Protein AF-A0A7C3KX88-F1 (afdb_monomer)

Radius of gyration: 92.06 Å; Cα contacts (8 Å, |Δi|>4): 115; chains: 1; bounding box: 159×93×251 Å

Secondary structure (DSSP, 8-state):
-------------------TTSHHHHHHHHHHHHHHHTT----HHHHHHHHHHHHHHHHHHHHHS------------S---------------EEEEE---TTTHHHHHHHHTTS-HHHHHHHHHHHHHHHHHHHHHHS-HHHHHH-HHHHHHHHHHHHHHHHHHTTEEEEEE-------TT-HHHHHHHHHHHHHHHHHHHHHHHHHHHHHHHHHHHHHHHHHHHHHHHHHHHHHHHHHHHHHHHHHHHHHHHHHHHHHHHHHHHHHHHHHHHHHHHHHHHHHHIIIIIHHHHHHHHHHHHHHHHHHHHHHHHHHHHHHHHHHHHHHHHHHGGGHHHHHHHHHHHHHHHHHHHHHHT-----------SSS-HHHHHHHHHHHHHHHHHHHHHHHH---HHHHHHT---PPPP-----

Structure (mmCIF, N/CA/C/O backbone):
data_AF-A0A7C3KX88-F1
#
_entry.id   AF-A0A7C3KX88-F1
#
loop_
_atom_site.group_PDB
_atom_site.id
_atom_site.type_symbol
_atom_site.label_atom_id
_atom_site.label_alt_id
_atom_site.label_comp_id
_atom_site.label_asym_id
_atom_site.label_entity_id
_atom_site.label_seq_id
_atom_site.pdbx_PDB_ins_code
_atom_site.Cartn_x
_atom_site.Cartn_y
_atom_site.Cartn_z
_atom_site.occupancy
_atom_site.B_iso_or_equiv
_atom_site.auth_seq_id
_atom_site.auth_comp_id
_atom_site.auth_asym_id
_atom_site.auth_atom_id
_atom_site.pdbx_PDB_model_num
ATOM 1 N N . MET A 1 1 ? -26.733 32.226 3.052 1.00 35.94 1 MET A N 1
ATOM 2 C CA . MET A 1 1 ? -25.596 32.792 2.291 1.00 35.94 1 MET A CA 1
ATOM 3 C C . MET A 1 1 ? -24.932 31.675 1.498 1.00 35.94 1 MET A C 1
ATOM 5 O O . MET A 1 1 ? -24.107 30.964 2.047 1.00 35.94 1 MET A O 1
ATOM 9 N N . VAL A 1 2 ? -25.327 31.477 0.239 1.00 26.55 2 VAL A N 1
ATOM 10 C CA . VAL A 1 2 ? -24.614 30.611 -0.714 1.00 26.55 2 VAL A CA 1
ATOM 11 C C . VAL A 1 2 ? -24.661 31.326 -2.060 1.00 26.55 2 VAL A C 1
ATOM 13 O O . VAL A 1 2 ? -25.736 31.682 -2.533 1.00 26.55 2 VAL A O 1
ATOM 16 N N . ASN A 1 3 ? -23.490 31.604 -2.621 1.00 24.53 3 ASN A N 1
ATOM 17 C CA . ASN A 1 3 ? -23.291 32.307 -3.883 1.00 24.53 3 ASN A CA 1
ATOM 18 C C . ASN A 1 3 ? -22.728 31.299 -4.904 1.00 24.53 3 ASN A C 1
ATOM 20 O O . ASN A 1 3 ? -21.660 30.747 -4.633 1.00 24.53 3 ASN A O 1
ATOM 24 N N . PRO A 1 4 ? -23.391 31.026 -6.043 1.00 31.67 4 PRO A N 1
ATOM 25 C CA . PRO A 1 4 ? -22.836 30.195 -7.102 1.00 31.67 4 PRO A CA 1
ATOM 26 C C . PRO A 1 4 ? -22.265 31.083 -8.217 1.00 31.67 4 PRO A C 1
ATOM 28 O O . PRO A 1 4 ? -22.998 31.798 -8.900 1.00 31.67 4 PRO A O 1
ATOM 31 N N . ARG A 1 5 ? -20.947 31.024 -8.445 1.00 28.70 5 ARG A N 1
ATOM 32 C CA . ARG A 1 5 ? -20.298 31.661 -9.601 1.00 28.70 5 ARG A CA 1
ATOM 33 C C . ARG A 1 5 ? -19.609 30.630 -10.497 1.00 28.70 5 ARG A C 1
ATOM 35 O O . ARG A 1 5 ? -18.643 29.998 -10.097 1.00 28.70 5 ARG A O 1
ATOM 42 N N . LEU A 1 6 ? -20.151 30.553 -11.714 1.00 27.66 6 LEU A N 1
ATOM 43 C CA . LEU A 1 6 ? -19.502 30.391 -13.021 1.00 27.66 6 LEU A CA 1
ATOM 44 C C . LEU A 1 6 ? -18.445 29.286 -13.206 1.00 27.66 6 LEU A C 1
ATOM 46 O O . LEU A 1 6 ? -17.290 29.419 -12.817 1.00 27.66 6 LEU A O 1
ATOM 50 N N . TRP A 1 7 ? -18.816 28.288 -14.012 1.00 26.88 7 TRP A N 1
ATOM 51 C CA . TRP A 1 7 ? -17.882 27.511 -14.826 1.00 26.88 7 TRP A CA 1
ATOM 52 C C . TRP A 1 7 ? -17.523 28.293 -16.098 1.00 26.88 7 TRP A C 1
ATOM 54 O O . TRP A 1 7 ? -18.397 28.608 -16.904 1.00 26.88 7 TRP A O 1
ATOM 64 N N . VAL A 1 8 ? -16.234 28.576 -16.291 1.00 28.02 8 VAL A N 1
ATOM 65 C CA . VAL A 1 8 ? -15.670 29.080 -17.551 1.00 28.02 8 VAL A CA 1
ATOM 66 C C . VAL A 1 8 ? -15.034 27.900 -18.287 1.00 28.02 8 VAL A C 1
ATOM 68 O O . VAL A 1 8 ? -14.056 27.320 -17.817 1.00 28.02 8 VAL A O 1
ATOM 71 N N . LEU A 1 9 ? -15.586 27.542 -19.450 1.00 28.89 9 LEU A N 1
ATOM 72 C CA . LEU A 1 9 ? -14.954 26.624 -20.399 1.00 28.89 9 LEU A CA 1
ATOM 73 C C . LEU A 1 9 ? -13.774 27.334 -21.081 1.00 28.89 9 LEU A C 1
ATOM 75 O O . LEU A 1 9 ? -13.962 28.170 -21.963 1.00 28.89 9 LEU A O 1
ATOM 79 N N . GLY A 1 10 ? -12.550 26.967 -20.707 1.00 27.03 10 GLY A N 1
ATOM 80 C CA . GLY A 1 10 ? -11.347 27.311 -21.458 1.00 27.03 10 GLY A CA 1
ATOM 81 C C . GLY A 1 10 ? -11.075 26.279 -22.552 1.00 27.03 10 GLY A C 1
ATOM 82 O O . GLY A 1 10 ? -10.606 25.181 -22.262 1.00 27.03 10 GLY A O 1
ATOM 83 N N . ARG A 1 11 ? -11.323 26.638 -23.820 1.00 34.44 11 ARG A N 1
ATOM 84 C CA . ARG A 1 11 ? -10.697 25.964 -24.971 1.00 34.44 11 ARG A CA 1
ATOM 85 C C . ARG A 1 11 ? -9.181 26.157 -24.868 1.00 34.44 11 ARG A C 1
ATOM 87 O O . ARG A 1 11 ? -8.717 27.296 -24.870 1.00 34.44 11 ARG A O 1
ATOM 94 N N . ARG A 1 12 ? -8.409 25.069 -24.846 1.00 29.53 12 ARG A N 1
ATOM 95 C CA . ARG A 1 12 ? -6.983 25.096 -25.197 1.00 29.53 12 ARG A CA 1
ATOM 96 C C . ARG A 1 12 ? -6.697 24.181 -26.373 1.00 29.53 12 ARG A C 1
ATOM 98 O O . ARG A 1 12 ? -7.371 23.185 -26.608 1.00 29.53 12 ARG A O 1
ATOM 105 N N . ASN A 1 13 ? -5.737 24.674 -27.133 1.00 28.91 13 ASN A N 1
ATOM 106 C CA . ASN A 1 13 ? -5.481 24.434 -28.531 1.00 28.91 13 ASN A CA 1
ATOM 107 C C . ASN A 1 13 ? -4.749 23.107 -28.743 1.00 28.91 13 ASN A C 1
ATOM 109 O O . ASN A 1 13 ? -3.905 22.708 -27.946 1.00 28.91 13 ASN A O 1
ATOM 113 N N . SER A 1 14 ? -5.079 22.462 -29.850 1.00 33.34 14 SER A N 1
ATOM 114 C CA . SER A 1 14 ? -4.459 21.262 -30.394 1.00 33.34 14 SER A CA 1
ATOM 115 C C . SER A 1 14 ? -3.040 21.546 -30.887 1.00 33.34 14 SER A C 1
ATOM 117 O O . SER A 1 14 ? -2.889 22.292 -31.853 1.00 33.34 14 SER A O 1
ATOM 119 N N . ARG A 1 15 ? -2.029 20.940 -30.256 1.00 33.06 15 ARG A N 1
ATOM 120 C CA . ARG A 1 15 ? -0.703 20.601 -30.815 1.00 33.06 15 ARG A CA 1
ATOM 121 C C . ARG A 1 15 ? 0.079 19.851 -29.734 1.00 33.06 15 ARG A C 1
ATOM 123 O O . ARG A 1 15 ? 0.725 20.476 -28.912 1.00 33.06 15 ARG A O 1
ATOM 130 N N . ASP A 1 16 ? -0.154 18.543 -29.679 1.00 30.30 16 ASP A N 1
ATOM 131 C CA . ASP A 1 16 ? 0.768 17.493 -29.216 1.00 30.30 16 ASP A CA 1
ATOM 132 C C . ASP A 1 16 ? -0.024 16.181 -29.172 1.00 30.30 16 ASP A C 1
ATOM 134 O O . ASP A 1 16 ? -0.690 15.841 -28.195 1.00 30.30 16 ASP A O 1
ATOM 138 N N . GLN A 1 17 ? -0.037 15.472 -30.303 1.00 32.56 17 GLN A N 1
ATOM 139 C CA . GLN A 1 17 ? -0.563 14.111 -30.394 1.00 32.56 17 GLN A CA 1
ATOM 140 C C . GLN A 1 17 ? 0.615 13.135 -30.356 1.00 32.56 17 GLN A C 1
ATOM 142 O O . GLN A 1 17 ? 1.209 12.833 -31.385 1.00 32.56 17 GLN A O 1
ATOM 147 N N . ALA A 1 18 ? 0.926 12.626 -29.165 1.00 30.41 18 ALA A N 1
ATOM 148 C CA . ALA A 1 18 ? 1.554 11.315 -28.995 1.00 30.41 18 ALA A CA 1
ATOM 149 C C . ALA A 1 18 ? 0.439 10.244 -28.891 1.00 30.41 18 ALA A C 1
ATOM 151 O O . ALA A 1 18 ? -0.674 10.567 -28.455 1.00 30.41 18 ALA A O 1
ATOM 152 N N . PRO A 1 19 ? 0.661 8.983 -29.312 1.00 33.69 19 PRO A N 1
ATOM 153 C CA . PRO A 1 19 ? -0.427 8.051 -29.606 1.00 33.69 19 PRO A CA 1
ATOM 154 C C . PRO A 1 19 ? -1.123 7.543 -28.332 1.00 33.69 19 PRO A C 1
ATOM 156 O O . PRO A 1 19 ? -0.663 6.633 -27.647 1.00 33.69 19 PRO A O 1
ATOM 159 N N . ALA A 1 20 ? -2.301 8.097 -28.039 1.00 35.12 20 ALA A N 1
ATOM 160 C CA . ALA A 1 20 ? -3.157 7.748 -26.900 1.00 35.12 20 ALA A CA 1
ATOM 161 C C . ALA A 1 20 ? -3.917 6.403 -27.044 1.00 35.12 20 ALA A C 1
ATOM 163 O O . ALA A 1 20 ? -4.921 6.176 -26.364 1.00 35.12 20 ALA A O 1
ATOM 164 N N . SER A 1 21 ? -3.484 5.496 -27.926 1.00 39.81 21 SER A N 1
ATOM 165 C CA . SER A 1 21 ? -4.213 4.255 -28.232 1.00 39.81 21 SER A CA 1
ATOM 166 C C . SER A 1 21 ? -3.870 3.079 -27.306 1.00 39.81 21 SER A C 1
ATOM 168 O O . SER A 1 21 ? -4.728 2.224 -27.088 1.00 39.81 21 SER A O 1
ATOM 170 N N . HIS A 1 22 ? -2.679 3.048 -26.696 1.00 36.34 22 HIS A N 1
ATOM 171 C CA . HIS A 1 22 ? -2.253 1.926 -25.843 1.00 36.34 22 HIS A CA 1
ATOM 172 C C . HIS A 1 22 ? -2.569 2.121 -24.347 1.00 36.34 22 HIS A C 1
ATOM 174 O O . HIS A 1 22 ? -3.079 1.202 -23.704 1.00 36.34 22 HIS A O 1
ATOM 180 N N . LEU A 1 23 ? -2.410 3.337 -23.810 1.00 35.69 23 LEU A N 1
ATOM 181 C CA . LEU A 1 23 ? -2.641 3.646 -22.385 1.00 35.69 23 LEU A CA 1
ATOM 182 C C . LEU A 1 23 ? -4.125 3.665 -21.960 1.00 35.69 23 LEU A C 1
ATOM 184 O O . LEU A 1 23 ? -4.442 3.596 -20.772 1.00 35.69 23 LEU A O 1
ATOM 188 N N . SER A 1 24 ? -5.056 3.727 -22.916 1.00 49.62 24 SER A N 1
ATOM 189 C CA . SER A 1 24 ? -6.504 3.715 -22.653 1.00 49.62 24 SER A CA 1
ATOM 190 C C . SER A 1 24 ? -7.045 2.316 -22.321 1.00 49.62 24 SER A C 1
ATOM 192 O O . SER A 1 24 ? -8.031 2.197 -21.588 1.00 49.62 24 SER A O 1
ATOM 194 N N . ALA A 1 25 ? -6.425 1.255 -22.844 1.00 49.34 25 ALA A N 1
ATOM 195 C CA . ALA A 1 25 ? -6.959 -0.103 -22.745 1.00 49.34 25 ALA A CA 1
ATOM 196 C C . ALA A 1 25 ? -6.636 -0.778 -21.402 1.00 49.34 25 ALA A C 1
ATOM 198 O O . ALA A 1 25 ? -7.471 -1.505 -20.864 1.00 49.34 25 ALA A O 1
ATOM 199 N N . GLU A 1 26 ? -5.455 -0.519 -20.842 1.00 45.56 26 GLU A N 1
ATOM 200 C CA . GLU A 1 26 ? -5.028 -1.107 -19.564 1.00 45.56 26 GLU A CA 1
ATOM 201 C C . GLU A 1 26 ? -5.713 -0.448 -18.368 1.00 45.56 26 GLU A C 1
ATOM 203 O O . GLU A 1 26 ? -6.193 -1.151 -17.478 1.00 45.56 26 GLU A O 1
ATOM 208 N N . ARG A 1 27 ? -5.909 0.879 -18.413 1.00 48.88 27 ARG A N 1
ATOM 209 C CA . ARG A 1 27 ? -6.743 1.593 -17.431 1.00 48.88 27 ARG A CA 1
ATOM 210 C C . ARG A 1 27 ? -8.190 1.090 -17.436 1.00 48.88 27 ARG A C 1
ATOM 212 O O . ARG A 1 27 ? -8.786 0.930 -16.377 1.00 48.88 27 ARG A O 1
ATOM 219 N N . GLY A 1 28 ? -8.741 0.769 -18.610 1.00 50.31 28 GLY A N 1
ATOM 220 C CA . GLY A 1 28 ? -10.087 0.197 -18.729 1.00 50.31 28 GLY A CA 1
ATOM 221 C C . GLY A 1 28 ? -10.214 -1.214 -18.138 1.00 50.31 28 GLY A C 1
ATOM 222 O O . GLY A 1 28 ? -11.234 -1.532 -17.533 1.00 50.31 28 GLY A O 1
ATOM 223 N N . ALA A 1 29 ? -9.178 -2.049 -18.274 1.00 55.38 29 ALA A N 1
ATOM 224 C CA . ALA A 1 29 ? -9.151 -3.401 -17.710 1.00 55.38 29 ALA A CA 1
ATOM 225 C C . ALA A 1 29 ? -8.937 -3.415 -16.184 1.00 55.38 29 ALA A C 1
ATOM 227 O O . ALA A 1 29 ? -9.399 -4.337 -15.510 1.00 55.38 29 ALA A O 1
ATOM 228 N N . HIS A 1 30 ? -8.253 -2.405 -15.637 1.00 51.75 30 HIS A N 1
ATOM 229 C CA . HIS A 1 30 ? -8.106 -2.218 -14.191 1.00 51.75 30 HIS A CA 1
ATOM 230 C C . HIS A 1 30 ? -9.436 -1.818 -13.540 1.00 51.75 30 HIS A C 1
ATOM 232 O O . HIS A 1 30 ? -9.898 -2.489 -12.621 1.00 51.75 30 HIS A O 1
ATOM 238 N N . LEU A 1 31 ? -10.121 -0.821 -14.113 1.00 51.28 31 LEU A N 1
ATOM 239 C CA . LEU A 1 31 ? -11.425 -0.348 -13.628 1.00 51.28 31 LEU A CA 1
ATOM 240 C C . LEU A 1 31 ? -12.518 -1.430 -13.685 1.00 51.28 31 LEU A C 1
ATOM 242 O O . LEU A 1 31 ? -13.415 -1.453 -12.848 1.00 51.28 31 LEU A O 1
ATOM 246 N N . LEU A 1 32 ? -12.441 -2.355 -14.648 1.00 53.12 32 LEU A N 1
ATOM 247 C CA . LEU A 1 32 ? -13.345 -3.509 -14.745 1.00 53.12 32 LEU A CA 1
ATOM 248 C C . LEU A 1 32 ? -13.124 -4.528 -13.620 1.00 53.12 32 LEU A C 1
ATOM 250 O O . LEU A 1 32 ? -14.097 -5.071 -13.097 1.00 53.12 32 LEU A O 1
ATOM 254 N N . ARG A 1 33 ? -11.862 -4.764 -13.237 1.00 55.12 33 ARG A N 1
ATOM 255 C CA . ARG A 1 33 ? -11.507 -5.658 -12.125 1.00 55.12 33 ARG A CA 1
ATOM 256 C C . ARG A 1 33 ? -11.897 -5.057 -10.777 1.00 55.12 33 ARG A C 1
ATOM 258 O O . ARG A 1 33 ? -12.458 -5.769 -9.952 1.00 55.12 33 ARG A O 1
ATOM 265 N N . GLU A 1 34 ? -11.708 -3.752 -10.596 1.00 47.38 34 GLU A N 1
ATOM 266 C CA . GLU A 1 34 ? -12.166 -3.035 -9.396 1.00 47.38 34 GLU A CA 1
ATOM 267 C C . GLU A 1 34 ? -13.699 -2.994 -9.291 1.00 47.38 34 GLU A C 1
ATOM 269 O O . GLU A 1 34 ? -14.252 -3.249 -8.223 1.00 47.38 34 GLU A O 1
ATOM 274 N N . ALA A 1 35 ? -14.417 -2.765 -10.397 1.00 51.50 35 ALA A N 1
ATOM 275 C CA . ALA A 1 35 ? -15.881 -2.740 -10.384 1.00 51.50 35 ALA A CA 1
ATOM 276 C C . ALA A 1 35 ? -16.514 -4.120 -10.107 1.00 51.50 35 ALA A C 1
ATOM 278 O O . ALA A 1 35 ? -17.552 -4.195 -9.448 1.00 51.50 35 ALA A O 1
ATOM 279 N N . GLN A 1 36 ? -15.892 -5.213 -10.570 1.00 52.50 36 GLN A N 1
ATOM 280 C CA . GLN A 1 36 ? -16.328 -6.581 -10.256 1.00 52.50 36 GLN A CA 1
ATOM 281 C C . GLN A 1 36 ? -15.986 -6.996 -8.817 1.00 52.50 36 GLN A C 1
ATOM 283 O O . GLN A 1 36 ? -16.772 -7.716 -8.206 1.00 52.50 36 GLN A O 1
ATOM 288 N N . ALA A 1 37 ? -14.873 -6.511 -8.258 1.00 48.50 37 ALA A N 1
ATOM 289 C CA . ALA A 1 37 ? -14.489 -6.770 -6.869 1.00 48.50 37 ALA A CA 1
ATOM 290 C C . ALA A 1 37 ? -15.402 -6.064 -5.845 1.00 48.50 37 ALA A C 1
ATOM 292 O O . ALA A 1 37 ? -15.583 -6.567 -4.740 1.00 48.50 37 ALA A O 1
ATOM 293 N N . HIS A 1 38 ? -16.024 -4.938 -6.219 1.00 43.88 38 HIS A N 1
ATOM 294 C CA . HIS A 1 38 ? -16.874 -4.133 -5.330 1.00 43.88 38 HIS A CA 1
ATOM 295 C C . HIS A 1 38 ? -18.393 -4.308 -5.530 1.00 43.88 38 HIS A C 1
ATOM 297 O O . HIS A 1 38 ? -19.177 -3.527 -4.993 1.00 43.88 38 HIS A O 1
ATOM 303 N N . GLY A 1 39 ? -18.847 -5.324 -6.275 1.00 41.66 39 GLY A N 1
ATOM 304 C CA . GLY A 1 39 ? -20.275 -5.684 -6.351 1.00 41.66 39 GLY A CA 1
ATOM 305 C C . GLY A 1 39 ? -21.195 -4.649 -7.024 1.00 41.66 39 GLY A C 1
ATOM 306 O O . GLY A 1 39 ? -22.419 -4.776 -6.961 1.00 41.66 39 GLY A O 1
ATOM 307 N N . GLY A 1 40 ? -20.639 -3.634 -7.691 1.00 46.50 40 GLY A N 1
ATOM 308 C CA . GLY A 1 40 ? -21.405 -2.598 -8.382 1.00 46.50 40 GLY A CA 1
ATOM 309 C C . GLY A 1 40 ? -21.917 -3.071 -9.745 1.00 46.50 40 GLY A C 1
ATOM 310 O O . GLY A 1 40 ? -21.136 -3.438 -10.623 1.00 46.50 40 GLY A O 1
ATOM 311 N N . ARG A 1 41 ? -23.239 -3.033 -9.965 1.00 48.03 41 ARG A N 1
ATOM 312 C CA . ARG A 1 41 ? -23.843 -3.297 -11.284 1.00 48.03 41 ARG A CA 1
ATOM 313 C C . ARG A 1 41 ? -23.460 -2.189 -12.273 1.00 48.03 41 ARG A C 1
ATOM 315 O O . ARG A 1 41 ? -23.980 -1.080 -12.199 1.00 48.03 41 ARG A O 1
ATOM 322 N N . LEU A 1 42 ? -22.574 -2.502 -13.215 1.00 54.88 42 LEU A N 1
ATOM 323 C CA . LEU A 1 42 ? -22.265 -1.652 -14.370 1.00 54.88 42 LEU A CA 1
ATOM 324 C C . LEU A 1 42 ? -23.409 -1.662 -15.400 1.00 54.88 42 LEU A C 1
ATOM 326 O O . LEU A 1 42 ? -24.042 -2.693 -15.629 1.00 54.88 42 LEU A O 1
ATOM 330 N N . ASP A 1 43 ? -23.626 -0.520 -16.059 1.00 57.88 43 ASP A N 1
ATOM 331 C CA . ASP A 1 43 ? -24.613 -0.337 -17.133 1.00 57.88 43 ASP A CA 1
ATOM 332 C C . ASP A 1 43 ? -24.407 -1.372 -18.275 1.00 57.88 43 ASP A C 1
ATOM 334 O O . ASP A 1 43 ? -23.292 -1.483 -18.816 1.00 57.88 43 ASP A O 1
ATOM 338 N N . PRO A 1 44 ? -25.459 -2.110 -18.694 1.00 53.88 44 PRO A N 1
ATOM 339 C CA . PRO A 1 44 ? -25.391 -3.139 -19.738 1.00 53.88 44 PRO A CA 1
ATOM 340 C C . PRO A 1 44 ? -24.769 -2.676 -21.064 1.00 53.88 44 PRO A C 1
ATOM 342 O O . PRO A 1 44 ? -24.152 -3.474 -21.781 1.00 53.88 44 PRO A O 1
ATOM 345 N N . ARG A 1 45 ? -24.892 -1.388 -21.412 1.00 53.62 45 ARG A N 1
ATOM 346 C CA . ARG A 1 45 ? -24.338 -0.837 -22.662 1.00 53.62 45 ARG A CA 1
ATOM 347 C C . ARG A 1 45 ? -22.816 -0.692 -22.614 1.00 53.62 45 ARG A C 1
ATOM 349 O O . ARG A 1 45 ? -22.146 -0.904 -23.628 1.00 53.62 45 ARG A O 1
ATOM 356 N N . ILE A 1 46 ? -22.264 -0.377 -21.443 1.00 56.28 46 ILE A N 1
ATOM 357 C CA . ILE A 1 46 ? -20.816 -0.249 -21.217 1.00 56.28 46 ILE A CA 1
ATOM 358 C C . ILE A 1 46 ? -20.182 -1.640 -21.110 1.00 56.28 46 ILE A C 1
ATOM 360 O O . ILE A 1 46 ? -19.142 -1.890 -21.725 1.00 56.28 46 ILE A O 1
ATOM 364 N N . HIS A 1 47 ? -20.867 -2.576 -20.446 1.00 59.16 47 HIS A N 1
ATOM 365 C CA . HIS A 1 47 ? -20.444 -3.973 -20.349 1.00 59.16 47 HIS A CA 1
ATOM 366 C C . HIS A 1 47 ? -20.288 -4.627 -21.735 1.00 59.16 47 HIS A C 1
ATOM 368 O O . HIS A 1 47 ? -19.240 -5.195 -22.048 1.00 59.16 47 HIS A O 1
ATOM 374 N N . ASN A 1 48 ? -21.278 -4.466 -22.623 1.00 60.12 48 ASN A N 1
ATOM 375 C CA . ASN A 1 48 ? -21.219 -5.041 -23.972 1.00 60.12 48 ASN A CA 1
ATOM 376 C C . ASN A 1 48 ? -20.151 -4.399 -24.877 1.00 60.12 48 ASN A C 1
ATOM 378 O O . ASN A 1 48 ? -19.546 -5.097 -25.695 1.00 60.12 48 ASN A O 1
ATOM 382 N N . ARG A 1 49 ? -19.862 -3.096 -24.729 1.00 57.19 49 ARG A N 1
ATOM 383 C CA . ARG A 1 49 ? -18.766 -2.435 -25.470 1.00 57.19 49 ARG A CA 1
ATOM 384 C C . ARG A 1 49 ? -17.390 -2.932 -25.038 1.00 57.19 49 ARG A C 1
ATOM 386 O O . ARG A 1 49 ? -16.529 -3.151 -25.890 1.00 57.19 49 ARG A O 1
ATOM 393 N N . LEU A 1 50 ? -17.183 -3.118 -23.736 1.00 56.28 50 LEU A N 1
ATOM 394 C CA . LEU A 1 50 ? -15.908 -3.587 -23.194 1.00 56.28 50 LEU A CA 1
ATOM 395 C C . LEU A 1 50 ? -15.672 -5.067 -23.513 1.00 56.28 50 LEU A C 1
ATOM 397 O O . LEU A 1 50 ? -14.562 -5.432 -23.898 1.00 56.28 50 LEU A O 1
ATOM 401 N N . ARG A 1 51 ? -16.727 -5.894 -23.485 1.00 57.38 51 ARG A N 1
ATOM 402 C CA . ARG A 1 51 ? -16.652 -7.309 -23.878 1.00 57.38 51 ARG A CA 1
ATOM 403 C C . ARG A 1 51 ? -16.272 -7.478 -25.354 1.00 57.38 51 ARG A C 1
ATOM 405 O O . ARG A 1 51 ? -15.385 -8.269 -25.651 1.00 57.38 51 ARG A O 1
ATOM 412 N N . ARG A 1 52 ? -16.841 -6.665 -26.259 1.00 57.28 52 ARG A N 1
ATOM 413 C CA . ARG A 1 52 ? -16.472 -6.660 -27.693 1.00 57.28 52 ARG A CA 1
ATOM 414 C C . ARG A 1 52 ? -15.016 -6.245 -27.945 1.00 57.28 52 ARG A C 1
ATOM 416 O O . ARG A 1 52 ? -14.363 -6.815 -28.818 1.00 57.28 52 ARG A O 1
ATOM 423 N N . ARG A 1 53 ? -14.489 -5.284 -27.176 1.00 54.03 53 ARG A N 1
ATOM 424 C CA . ARG A 1 53 ? -13.075 -4.869 -27.265 1.00 54.03 53 ARG A CA 1
ATOM 425 C C . ARG A 1 53 ? -12.117 -5.920 -26.700 1.00 54.03 53 ARG A C 1
ATOM 427 O O . ARG A 1 53 ? -11.050 -6.121 -27.273 1.00 54.03 53 ARG A O 1
ATOM 434 N N . ALA A 1 54 ? -12.501 -6.620 -25.633 1.00 53.22 54 ALA A N 1
ATOM 435 C CA . ALA A 1 54 ? -11.717 -7.725 -25.086 1.00 53.22 54 ALA A CA 1
ATOM 436 C C . ALA A 1 54 ? -11.647 -8.914 -26.062 1.00 53.22 54 ALA A C 1
ATOM 438 O O . ALA A 1 54 ? -10.562 -9.441 -26.295 1.00 53.22 54 ALA A O 1
ATOM 439 N N . THR A 1 55 ? -12.762 -9.271 -26.713 1.00 58.41 55 THR A N 1
ATOM 440 C CA . THR A 1 55 ? -12.782 -10.330 -27.739 1.00 58.41 55 THR A CA 1
ATOM 441 C C . THR A 1 55 ? -11.989 -9.956 -28.994 1.00 58.41 55 THR A C 1
ATOM 443 O O . THR A 1 55 ? -11.323 -10.813 -29.559 1.00 58.41 55 THR A O 1
ATOM 446 N N . GLN A 1 56 ? -11.973 -8.679 -29.405 1.00 53.72 56 GLN A N 1
ATOM 447 C CA . GLN A 1 56 ? -11.109 -8.221 -30.506 1.00 53.72 56 GLN A CA 1
ATOM 448 C C . GLN A 1 56 ? -9.614 -8.283 -30.153 1.00 53.72 56 GLN A C 1
ATOM 450 O O . GLN A 1 56 ? -8.804 -8.624 -31.010 1.00 53.72 56 GLN A O 1
ATOM 455 N N . LYS A 1 57 ? -9.239 -7.997 -28.898 1.00 48.41 57 LYS A N 1
ATOM 456 C CA . LYS A 1 57 ? -7.840 -8.079 -28.441 1.00 48.41 57 LYS A CA 1
ATOM 457 C C . LYS A 1 57 ? -7.374 -9.532 -28.267 1.00 48.41 57 LYS A C 1
ATOM 459 O O . LYS A 1 57 ? -6.214 -9.822 -28.542 1.00 48.41 57 LYS A O 1
ATOM 464 N N . ALA A 1 58 ? -8.275 -10.439 -27.876 1.00 47.59 58 ALA A N 1
ATOM 465 C CA . ALA A 1 58 ? -8.023 -11.881 -27.857 1.00 47.59 58 ALA A CA 1
ATOM 466 C C . ALA A 1 58 ? -7.834 -12.436 -29.279 1.00 47.59 58 ALA A C 1
ATOM 468 O O . ALA A 1 58 ? -6.813 -13.056 -29.544 1.00 47.59 58 ALA A O 1
ATOM 469 N N . ALA A 1 59 ? -8.715 -12.081 -30.223 1.00 47.88 59 ALA A N 1
ATOM 470 C CA . ALA A 1 59 ? -8.596 -12.490 -31.626 1.00 47.88 59 ALA A CA 1
ATOM 471 C C . ALA A 1 59 ? -7.350 -11.918 -32.338 1.00 47.88 59 ALA A C 1
ATOM 473 O O . ALA A 1 59 ? -6.872 -12.497 -33.310 1.00 47.88 59 ALA A O 1
ATOM 474 N N . HIS A 1 60 ? -6.811 -10.784 -31.873 1.00 42.44 60 HIS A N 1
ATOM 475 C CA . HIS A 1 60 ? -5.548 -10.237 -32.379 1.00 42.44 60 HIS A CA 1
ATOM 476 C C . HIS A 1 60 ? -4.322 -10.928 -31.761 1.00 42.44 60 HIS A C 1
ATOM 478 O O . HIS A 1 60 ? -3.349 -11.163 -32.466 1.00 42.44 60 HIS A O 1
ATOM 484 N N . ARG A 1 61 ? -4.381 -11.326 -30.480 1.00 42.12 61 ARG A N 1
ATOM 485 C CA . ARG A 1 61 ? -3.330 -12.140 -29.841 1.00 42.12 61 ARG A CA 1
ATOM 486 C C . ARG A 1 61 ? -3.261 -13.561 -30.405 1.00 42.12 61 ARG A C 1
ATOM 488 O O . ARG A 1 61 ? -2.169 -14.087 -30.555 1.00 42.12 61 ARG A O 1
ATOM 495 N N . GLU A 1 62 ? -4.396 -14.142 -30.778 1.00 41.38 62 GLU A N 1
ATOM 496 C CA . GLU A 1 62 ? -4.467 -15.487 -31.368 1.00 41.38 62 GLU A CA 1
ATOM 497 C C . GLU A 1 62 ? -3.949 -15.528 -32.819 1.00 41.38 62 GLU A C 1
ATOM 499 O O . GLU A 1 62 ? -3.436 -16.548 -33.260 1.00 41.38 62 GLU A O 1
ATOM 504 N N . ARG A 1 63 ? -3.988 -14.397 -33.545 1.00 43.25 63 ARG A N 1
ATOM 505 C CA . ARG A 1 63 ? -3.368 -14.264 -34.880 1.00 43.25 63 ARG A CA 1
ATOM 506 C C . ARG A 1 63 ? -1.850 -14.075 -34.857 1.00 43.25 63 ARG A C 1
ATOM 508 O O . ARG A 1 63 ? -1.226 -14.269 -35.888 1.00 43.25 63 ARG A O 1
ATOM 515 N N . VAL A 1 64 ? -1.276 -13.687 -33.718 1.00 42.78 64 VAL A N 1
ATOM 516 C CA . VAL A 1 64 ? 0.179 -13.497 -33.550 1.00 42.78 64 VAL A CA 1
ATOM 517 C C . VAL A 1 64 ? 0.830 -14.723 -32.885 1.00 42.78 64 VAL A C 1
ATOM 519 O O . VAL A 1 64 ? 2.042 -14.865 -32.916 1.00 42.78 64 VAL A O 1
ATOM 522 N N . ALA A 1 65 ? 0.037 -15.643 -32.322 1.00 38.16 65 ALA A N 1
ATOM 523 C CA . ALA A 1 65 ? 0.522 -16.837 -31.620 1.00 38.16 65 ALA A CA 1
ATOM 524 C C . ALA A 1 65 ? 0.505 -18.133 -32.462 1.00 38.16 65 ALA A C 1
ATOM 526 O O . ALA A 1 65 ? 0.823 -19.199 -31.943 1.00 38.16 65 ALA A O 1
ATOM 527 N N . HIS A 1 66 ? 0.147 -18.057 -33.747 1.00 35.81 66 HIS A N 1
ATOM 528 C CA . HIS A 1 66 ? 0.176 -19.186 -34.682 1.00 35.81 66 HIS A CA 1
ATOM 529 C C . HIS A 1 66 ? 0.885 -18.794 -35.987 1.00 35.81 66 HIS A C 1
ATOM 531 O O . HIS A 1 66 ? 0.282 -18.772 -37.057 1.00 35.81 66 HIS A O 1
ATOM 537 N N . GLU A 1 67 ? 2.179 -18.495 -35.897 1.00 33.09 67 GLU A N 1
ATOM 538 C CA . GLU A 1 67 ? 3.108 -18.798 -36.989 1.00 33.09 67 GLU A CA 1
ATOM 539 C C . GLU A 1 67 ? 3.787 -20.128 -36.636 1.00 33.09 67 GLU A C 1
ATOM 541 O O . GLU A 1 67 ? 4.314 -20.256 -35.529 1.00 33.09 67 GLU A O 1
ATOM 546 N N . PRO A 1 68 ? 3.721 -21.158 -37.495 1.00 32.16 68 PRO A N 1
ATOM 547 C CA . PRO A 1 68 ? 4.461 -22.383 -37.251 1.00 32.16 68 PRO A CA 1
ATOM 548 C C . PRO A 1 68 ? 5.958 -22.094 -37.401 1.00 32.16 68 PRO A C 1
ATOM 550 O O . PRO A 1 68 ? 6.385 -21.533 -38.411 1.00 32.16 68 PRO A O 1
ATOM 553 N N . GLU A 1 69 ? 6.749 -22.501 -36.409 1.00 34.34 69 GLU A N 1
ATOM 554 C CA . GLU A 1 69 ? 8.198 -22.627 -36.545 1.00 34.34 69 GLU A CA 1
ATOM 555 C C . GLU A 1 69 ? 8.487 -23.595 -37.700 1.00 34.34 69 GLU A C 1
ATOM 557 O O . GLU A 1 69 ? 8.321 -24.810 -37.587 1.00 34.34 69 GLU A O 1
ATOM 562 N N . HIS A 1 70 ? 8.878 -23.044 -38.849 1.00 31.59 70 HIS A N 1
ATOM 563 C CA . HIS A 1 70 ? 9.500 -23.816 -39.912 1.00 31.59 70 HIS A CA 1
ATOM 564 C C . HIS A 1 70 ? 10.959 -24.055 -39.523 1.00 31.59 70 HIS A C 1
ATOM 566 O O . HIS A 1 70 ? 11.849 -23.283 -39.875 1.00 31.59 70 HIS A O 1
ATOM 572 N N . ASP A 1 71 ? 11.191 -25.150 -38.801 1.00 35.12 71 ASP A N 1
ATOM 573 C CA . ASP A 1 71 ? 12.475 -25.837 -38.836 1.00 35.12 71 ASP A CA 1
ATOM 574 C C . ASP A 1 71 ? 12.602 -26.455 -40.236 1.00 35.12 71 ASP A C 1
ATOM 576 O O . ASP A 1 71 ? 11.885 -27.385 -40.616 1.00 35.12 71 ASP A O 1
ATOM 580 N N . GLY A 1 72 ? 13.403 -25.807 -41.073 1.00 27.52 72 GLY A N 1
ATOM 581 C CA . GLY A 1 72 ? 13.520 -26.100 -42.490 1.00 27.52 72 GLY A CA 1
ATOM 582 C C . GLY A 1 72 ? 14.957 -25.903 -42.919 1.00 27.52 72 GLY A C 1
ATOM 583 O O . GLY A 1 72 ? 15.352 -24.804 -43.304 1.00 27.52 72 GLY A O 1
ATOM 584 N N . GLY A 1 73 ? 15.730 -26.989 -42.864 1.00 35.06 73 GLY A N 1
ATOM 585 C CA . GLY A 1 73 ? 16.975 -27.108 -43.604 1.00 35.06 73 GLY A CA 1
ATOM 586 C C . GLY A 1 73 ? 16.717 -26.748 -45.064 1.00 35.06 73 GLY A C 1
ATOM 587 O O . GLY A 1 73 ? 15.995 -27.448 -45.772 1.00 35.06 73 GLY A O 1
ATOM 588 N N . ALA A 1 74 ? 17.269 -25.619 -45.495 1.00 29.41 74 ALA A N 1
ATOM 589 C CA . ALA A 1 74 ? 17.168 -25.161 -46.865 1.00 29.41 74 ALA A CA 1
ATOM 590 C C . ALA A 1 74 ? 18.261 -25.839 -47.695 1.00 29.41 74 ALA A C 1
ATOM 592 O O . ALA A 1 74 ? 19.353 -25.307 -47.894 1.00 29.41 74 ALA A O 1
ATOM 593 N N . ASP A 1 75 ? 17.926 -27.034 -48.172 1.00 35.16 75 ASP A N 1
ATOM 594 C CA . ASP A 1 75 ? 18.397 -27.553 -49.448 1.00 35.16 75 ASP A CA 1
ATOM 595 C C . ASP A 1 75 ? 17.886 -26.583 -50.533 1.00 35.16 75 ASP A C 1
ATOM 597 O O . ASP A 1 75 ? 16.707 -26.586 -50.898 1.00 35.16 75 ASP A O 1
ATOM 601 N N . LEU A 1 76 ? 18.728 -25.633 -50.953 1.00 33.22 76 LEU A N 1
ATOM 602 C CA . LEU A 1 76 ? 18.387 -24.698 -52.025 1.00 33.22 76 LEU A CA 1
ATOM 603 C C . LEU A 1 76 ? 18.740 -25.332 -53.363 1.00 33.22 76 LEU A C 1
ATOM 605 O O . LEU A 1 76 ? 19.840 -25.203 -53.901 1.00 33.22 76 LEU A O 1
ATOM 609 N N . ASP A 1 77 ? 17.717 -26.020 -53.856 1.00 29.39 77 ASP A N 1
ATOM 610 C CA . ASP A 1 77 ? 17.583 -26.584 -55.179 1.00 29.39 77 ASP A CA 1
ATOM 611 C C . ASP A 1 77 ? 18.069 -25.625 -56.275 1.00 29.39 77 ASP A C 1
ATOM 613 O O . ASP A 1 77 ? 17.722 -24.443 -56.404 1.00 29.39 77 ASP A O 1
ATOM 617 N N . SER A 1 78 ? 18.914 -26.224 -57.090 1.00 33.16 78 SER A N 1
ATOM 618 C CA . SER A 1 78 ? 19.625 -25.677 -58.215 1.00 33.16 78 SER A CA 1
ATOM 619 C C . SER A 1 78 ? 18.673 -25.555 -59.398 1.00 33.16 78 SER A C 1
ATOM 621 O O . SER A 1 78 ? 18.698 -26.418 -60.265 1.00 33.16 78 SER A O 1
ATOM 623 N N . ARG A 1 79 ? 17.837 -24.508 -59.481 1.00 33.44 79 ARG A N 1
ATOM 624 C CA . ARG A 1 79 ? 17.161 -24.094 -60.737 1.00 33.44 79 ARG A CA 1
ATOM 625 C C . ARG A 1 79 ? 16.377 -22.791 -60.574 1.00 33.44 79 ARG A C 1
ATOM 627 O O . ARG A 1 79 ? 15.152 -22.764 -60.495 1.00 33.44 79 ARG A O 1
ATOM 634 N N . ARG A 1 80 ? 17.075 -21.663 -60.694 1.00 26.91 80 ARG A N 1
ATOM 635 C CA . ARG A 1 80 ? 16.465 -20.462 -61.282 1.00 26.91 80 ARG A CA 1
ATOM 636 C C . ARG A 1 80 ? 17.481 -19.725 -62.140 1.00 26.91 80 ARG A C 1
ATOM 638 O O . ARG A 1 80 ? 18.106 -18.750 -61.748 1.00 26.91 80 ARG A O 1
ATOM 645 N N . LEU A 1 81 ? 17.635 -20.251 -63.351 1.00 36.66 81 LEU A N 1
ATOM 646 C CA . LEU A 1 81 ? 18.139 -19.510 -64.496 1.00 36.66 81 LEU A CA 1
ATOM 647 C C . LEU A 1 81 ? 17.275 -18.265 -64.691 1.00 36.66 81 LEU A C 1
ATOM 649 O O . LEU A 1 81 ? 16.157 -18.399 -65.171 1.00 36.66 81 LEU A O 1
ATOM 653 N N . LEU A 1 82 ? 17.806 -17.078 -64.408 1.00 27.64 82 LEU A N 1
ATOM 654 C CA . LEU A 1 82 ? 17.452 -15.866 -65.141 1.00 27.64 82 LEU A CA 1
ATOM 655 C C . LEU A 1 82 ? 18.689 -14.968 -65.258 1.00 27.64 82 LEU A C 1
ATOM 657 O O . LEU A 1 82 ? 19.013 -14.202 -64.365 1.00 27.64 82 LEU A O 1
ATOM 661 N N . LYS A 1 83 ? 19.358 -15.142 -66.406 1.00 28.84 83 LYS A N 1
ATOM 662 C CA . LYS A 1 83 ? 19.944 -14.102 -67.265 1.00 28.84 83 LYS A CA 1
ATOM 663 C C . LYS A 1 83 ? 20.691 -12.960 -66.569 1.00 28.84 83 LYS A C 1
ATOM 665 O O . LYS A 1 83 ? 20.071 -12.066 -66.010 1.00 28.84 83 LYS A O 1
ATOM 670 N N . GLY A 1 84 ? 22.003 -12.894 -66.805 1.00 26.16 84 GLY A N 1
ATOM 671 C CA . GLY A 1 84 ? 22.698 -11.611 -66.685 1.00 26.16 84 GLY A CA 1
ATOM 672 C C . GLY A 1 84 ? 24.200 -11.616 -66.433 1.00 26.16 84 GLY A C 1
ATOM 673 O O . GLY A 1 84 ? 24.694 -10.607 -65.955 1.00 26.16 84 GLY A O 1
ATOM 674 N N . ARG A 1 85 ? 24.967 -12.670 -66.749 1.00 31.27 85 ARG A N 1
ATOM 675 C CA . ARG A 1 85 ? 26.415 -12.473 -66.949 1.00 31.27 85 ARG A CA 1
ATOM 676 C C . ARG A 1 85 ? 26.622 -11.846 -68.323 1.00 31.27 85 ARG A C 1
ATOM 678 O O . ARG A 1 85 ? 26.767 -12.548 -69.319 1.00 31.27 85 ARG A O 1
ATOM 685 N N . HIS A 1 86 ? 26.556 -10.524 -68.386 1.00 27.48 86 HIS A N 1
ATOM 686 C CA . HIS A 1 86 ? 27.287 -9.782 -69.405 1.00 27.48 86 HIS A CA 1
ATOM 687 C C . HIS A 1 86 ? 28.654 -9.444 -68.816 1.00 27.48 86 HIS A C 1
ATOM 689 O O . HIS A 1 86 ? 28.709 -9.038 -67.653 1.00 27.48 86 HIS A O 1
ATOM 695 N N . PRO A 1 87 ? 29.758 -9.617 -69.561 1.00 32.03 87 PRO A N 1
ATOM 696 C CA . PRO A 1 87 ? 30.986 -8.952 -69.179 1.00 32.03 87 PRO A CA 1
ATOM 697 C C . PRO A 1 87 ? 30.657 -7.463 -69.276 1.00 32.03 87 PRO A C 1
ATOM 699 O O . PRO A 1 87 ? 30.307 -6.975 -70.349 1.00 32.03 87 PRO A O 1
ATOM 702 N N . ALA A 1 88 ? 30.636 -6.766 -68.145 1.00 31.39 88 ALA A N 1
ATOM 703 C CA . ALA A 1 88 ? 30.455 -5.330 -68.145 1.00 31.39 88 ALA A CA 1
ATOM 704 C C . ALA A 1 88 ? 31.670 -4.726 -68.861 1.00 31.39 88 ALA A C 1
ATOM 706 O O . ALA A 1 88 ? 32.722 -4.495 -68.264 1.00 31.39 88 ALA A O 1
ATOM 707 N N . GLU A 1 89 ? 31.541 -4.492 -70.166 1.00 34.44 89 GLU A N 1
ATOM 708 C CA . GLU A 1 89 ? 32.284 -3.426 -70.812 1.00 34.44 89 GLU A CA 1
ATOM 709 C C . GLU A 1 89 ? 32.054 -2.191 -69.944 1.00 34.44 89 GLU A C 1
ATOM 711 O O . GLU A 1 89 ? 30.911 -1.799 -69.705 1.00 34.44 89 GLU A O 1
ATOM 716 N N . ARG A 1 90 ? 33.130 -1.643 -69.374 1.00 42.81 90 ARG A N 1
ATOM 717 C CA . ARG A 1 90 ? 33.090 -0.431 -68.554 1.00 42.81 90 ARG A CA 1
ATOM 718 C C . ARG A 1 90 ? 32.578 0.724 -69.418 1.00 42.81 90 ARG A C 1
ATOM 720 O O . ARG A 1 90 ? 33.364 1.469 -70.002 1.00 42.81 90 ARG A O 1
ATOM 727 N N . GLY A 1 91 ? 31.257 0.847 -69.507 1.00 40.62 91 GLY A N 1
ATOM 728 C CA . GLY A 1 91 ? 30.545 1.922 -70.172 1.00 40.62 91 GLY A CA 1
ATOM 729 C C . GLY A 1 91 ? 30.721 3.190 -69.360 1.00 40.62 91 GLY A C 1
ATOM 730 O O . GLY A 1 91 ? 29.954 3.486 -68.453 1.00 40.62 91 GLY A O 1
ATOM 731 N N . ARG A 1 92 ? 31.790 3.928 -69.639 1.00 53.88 92 ARG A N 1
ATOM 732 C CA . ARG A 1 92 ? 31.811 5.348 -69.314 1.00 53.88 92 ARG A CA 1
ATOM 733 C C . ARG A 1 92 ? 31.152 6.055 -70.477 1.00 53.88 92 ARG A C 1
ATOM 735 O O . ARG A 1 92 ? 31.700 6.029 -71.579 1.00 53.88 92 ARG A O 1
ATOM 742 N N . ASP A 1 93 ? 30.017 6.690 -70.216 1.00 61.31 93 ASP A N 1
ATOM 743 C CA . ASP A 1 93 ? 29.451 7.658 -71.147 1.00 61.31 93 ASP A CA 1
ATOM 744 C C . ASP A 1 93 ? 30.402 8.850 -71.173 1.00 61.31 93 ASP A C 1
ATOM 746 O O . ASP A 1 93 ? 30.439 9.680 -70.259 1.00 61.31 93 ASP A O 1
ATOM 750 N N . ARG A 1 94 ? 31.256 8.860 -72.193 1.00 68.25 94 ARG A N 1
ATOM 751 C CA . ARG A 1 94 ? 32.168 9.957 -72.474 1.00 68.25 94 ARG A CA 1
ATOM 752 C C . ARG A 1 94 ? 31.736 10.572 -73.786 1.00 68.25 94 ARG A C 1
ATOM 754 O O . ARG A 1 94 ? 31.785 9.914 -74.824 1.00 68.25 94 ARG A O 1
ATOM 761 N N . HIS A 1 95 ? 31.317 11.825 -73.724 1.00 78.88 95 HIS A N 1
ATOM 762 C CA . HIS A 1 95 ? 31.026 12.595 -74.920 1.00 78.88 95 HIS A CA 1
ATOM 763 C C . HIS A 1 95 ? 32.278 13.368 -75.291 1.00 78.88 95 HIS A C 1
ATOM 765 O O . HIS A 1 95 ? 32.807 14.139 -74.491 1.00 78.88 95 HIS A O 1
ATOM 771 N N . VAL A 1 96 ? 32.773 13.098 -76.489 1.00 82.25 96 VAL A N 1
ATOM 772 C CA . VAL A 1 96 ? 33.983 13.693 -77.034 1.00 82.25 96 VAL A CA 1
ATOM 773 C C . VAL A 1 96 ? 33.627 14.263 -78.398 1.00 82.25 96 VAL A C 1
ATOM 775 O O . VAL A 1 96 ? 32.960 13.592 -79.189 1.00 82.25 96 VAL A O 1
ATOM 778 N N . LYS A 1 97 ? 34.062 15.489 -78.674 1.00 86.31 97 LYS A N 1
ATOM 779 C CA . LYS A 1 97 ? 33.859 16.160 -79.960 1.00 86.31 97 LYS A CA 1
ATOM 780 C C . LYS A 1 97 ? 35.183 16.657 -80.523 1.00 86.31 97 LYS A C 1
ATOM 782 O O . LYS A 1 97 ? 36.134 16.888 -79.784 1.00 86.31 97 LYS A O 1
ATOM 787 N N . ILE A 1 98 ? 35.242 16.857 -81.834 1.00 86.69 98 ILE A N 1
ATOM 788 C CA . ILE A 1 98 ? 36.349 17.603 -82.440 1.00 86.69 98 ILE A CA 1
ATOM 789 C C . ILE A 1 98 ? 36.182 19.071 -82.046 1.00 86.69 98 ILE A C 1
ATOM 791 O O . ILE A 1 98 ? 35.070 19.609 -82.104 1.00 86.69 98 ILE A O 1
ATOM 795 N N . SER A 1 99 ? 37.271 19.705 -81.612 1.00 87.31 99 SER A N 1
ATOM 796 C CA . SER A 1 99 ? 37.231 21.103 -81.199 1.00 87.31 99 SER A CA 1
ATOM 797 C C . SER A 1 99 ? 36.785 21.989 -82.362 1.00 87.31 99 SER A C 1
ATOM 799 O O . SER A 1 99 ? 37.259 21.854 -83.488 1.00 87.31 99 SER A O 1
ATOM 801 N N . SER A 1 100 ? 35.854 22.900 -82.081 1.00 83.94 100 SER A N 1
ATOM 802 C CA . SER A 1 100 ? 35.402 23.915 -83.042 1.00 83.94 100 SER A CA 1
ATOM 803 C C . SER A 1 100 ? 36.273 25.176 -83.014 1.00 83.94 100 SER A C 1
ATOM 805 O O . SER A 1 100 ? 36.015 26.108 -83.771 1.00 83.94 100 SER A O 1
ATOM 807 N N . ASP A 1 101 ? 37.280 25.220 -82.137 1.00 88.38 101 ASP A N 1
ATOM 808 C CA . ASP A 1 101 ? 38.222 26.331 -82.037 1.00 88.38 101 ASP A CA 1
ATOM 809 C C . ASP A 1 101 ? 39.167 26.335 -83.257 1.00 88.38 101 ASP A C 1
ATOM 811 O O . ASP A 1 101 ? 39.873 25.342 -83.468 1.00 88.38 101 ASP A O 1
ATOM 815 N N . PRO A 1 102 ? 39.229 27.430 -84.043 1.00 82.75 102 PRO A N 1
ATOM 816 C CA . PRO A 1 102 ? 40.128 27.559 -85.191 1.00 82.75 102 PRO A CA 1
ATOM 817 C C . PRO A 1 102 ? 41.605 27.276 -84.888 1.00 82.75 102 PRO A C 1
ATOM 819 O O . PRO A 1 102 ? 42.344 26.886 -85.790 1.00 82.75 102 PRO A O 1
ATOM 822 N N . ILE A 1 103 ? 42.040 27.456 -83.637 1.00 82.69 103 ILE A N 1
ATOM 823 C CA . ILE A 1 103 ? 43.421 27.206 -83.205 1.00 82.69 103 ILE A CA 1
ATOM 824 C C . ILE A 1 103 ? 43.666 25.705 -82.987 1.00 82.69 103 ILE A C 1
ATOM 826 O O . ILE A 1 103 ? 44.713 25.182 -83.361 1.00 82.69 103 ILE A O 1
ATOM 830 N N . LEU A 1 104 ? 42.698 24.994 -82.405 1.00 85.56 104 LEU A N 1
ATOM 831 C CA . LEU A 1 104 ? 42.838 23.583 -82.024 1.00 85.56 104 LEU A CA 1
ATOM 832 C C . LEU A 1 104 ? 42.402 22.621 -83.132 1.00 85.56 104 LEU A C 1
ATOM 834 O O . LEU A 1 104 ? 42.907 21.501 -83.213 1.00 85.56 104 LEU A O 1
ATOM 838 N N . ILE A 1 105 ? 41.491 23.050 -84.008 1.00 88.75 105 ILE A N 1
ATOM 839 C CA . ILE A 1 105 ? 40.973 22.224 -85.103 1.00 88.75 105 ILE A CA 1
ATOM 840 C C . ILE A 1 105 ? 42.071 21.847 -86.104 1.00 88.75 105 ILE A C 1
ATOM 842 O O . ILE A 1 105 ? 42.027 20.758 -86.672 1.00 88.75 105 ILE A O 1
ATOM 846 N N . GLY A 1 106 ? 43.098 22.693 -86.268 1.00 86.69 106 GLY A N 1
ATOM 847 C CA . GLY A 1 106 ? 44.261 22.401 -87.111 1.00 86.69 106 GLY A CA 1
ATOM 848 C C . GLY A 1 106 ? 44.972 21.110 -86.697 1.00 86.69 106 GLY A C 1
ATOM 849 O O . GLY A 1 106 ? 45.282 20.284 -87.553 1.00 86.69 106 GLY A O 1
ATOM 850 N N . ASN A 1 107 ? 45.107 20.875 -85.386 1.00 88.38 107 ASN A N 1
ATOM 851 C CA . ASN A 1 107 ? 45.716 19.661 -84.837 1.00 88.38 107 ASN A CA 1
ATOM 852 C C . ASN A 1 107 ? 44.906 18.400 -85.163 1.00 88.38 107 ASN A C 1
ATOM 854 O O . ASN A 1 107 ? 45.496 17.342 -85.393 1.00 88.38 107 ASN A O 1
ATOM 858 N N . ALA A 1 108 ? 43.573 18.506 -85.165 1.00 88.44 108 ALA A N 1
ATOM 859 C CA . ALA A 1 108 ? 42.678 17.403 -85.506 1.00 88.44 108 ALA A CA 1
ATOM 860 C C . ALA A 1 108 ? 42.652 17.144 -87.017 1.00 88.44 108 ALA A C 1
ATOM 862 O O . ALA A 1 108 ? 42.677 15.990 -87.439 1.00 88.44 108 ALA A O 1
ATOM 863 N N . ILE A 1 109 ? 42.641 18.199 -87.838 1.00 87.50 109 ILE A N 1
ATOM 864 C CA . ILE A 1 109 ? 42.687 18.087 -89.300 1.00 87.50 109 ILE A CA 1
ATOM 865 C C . ILE A 1 109 ? 44.008 17.441 -89.730 1.00 87.50 109 ILE A C 1
ATOM 867 O O . ILE A 1 109 ? 43.985 16.474 -90.479 1.00 87.50 109 ILE A O 1
ATOM 871 N N . GLU A 1 110 ? 45.153 17.898 -89.221 1.00 86.38 110 GLU A N 1
ATOM 872 C CA . GLU A 1 110 ? 46.458 17.320 -89.575 1.00 86.38 110 GLU A CA 1
ATOM 873 C C . GLU A 1 110 ? 46.546 15.820 -89.246 1.00 86.38 110 GLU A C 1
ATOM 875 O O . GLU A 1 110 ? 47.083 15.035 -90.026 1.00 86.38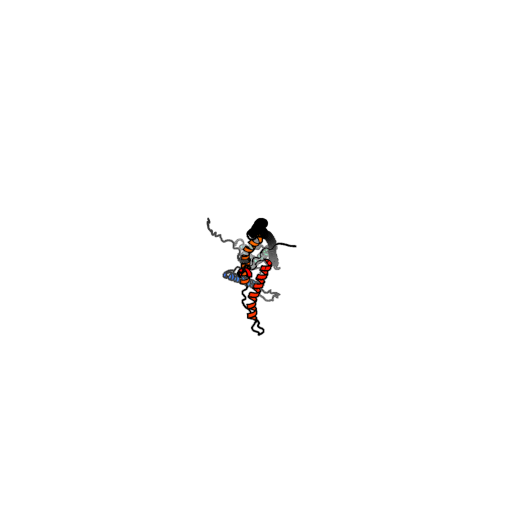 110 GLU A O 1
ATOM 880 N N . ARG A 1 111 ? 45.985 15.404 -88.105 1.00 85.94 111 ARG A N 1
ATOM 881 C CA . ARG A 1 111 ? 46.073 14.018 -87.623 1.00 85.94 111 ARG A CA 1
ATOM 882 C C . ARG A 1 111 ? 45.043 13.080 -88.244 1.00 85.94 111 ARG A C 1
ATOM 884 O O . ARG A 1 111 ? 45.351 11.911 -88.477 1.00 85.94 111 ARG A O 1
ATOM 891 N N . PHE A 1 112 ? 43.826 13.566 -88.477 1.00 88.94 112 PHE A N 1
ATOM 892 C CA . PHE A 1 112 ? 42.675 12.715 -88.777 1.00 88.94 112 PHE A CA 1
ATOM 893 C C . PHE A 1 112 ? 42.038 12.969 -90.151 1.00 88.94 112 PHE A C 1
ATOM 895 O O . PHE A 1 112 ? 41.126 12.235 -90.534 1.00 88.94 112 PHE A O 1
ATOM 902 N N . LEU A 1 113 ? 42.501 13.954 -90.933 1.00 88.94 113 LEU A N 1
ATOM 903 C CA . LEU A 1 113 ? 41.985 14.177 -92.287 1.00 88.94 113 LEU A CA 1
ATOM 904 C C . LEU A 1 113 ? 42.246 12.951 -93.177 1.00 88.94 113 LEU A C 1
ATOM 906 O O . LEU A 1 113 ? 43.380 12.510 -93.349 1.00 88.94 113 LEU A O 1
ATOM 910 N N . GLY A 1 114 ? 41.174 12.397 -93.747 1.00 86.31 114 GLY A N 1
ATOM 911 C CA . GLY A 1 114 ? 41.233 11.188 -94.575 1.00 86.31 114 GLY A CA 1
ATOM 912 C C . GLY A 1 114 ? 41.361 9.874 -93.793 1.00 86.31 114 GLY A C 1
ATOM 913 O O . GLY A 1 114 ? 41.491 8.824 -94.420 1.00 86.31 114 GLY A O 1
ATOM 914 N N . ARG A 1 115 ? 41.316 9.910 -92.452 1.00 87.75 115 ARG A N 1
ATOM 915 C CA . ARG A 1 115 ? 41.236 8.720 -91.590 1.00 87.75 115 ARG A CA 1
ATOM 916 C C . ARG A 1 115 ? 39.788 8.292 -91.365 1.00 87.75 115 ARG A C 1
ATOM 918 O O . ARG A 1 115 ? 38.855 9.073 -91.546 1.00 87.75 115 ARG A O 1
ATOM 925 N N . ASP A 1 116 ? 39.613 7.040 -90.955 1.00 91.00 116 ASP A N 1
ATOM 926 C CA . ASP A 1 116 ? 38.312 6.512 -90.548 1.00 91.00 116 ASP A CA 1
ATOM 927 C C . ASP A 1 116 ? 37.868 7.190 -89.231 1.00 91.00 116 ASP A C 1
ATOM 929 O O . ASP A 1 116 ? 38.661 7.242 -88.284 1.00 91.00 116 ASP A O 1
ATOM 933 N N . PRO A 1 117 ? 36.626 7.697 -89.117 1.00 84.94 117 PRO A N 1
ATOM 934 C CA . PRO A 1 117 ? 36.059 8.151 -87.846 1.00 84.94 117 PRO A CA 1
ATOM 935 C C . PRO A 1 117 ? 36.212 7.155 -86.681 1.00 84.94 117 PRO A C 1
ATOM 937 O O . PRO A 1 117 ? 36.323 7.574 -85.525 1.00 84.94 117 PRO A O 1
ATOM 940 N N . GLU A 1 118 ? 36.266 5.848 -86.959 1.00 87.81 118 GLU A N 1
ATOM 941 C CA . GLU A 1 118 ? 36.566 4.824 -85.948 1.00 87.81 118 GLU A CA 1
ATOM 942 C C . GLU A 1 118 ? 37.946 4.995 -85.309 1.00 87.81 118 GLU A C 1
ATOM 944 O O . GLU A 1 118 ? 38.125 4.754 -84.113 1.00 87.81 118 GLU A O 1
ATOM 949 N N . GLU A 1 119 ? 38.929 5.443 -86.087 1.00 86.06 119 GLU A N 1
ATOM 950 C CA . GLU A 1 119 ? 40.292 5.663 -85.618 1.00 86.06 119 GLU A CA 1
ATOM 951 C C . GLU A 1 119 ? 40.350 6.829 -84.624 1.00 86.06 119 GLU A C 1
ATOM 953 O O . GLU A 1 119 ? 40.997 6.712 -83.584 1.00 86.06 119 GLU A O 1
ATOM 958 N N . ILE A 1 120 ? 39.589 7.902 -84.872 1.00 87.06 120 ILE A N 1
ATOM 959 C CA . ILE A 1 120 ? 39.446 9.043 -83.950 1.00 87.06 120 ILE A CA 1
ATOM 960 C C . ILE A 1 120 ? 38.860 8.572 -82.616 1.00 87.06 120 ILE A C 1
ATOM 962 O O . ILE A 1 120 ? 39.390 8.885 -81.546 1.00 87.06 120 ILE A O 1
ATOM 966 N N . ARG A 1 121 ? 37.783 7.776 -82.670 1.00 86.62 121 ARG A N 1
ATOM 967 C CA . ARG A 1 121 ? 37.157 7.202 -81.472 1.00 86.62 121 ARG A CA 1
ATOM 968 C C . ARG A 1 121 ? 38.125 6.298 -80.714 1.00 86.62 121 ARG A C 1
ATOM 970 O O . ARG A 1 121 ? 38.156 6.351 -79.484 1.00 86.62 121 ARG A O 1
ATOM 977 N N . ARG A 1 122 ? 38.902 5.477 -81.422 1.00 89.25 122 ARG A N 1
ATOM 978 C CA . ARG A 1 122 ? 39.886 4.578 -80.815 1.00 89.25 122 ARG A CA 1
ATOM 979 C C . ARG A 1 122 ? 40.981 5.356 -80.090 1.00 89.25 122 ARG A C 1
ATOM 981 O O . ARG A 1 122 ? 41.215 5.078 -78.920 1.00 89.25 122 ARG A O 1
ATOM 988 N N . VAL A 1 123 ? 41.574 6.362 -80.734 1.00 88.00 123 VAL A N 1
ATOM 989 C CA . VAL A 1 123 ? 42.615 7.207 -80.123 1.00 88.00 123 VAL A CA 1
ATOM 990 C C . VAL A 1 123 ? 42.069 7.938 -78.894 1.00 88.00 123 VAL A C 1
ATOM 992 O O . VAL A 1 123 ? 42.663 7.854 -77.824 1.00 88.00 123 VAL A O 1
ATOM 995 N N . ALA A 1 124 ? 40.894 8.569 -78.996 1.00 87.31 124 ALA A N 1
ATOM 996 C CA . ALA A 1 124 ? 40.271 9.238 -77.852 1.00 87.31 124 ALA A CA 1
ATOM 997 C C . ALA A 1 124 ? 39.993 8.269 -76.688 1.00 87.31 124 ALA A C 1
ATOM 999 O O . ALA A 1 124 ? 40.223 8.603 -75.524 1.00 87.31 124 ALA A O 1
ATOM 1000 N N . LYS A 1 125 ? 39.521 7.050 -76.988 1.00 87.62 125 LYS A N 1
ATOM 1001 C CA . LYS A 1 125 ? 39.276 6.006 -75.986 1.00 87.62 125 LYS A CA 1
ATOM 1002 C C . LYS A 1 125 ? 40.572 5.558 -75.307 1.00 87.62 125 LYS A C 1
ATOM 1004 O O . LYS A 1 125 ? 40.586 5.487 -74.080 1.00 87.62 125 LYS A O 1
ATOM 1009 N N . GLU A 1 126 ? 41.624 5.278 -76.076 1.00 89.00 126 GLU A N 1
ATOM 1010 C CA . GLU A 1 126 ? 42.931 4.840 -75.568 1.00 89.00 126 GLU A CA 1
ATOM 1011 C C . GLU A 1 126 ? 43.565 5.913 -74.664 1.00 89.00 126 GLU A C 1
ATOM 1013 O O . GLU A 1 126 ? 43.977 5.594 -73.547 1.00 89.00 126 GLU A O 1
ATOM 1018 N N . THR A 1 127 ? 43.542 7.190 -75.065 1.00 88.44 127 THR A N 1
ATOM 1019 C CA . THR A 1 127 ? 44.028 8.317 -74.243 1.00 88.44 127 THR A CA 1
ATOM 1020 C C . THR A 1 127 ? 43.248 8.436 -72.927 1.00 88.44 127 THR A C 1
ATOM 1022 O O . THR A 1 127 ? 43.835 8.441 -71.846 1.00 88.44 127 THR A O 1
ATOM 1025 N N . LEU A 1 128 ? 41.910 8.416 -72.982 1.00 87.12 128 LEU A N 1
ATOM 1026 C CA . LEU A 1 128 ? 41.048 8.491 -71.792 1.00 87.12 128 LEU A CA 1
ATOM 1027 C C . LEU A 1 128 ? 41.127 7.246 -70.886 1.00 87.12 128 LEU A C 1
ATOM 1029 O O . LEU A 1 128 ? 40.680 7.275 -69.734 1.00 87.12 128 LEU A O 1
ATOM 1033 N N . GLU A 1 129 ? 41.583 6.106 -71.402 1.00 86.88 129 GLU A N 1
ATOM 1034 C CA . GLU A 1 129 ? 41.868 4.903 -70.613 1.00 86.88 129 GLU A CA 1
ATOM 1035 C C . GLU A 1 129 ? 43.255 4.953 -69.972 1.00 86.88 129 GLU A C 1
ATOM 1037 O O . GLU A 1 129 ? 43.394 4.501 -68.834 1.00 86.88 129 GLU A O 1
ATOM 1042 N N . GLY A 1 130 ? 44.234 5.548 -70.658 1.00 88.12 130 GLY A N 1
ATOM 1043 C CA . GLY A 1 130 ? 45.557 5.855 -70.121 1.00 88.12 130 GLY A CA 1
ATOM 1044 C C . GLY A 1 130 ? 45.474 6.736 -68.877 1.00 88.12 130 GLY A C 1
ATOM 1045 O O . GLY A 1 130 ? 45.887 6.295 -67.805 1.00 88.12 130 GLY A O 1
ATOM 1046 N N . HIS A 1 131 ? 44.840 7.908 -68.985 1.00 87.94 131 HIS A N 1
ATOM 1047 C CA . HIS A 1 131 ? 44.664 8.819 -67.843 1.00 87.94 131 HIS A CA 1
ATOM 1048 C C . HIS A 1 131 ? 43.828 8.206 -66.726 1.00 87.94 131 HIS A C 1
ATOM 1050 O O . HIS A 1 131 ? 44.167 8.344 -65.558 1.00 87.94 131 HIS A O 1
ATOM 1056 N N . LEU A 1 132 ? 42.781 7.430 -67.052 1.00 86.12 132 LEU A N 1
ATOM 1057 C CA . LEU A 1 132 ? 42.044 6.706 -66.011 1.00 86.12 132 LEU A CA 1
ATOM 1058 C C . LEU A 1 132 ? 42.976 5.817 -65.198 1.00 86.12 132 LEU A C 1
ATOM 1060 O O . LEU A 1 132 ? 42.875 5.782 -63.977 1.00 86.12 132 LEU A O 1
ATOM 1064 N N . ARG A 1 133 ? 43.829 5.051 -65.877 1.00 86.19 133 ARG A N 1
ATOM 1065 C CA . ARG A 1 133 ? 44.749 4.144 -65.201 1.00 86.19 133 ARG A CA 1
ATOM 1066 C C . ARG A 1 133 ? 45.770 4.919 -64.367 1.00 86.19 133 ARG A C 1
ATOM 1068 O O . ARG A 1 133 ? 46.106 4.442 -63.291 1.00 86.19 133 ARG A O 1
ATOM 1075 N N . GLY A 1 134 ? 46.214 6.082 -64.843 1.00 86.94 134 GLY A N 1
ATOM 1076 C CA . GLY A 1 134 ? 47.089 6.997 -64.107 1.00 86.94 134 GLY A CA 1
ATOM 1077 C C . GLY A 1 134 ? 46.459 7.477 -62.801 1.00 86.94 134 GLY A C 1
ATOM 1078 O O . GLY A 1 134 ? 46.998 7.204 -61.733 1.00 86.94 134 GLY A O 1
ATOM 1079 N N . VAL A 1 135 ? 45.272 8.083 -62.872 1.00 86.19 135 VAL A N 1
ATOM 1080 C CA . VAL A 1 135 ? 44.558 8.606 -61.692 1.00 86.19 135 VAL A CA 1
ATOM 1081 C C . VAL A 1 135 ? 44.130 7.483 -60.735 1.00 86.19 135 VAL A C 1
ATOM 1083 O O . VAL A 1 135 ? 44.195 7.627 -59.517 1.00 86.19 135 VAL A O 1
ATOM 1086 N N . LEU A 1 136 ? 43.736 6.312 -61.249 1.00 84.69 136 LEU A N 1
ATOM 1087 C CA . LEU A 1 136 ? 43.426 5.153 -60.398 1.00 84.69 136 LEU A CA 1
ATOM 1088 C C . LEU A 1 136 ? 44.658 4.567 -59.694 1.00 84.69 136 LEU A C 1
ATOM 1090 O O . LEU A 1 136 ? 44.491 3.843 -58.720 1.00 84.69 136 LEU A O 1
ATOM 1094 N N . ALA A 1 137 ? 45.877 4.840 -60.167 1.00 85.44 137 ALA A N 1
ATOM 1095 C CA . ALA A 1 137 ? 47.094 4.386 -59.497 1.00 85.44 137 ALA A CA 1
ATOM 1096 C C . ALA A 1 137 ? 47.452 5.247 -58.273 1.00 85.44 137 ALA A C 1
ATOM 1098 O O . ALA A 1 137 ? 48.240 4.807 -57.438 1.00 85.44 137 ALA A O 1
ATOM 1099 N N . THR A 1 138 ? 46.895 6.457 -58.165 1.00 86.06 138 THR A N 1
ATOM 1100 C CA . THR A 1 138 ? 47.184 7.399 -57.074 1.00 86.06 138 THR A CA 1
ATOM 1101 C C . THR A 1 138 ? 46.143 7.396 -55.958 1.00 86.06 138 THR A C 1
ATOM 1103 O O . THR A 1 138 ? 46.441 7.895 -54.878 1.00 86.06 138 THR A O 1
ATOM 1106 N N . LEU A 1 139 ? 44.947 6.852 -56.202 1.00 84.62 139 LEU A N 1
ATOM 1107 C CA . LEU A 1 139 ? 43.826 6.830 -55.254 1.00 84.62 139 LEU A CA 1
ATOM 1108 C C . LEU A 1 139 ? 43.548 5.414 -54.749 1.00 84.62 139 LEU A C 1
ATOM 1110 O O . LEU A 1 139 ? 43.717 4.439 -55.487 1.00 84.62 139 LEU A O 1
ATOM 1114 N N . THR A 1 140 ? 43.068 5.289 -53.510 1.00 85.81 140 THR A N 1
ATOM 1115 C CA . THR A 1 140 ? 42.641 3.987 -52.976 1.00 85.81 140 THR A CA 1
ATOM 1116 C C . THR A 1 140 ? 41.212 3.621 -53.421 1.00 85.81 140 THR A C 1
ATOM 1118 O O . THR A 1 140 ? 40.418 4.504 -53.767 1.00 85.81 140 THR A O 1
ATOM 1121 N N . PRO A 1 141 ? 40.830 2.325 -53.426 1.00 82.06 141 PRO A N 1
ATOM 1122 C CA . PRO A 1 141 ? 39.474 1.901 -53.794 1.00 82.06 141 PRO A CA 1
ATOM 1123 C C . PRO A 1 141 ? 38.362 2.555 -52.958 1.00 82.06 141 PRO A C 1
ATOM 1125 O O . PRO A 1 141 ? 37.268 2.797 -53.468 1.00 82.06 141 PRO A O 1
ATOM 1128 N N . GLU A 1 142 ? 38.636 2.851 -51.687 1.00 83.00 142 GLU A N 1
ATOM 1129 C CA . GLU A 1 142 ? 37.724 3.530 -50.766 1.00 83.00 142 GLU A CA 1
ATOM 1130 C C . GLU A 1 142 ? 37.546 4.995 -51.158 1.00 83.00 142 GLU A C 1
ATOM 1132 O O . GLU A 1 142 ? 36.411 5.438 -51.302 1.00 83.00 142 GLU A O 1
ATOM 1137 N N . GLU A 1 143 ? 38.636 5.720 -51.427 1.00 84.75 143 GLU A N 1
ATOM 1138 C CA . GLU A 1 143 ? 38.597 7.126 -51.853 1.00 84.75 143 GLU A CA 1
ATOM 1139 C C . GLU A 1 143 ? 37.827 7.302 -53.169 1.00 84.75 143 GLU A C 1
ATOM 1141 O O . GLU A 1 143 ? 36.989 8.197 -53.291 1.00 84.75 143 GLU A O 1
ATOM 1146 N N . VAL A 1 144 ? 38.047 6.404 -54.137 1.00 83.69 144 VAL A N 1
ATOM 1147 C CA . VAL A 1 144 ? 37.318 6.398 -55.418 1.00 83.69 144 VAL A CA 1
ATOM 1148 C C . VAL A 1 144 ? 35.820 6.128 -55.213 1.00 83.69 144 VAL A C 1
ATOM 1150 O O . VAL A 1 144 ? 34.987 6.606 -55.990 1.00 83.69 144 VAL A O 1
ATOM 1153 N N . ASN A 1 145 ? 35.453 5.358 -54.185 1.00 81.44 145 ASN A N 1
ATOM 1154 C CA . ASN A 1 145 ? 34.061 5.057 -53.871 1.00 81.44 145 ASN A CA 1
ATOM 1155 C C . ASN A 1 145 ? 33.374 6.168 -53.055 1.00 81.44 145 ASN A C 1
ATOM 1157 O O . ASN A 1 145 ? 32.200 6.448 -53.309 1.00 81.44 145 ASN A O 1
ATOM 1161 N N . GLU A 1 146 ? 34.089 6.784 -52.112 1.00 83.75 146 GLU A N 1
ATOM 1162 C CA . GLU A 1 146 ? 33.597 7.839 -51.220 1.00 83.75 146 GLU A CA 1
ATOM 1163 C C . GLU A 1 146 ? 33.443 9.188 -51.937 1.00 83.75 146 GLU A C 1
ATOM 1165 O O . GLU A 1 146 ? 32.414 9.844 -51.764 1.00 83.75 146 GLU A O 1
ATOM 1170 N N . ASP A 1 147 ? 34.401 9.579 -52.790 1.00 84.56 147 ASP A N 1
ATOM 1171 C CA . ASP A 1 147 ? 34.375 10.862 -53.507 1.00 84.56 147 ASP A CA 1
ATOM 1172 C C . ASP A 1 147 ? 34.599 10.710 -55.020 1.00 84.56 147 ASP A C 1
ATOM 1174 O O . ASP A 1 147 ? 35.657 10.973 -55.601 1.00 84.56 147 ASP A O 1
ATOM 1178 N N . ARG A 1 148 ? 33.515 10.319 -55.695 1.00 83.50 148 ARG A N 1
ATOM 1179 C CA . ARG A 1 148 ? 33.474 10.137 -57.154 1.00 83.50 148 ARG A CA 1
ATOM 1180 C C . ARG A 1 148 ? 33.596 11.448 -57.929 1.00 83.50 148 ARG A C 1
ATOM 1182 O O . ARG A 1 148 ? 33.973 11.420 -59.099 1.00 83.50 148 ARG A O 1
ATOM 1189 N N . LEU A 1 149 ? 33.242 12.580 -57.320 1.00 83.69 149 LEU A N 1
ATOM 1190 C CA . LEU A 1 149 ? 33.274 13.884 -57.985 1.00 83.69 149 LEU A CA 1
ATOM 1191 C C . LEU A 1 149 ? 34.700 14.413 -58.069 1.00 83.69 149 LEU A C 1
ATOM 1193 O O . LEU A 1 149 ? 35.108 14.878 -59.133 1.00 83.69 149 LEU A O 1
ATOM 1197 N N . LYS A 1 150 ? 35.466 14.280 -56.983 1.00 84.44 150 LYS A N 1
ATOM 1198 C CA . LYS A 1 150 ? 36.889 14.619 -56.972 1.00 84.44 150 LYS A CA 1
ATOM 1199 C C . LYS A 1 150 ? 37.658 13.800 -58.007 1.00 84.44 150 LYS A C 1
ATOM 1201 O O . LYS A 1 150 ? 38.354 14.370 -58.843 1.00 84.44 150 LYS A O 1
ATOM 1206 N N . PHE A 1 151 ? 37.432 12.487 -58.029 1.00 84.94 151 PHE A N 1
ATOM 1207 C CA . PHE A 1 151 ? 38.030 11.597 -59.023 1.00 84.94 151 PHE A CA 1
ATOM 1208 C C . PHE A 1 151 ? 37.641 11.959 -60.470 1.00 84.94 151 PHE A C 1
ATOM 1210 O O . PHE A 1 151 ? 38.494 11.978 -61.358 1.00 84.94 151 PHE A O 1
ATOM 1217 N N . ALA A 1 152 ? 36.368 12.289 -60.728 1.00 85.44 152 ALA A N 1
ATOM 1218 C CA . ALA A 1 152 ? 35.928 12.752 -62.047 1.00 85.44 152 ALA A CA 1
ATOM 1219 C C . ALA A 1 152 ? 36.628 14.050 -62.476 1.00 85.44 152 ALA A C 1
ATOM 1221 O O . ALA A 1 152 ? 36.986 14.188 -63.645 1.00 85.44 152 ALA A O 1
ATOM 1222 N N . GLY A 1 153 ? 36.809 14.988 -61.541 1.00 86.69 153 GLY A N 1
ATOM 1223 C CA . GLY A 1 153 ? 37.464 16.270 -61.788 1.00 86.69 153 GLY A CA 1
ATOM 1224 C C . GLY A 1 153 ? 38.941 16.118 -62.141 1.00 86.69 153 GLY A C 1
ATOM 1225 O O . GLY A 1 153 ? 39.377 16.670 -63.149 1.00 86.69 153 GLY A O 1
ATOM 1226 N N . GLU A 1 154 ? 39.686 15.324 -61.367 1.00 85.44 154 GLU A N 1
ATOM 1227 C CA . GLU A 1 154 ? 41.103 15.026 -61.632 1.00 85.44 154 GLU A CA 1
ATOM 1228 C C . GLU A 1 154 ? 41.283 14.350 -62.998 1.00 85.44 154 GLU A C 1
ATOM 1230 O O . GLU A 1 154 ? 42.103 14.785 -63.807 1.00 85.44 154 GLU A O 1
ATOM 1235 N N . LEU A 1 155 ? 40.437 13.361 -63.312 1.00 87.00 155 LEU A N 1
ATOM 1236 C CA . LEU A 1 155 ? 40.469 12.684 -64.606 1.00 87.00 155 LEU A CA 1
ATOM 1237 C C . LEU A 1 155 ? 40.114 13.613 -65.776 1.00 87.00 155 LEU A C 1
ATOM 1239 O O . LEU A 1 155 ? 40.721 13.490 -66.840 1.00 87.00 155 LEU A O 1
ATOM 1243 N N . SER A 1 156 ? 39.136 14.512 -65.613 1.00 87.69 156 SER A N 1
ATOM 1244 C CA . SER A 1 156 ? 38.776 15.489 -66.653 1.00 87.69 156 SER A CA 1
ATOM 1245 C C . SER A 1 156 ? 39.943 16.427 -66.929 1.00 87.69 156 SER A C 1
ATOM 1247 O O . SER A 1 156 ? 40.320 16.598 -68.082 1.00 87.69 156 SER A O 1
ATOM 1249 N N . HIS A 1 157 ? 40.561 16.961 -65.873 1.00 88.88 157 HIS A N 1
ATOM 1250 C CA . HIS A 1 157 ? 41.656 17.916 -65.991 1.00 88.88 157 HIS A CA 1
ATOM 1251 C C . HIS A 1 157 ? 42.879 17.321 -66.701 1.00 88.88 157 HIS A C 1
ATOM 1253 O O . HIS A 1 157 ? 43.382 17.915 -67.652 1.00 88.88 157 HIS A O 1
ATOM 1259 N N . GLU A 1 158 ? 43.314 16.125 -66.291 1.00 87.25 158 GLU A N 1
ATOM 1260 C CA . GLU A 1 158 ? 44.470 15.454 -66.900 1.00 87.25 158 GLU A CA 1
ATOM 1261 C C . GLU A 1 158 ? 44.185 15.038 -68.352 1.00 87.25 158 GLU A C 1
ATOM 1263 O O . GLU A 1 158 ? 45.028 15.190 -69.234 1.00 87.25 158 GLU A O 1
ATOM 1268 N N . SER A 1 159 ? 42.963 14.569 -68.628 1.00 88.25 159 SER A N 1
ATOM 1269 C CA . SER A 1 159 ? 42.580 14.138 -69.976 1.00 88.25 159 SER A CA 1
ATOM 1270 C C . SER A 1 159 ? 42.377 15.304 -70.944 1.00 88.25 159 SER A C 1
ATOM 1272 O O . SER A 1 159 ? 42.624 15.153 -72.139 1.00 88.25 159 SER A O 1
ATOM 1274 N N . GLU A 1 160 ? 41.896 16.454 -70.469 1.00 88.38 160 GLU A N 1
ATOM 1275 C CA . GLU A 1 160 ? 41.695 17.642 -71.302 1.00 88.38 160 GLU A CA 1
ATOM 1276 C C . GLU A 1 160 ? 43.017 18.153 -71.880 1.00 88.38 160 GLU A C 1
ATOM 1278 O O . GLU A 1 160 ? 43.061 18.479 -73.065 1.00 88.38 160 GLU A O 1
ATOM 1283 N N . GLU A 1 161 ? 44.103 18.161 -71.099 1.00 87.75 161 GLU A N 1
ATOM 1284 C CA . GLU A 1 161 ? 45.405 18.662 -71.557 1.00 87.75 161 GLU A CA 1
ATOM 1285 C C . GLU A 1 161 ? 45.924 17.900 -72.790 1.00 87.75 161 GLU A C 1
ATOM 1287 O O . GLU A 1 161 ? 46.384 18.504 -73.767 1.00 87.75 161 GLU A O 1
ATOM 1292 N N . ASP A 1 162 ? 45.808 16.573 -72.777 1.00 88.88 162 ASP A N 1
ATOM 1293 C CA . ASP A 1 162 ? 46.304 15.721 -73.858 1.00 88.88 162 ASP A CA 1
ATOM 1294 C C . ASP A 1 162 ? 45.318 15.597 -75.025 1.00 88.88 162 ASP A C 1
ATOM 1296 O O . ASP A 1 162 ? 45.736 15.574 -76.187 1.00 88.88 162 ASP A O 1
ATOM 1300 N N . LEU A 1 163 ? 44.007 15.610 -74.765 1.00 88.94 163 LEU A N 1
ATOM 1301 C CA . LEU A 1 163 ? 43.003 15.635 -75.834 1.00 88.94 163 LEU A CA 1
ATOM 1302 C C . LEU A 1 163 ? 43.045 16.948 -76.630 1.00 88.94 163 LEU A C 1
ATOM 1304 O O . LEU A 1 163 ? 42.920 16.922 -77.859 1.00 88.94 163 LEU A O 1
ATOM 1308 N N . VAL A 1 164 ? 43.324 18.082 -75.977 1.00 89.88 164 VAL A N 1
ATOM 1309 C CA . VAL A 1 164 ? 43.483 19.387 -76.642 1.00 89.88 164 VAL A CA 1
ATOM 1310 C C . VAL A 1 164 ? 44.637 19.369 -77.651 1.00 89.88 164 VAL A C 1
ATOM 1312 O O . VAL A 1 164 ? 44.491 19.896 -78.759 1.00 89.88 164 VAL A O 1
ATOM 1315 N N . LYS A 1 165 ? 45.755 18.693 -77.344 1.00 88.44 165 LYS A N 1
ATOM 1316 C CA . LYS A 1 165 ? 46.893 18.521 -78.276 1.00 88.44 165 LYS A CA 1
ATOM 1317 C C . LYS A 1 165 ? 46.506 17.728 -79.532 1.00 88.44 165 LYS A C 1
ATOM 1319 O O . LYS A 1 165 ? 47.110 17.915 -80.588 1.00 88.44 165 LYS A O 1
ATOM 1324 N N . LEU A 1 166 ? 45.486 16.875 -79.437 1.00 88.75 166 LEU A N 1
ATOM 1325 C CA . LEU A 1 166 ? 44.915 16.116 -80.554 1.00 88.75 166 LEU A CA 1
ATOM 1326 C C . LEU A 1 166 ? 43.806 16.881 -81.301 1.00 88.75 166 LEU A C 1
ATOM 1328 O O . LEU A 1 166 ? 43.297 16.381 -82.302 1.00 88.75 166 LEU A O 1
ATOM 1332 N N . GLY A 1 167 ? 43.433 18.081 -80.841 1.00 88.12 167 GLY A N 1
ATOM 1333 C CA . GLY A 1 167 ? 42.304 18.852 -81.371 1.00 88.12 167 GLY A CA 1
ATOM 1334 C C . GLY A 1 167 ? 40.937 18.276 -80.979 1.00 88.12 167 GLY A C 1
ATOM 1335 O O . GLY A 1 167 ? 39.931 18.522 -81.648 1.00 88.12 167 GLY A O 1
ATOM 1336 N N . ILE A 1 168 ? 40.899 17.498 -79.898 1.00 90.44 168 ILE A N 1
ATOM 1337 C CA . ILE A 1 168 ? 39.721 16.815 -79.373 1.00 90.44 168 ILE A CA 1
ATOM 1338 C C . ILE A 1 168 ? 39.290 17.500 -78.067 1.00 90.44 168 ILE A C 1
ATOM 1340 O O . ILE A 1 168 ? 40.115 17.798 -77.211 1.00 90.44 168 ILE A O 1
ATOM 1344 N N . GLN A 1 169 ? 37.992 17.742 -77.895 1.00 88.44 169 GLN A N 1
ATOM 1345 C CA . GLN A 1 169 ? 37.412 18.327 -76.689 1.00 88.44 169 GLN A CA 1
ATOM 1346 C C . GLN A 1 169 ? 36.540 17.301 -75.957 1.00 88.44 169 GLN A C 1
ATOM 1348 O O . GLN A 1 169 ? 35.682 16.649 -76.559 1.00 88.44 169 GLN A O 1
ATOM 1353 N N . LEU A 1 170 ? 36.744 17.183 -74.644 1.00 87.12 170 LEU A N 1
ATOM 1354 C CA . LEU A 1 170 ? 35.896 16.402 -73.749 1.00 87.12 170 LEU A CA 1
ATOM 1355 C C . LEU A 1 170 ? 34.677 17.249 -73.343 1.00 87.12 170 LEU A C 1
ATOM 1357 O O . LEU A 1 170 ? 34.837 18.327 -72.784 1.00 87.12 170 LEU A O 1
ATOM 1361 N N . ASP A 1 171 ? 33.462 16.781 -73.639 1.00 83.69 171 ASP A N 1
ATOM 1362 C CA . ASP A 1 171 ? 32.221 17.494 -73.293 1.00 83.69 171 ASP A CA 1
ATOM 1363 C C . ASP A 1 171 ? 31.657 17.039 -71.945 1.00 83.69 171 ASP A C 1
ATOM 1365 O O . ASP A 1 171 ? 31.159 17.839 -71.155 1.00 83.69 171 ASP A O 1
ATOM 1369 N N . THR A 1 172 ? 31.654 15.734 -71.678 1.00 80.94 172 THR A N 1
ATOM 1370 C CA . THR A 1 172 ? 31.125 15.191 -70.420 1.00 80.94 172 THR A CA 1
ATOM 1371 C C . THR A 1 172 ? 31.782 13.860 -70.103 1.00 80.94 172 THR A C 1
ATOM 1373 O O . THR A 1 172 ? 31.857 12.980 -70.963 1.00 80.94 172 THR A O 1
ATOM 1376 N N . LEU A 1 173 ? 32.188 13.699 -68.843 1.00 82.31 173 LEU A N 1
ATOM 1377 C CA . LEU A 1 173 ? 32.688 12.454 -68.277 1.00 82.31 173 LEU A CA 1
ATOM 1378 C C . LEU A 1 173 ? 31.869 12.093 -67.032 1.00 82.31 173 LEU A C 1
ATOM 1380 O O . LEU A 1 173 ? 31.825 12.851 -66.067 1.00 82.31 173 LEU A O 1
ATOM 1384 N N . LYS A 1 174 ? 31.210 10.929 -67.053 1.00 81.31 174 LYS A N 1
ATOM 1385 C CA . LYS A 1 174 ? 30.483 10.382 -65.897 1.00 81.31 174 LYS A CA 1
ATOM 1386 C C . LYS A 1 174 ? 31.038 9.019 -65.499 1.00 81.31 174 LYS A C 1
ATOM 1388 O O . LYS A 1 174 ? 31.298 8.166 -66.347 1.00 81.31 174 LYS A O 1
ATOM 1393 N N . ILE A 1 175 ? 31.179 8.804 -64.194 1.00 82.00 175 ILE A N 1
ATOM 1394 C CA . ILE A 1 175 ? 31.532 7.506 -63.613 1.00 82.00 175 ILE A CA 1
ATOM 1395 C C . ILE A 1 175 ? 30.235 6.812 -63.209 1.00 82.00 175 ILE A C 1
ATOM 1397 O O . ILE A 1 175 ? 29.515 7.311 -62.349 1.00 82.00 175 ILE A O 1
ATOM 1401 N N . GLN A 1 176 ? 29.932 5.673 -63.829 1.00 76.50 176 GLN A N 1
ATOM 1402 C CA . GLN A 1 176 ? 28.698 4.934 -63.547 1.00 76.50 176 GLN A CA 1
ATOM 1403 C C . GLN A 1 176 ? 28.882 3.913 -62.421 1.00 76.50 176 GLN A C 1
ATOM 1405 O O . GLN A 1 176 ? 28.141 3.925 -61.444 1.00 76.50 176 GLN A O 1
ATOM 1410 N N . HIS A 1 177 ? 29.889 3.047 -62.540 1.00 76.19 177 HIS A N 1
ATOM 1411 C CA . HIS A 1 177 ? 30.120 1.956 -61.600 1.00 76.19 177 HIS A CA 1
ATOM 1412 C C . HIS A 1 177 ? 31.594 1.868 -61.223 1.00 76.19 177 HIS A C 1
ATOM 1414 O O . HIS A 1 177 ? 32.471 2.031 -62.072 1.00 76.19 177 HIS A O 1
ATOM 1420 N N . VAL A 1 178 ? 31.849 1.601 -59.945 1.00 78.25 178 VAL A N 1
ATOM 1421 C CA . VAL A 1 178 ? 33.170 1.225 -59.437 1.00 78.25 178 VAL A CA 1
ATOM 1422 C C . VAL A 1 178 ? 32.963 -0.122 -58.773 1.00 78.25 178 VAL A C 1
ATOM 1424 O O . VAL A 1 178 ? 32.145 -0.233 -57.867 1.00 78.25 178 VAL A O 1
ATOM 1427 N N . SER A 1 179 ? 33.645 -1.134 -59.286 1.00 78.56 179 SER A N 1
ATOM 1428 C CA . SER A 1 179 ? 33.652 -2.492 -58.755 1.00 78.56 179 SER A CA 1
ATOM 1429 C C . SER A 1 179 ? 35.081 -2.972 -58.690 1.00 78.56 179 SER A C 1
ATOM 1431 O O . SER A 1 179 ? 35.902 -2.595 -59.532 1.00 78.56 179 SER A O 1
ATOM 1433 N N . ASP A 1 180 ? 35.340 -3.831 -57.722 1.00 81.88 180 ASP A N 1
ATOM 1434 C CA . ASP A 1 180 ? 36.577 -4.573 -57.614 1.00 81.88 180 ASP A CA 1
ATOM 1435 C C . ASP A 1 180 ? 36.340 -6.055 -57.954 1.00 81.88 180 ASP A C 1
ATOM 1437 O O . ASP A 1 180 ? 35.216 -6.546 -57.874 1.00 81.88 180 ASP A O 1
ATOM 1441 N N . ASP A 1 181 ? 37.392 -6.756 -58.379 1.00 77.44 181 ASP A N 1
ATOM 1442 C CA . ASP A 1 181 ? 37.302 -8.166 -58.792 1.00 77.44 181 ASP A CA 1
ATOM 1443 C C . ASP A 1 181 ? 37.350 -9.144 -57.596 1.00 77.44 181 ASP A C 1
ATOM 1445 O O . ASP A 1 181 ? 37.245 -10.357 -57.787 1.00 77.44 181 ASP A O 1
ATOM 1449 N N . VAL A 1 182 ? 37.561 -8.642 -56.370 1.00 78.94 182 VAL A N 1
ATOM 1450 C CA . VAL A 1 182 ? 37.842 -9.437 -55.157 1.00 78.94 182 VAL A CA 1
ATOM 1451 C C . VAL A 1 182 ? 36.787 -9.190 -54.055 1.00 78.94 182 VAL A C 1
ATOM 1453 O O . VAL A 1 182 ? 36.991 -9.560 -52.900 1.00 78.94 182 VAL A O 1
ATOM 1456 N N . ASP A 1 183 ? 35.636 -8.599 -54.393 1.00 80.88 183 ASP A N 1
ATOM 1457 C CA . ASP A 1 183 ? 34.527 -8.261 -53.480 1.00 80.88 183 ASP A CA 1
ATOM 1458 C C . ASP A 1 183 ? 34.959 -7.508 -52.192 1.00 80.88 183 ASP A C 1
ATOM 1460 O O . ASP A 1 183 ? 34.372 -7.650 -51.107 1.00 80.88 183 ASP A O 1
ATOM 1464 N N . TYR A 1 184 ? 36.020 -6.709 -52.280 1.00 83.56 184 TYR A N 1
ATOM 1465 C CA . TYR A 1 184 ? 36.598 -5.922 -51.199 1.00 83.56 184 TYR A CA 1
ATOM 1466 C C . TYR A 1 184 ? 35.614 -4.867 -50.685 1.00 83.56 184 TYR A C 1
ATOM 1468 O O . TYR A 1 184 ? 35.349 -4.798 -49.478 1.00 83.56 184 TYR A O 1
ATOM 1476 N N . LEU A 1 185 ? 35.018 -4.085 -51.594 1.00 80.12 185 LEU A N 1
ATOM 1477 C CA . LEU A 1 185 ? 34.079 -3.018 -51.230 1.00 80.12 185 LEU A CA 1
ATOM 1478 C C . LEU A 1 185 ? 32.797 -3.587 -50.601 1.00 80.12 185 LEU A C 1
ATOM 1480 O O . LEU A 1 185 ? 32.310 -3.072 -49.590 1.00 80.12 185 LEU A O 1
ATOM 1484 N N . ASP A 1 186 ? 32.318 -4.720 -51.112 1.00 84.31 186 ASP A N 1
ATOM 1485 C CA . ASP A 1 186 ? 31.168 -5.441 -50.557 1.00 84.31 186 ASP A CA 1
ATOM 1486 C C . ASP A 1 186 ? 31.450 -5.980 -49.148 1.00 84.31 186 ASP A C 1
ATOM 1488 O O . ASP A 1 186 ? 30.581 -5.995 -48.268 1.00 84.31 186 ASP A O 1
ATOM 1492 N N . SER A 1 187 ? 32.681 -6.416 -48.892 1.00 87.12 187 SER A N 1
ATOM 1493 C CA . SER A 1 187 ? 33.097 -6.918 -47.581 1.00 87.12 187 SER A CA 1
ATOM 1494 C C . SER A 1 187 ? 33.187 -5.803 -46.532 1.00 87.12 187 SER A C 1
ATOM 1496 O O . SER A 1 187 ? 32.764 -6.008 -45.388 1.00 87.12 187 SER A O 1
ATOM 1498 N N . ILE A 1 188 ? 33.645 -4.605 -46.914 1.00 86.00 188 ILE A N 1
ATOM 1499 C CA . ILE A 1 188 ? 33.597 -3.413 -46.050 1.00 86.00 188 ILE A CA 1
ATOM 1500 C C . ILE A 1 188 ? 32.149 -3.039 -45.732 1.00 86.00 188 ILE A C 1
ATOM 1502 O O . ILE A 1 188 ? 31.816 -2.843 -44.559 1.00 86.00 188 ILE A O 1
ATOM 1506 N N . GLY A 1 189 ? 31.277 -3.003 -46.745 1.00 86.81 189 GLY A N 1
ATOM 1507 C CA . GLY A 1 189 ? 29.857 -2.699 -46.567 1.00 86.81 189 GLY A CA 1
ATOM 1508 C C . GLY A 1 189 ? 29.182 -3.658 -45.586 1.00 86.81 189 GLY A C 1
ATOM 1509 O O . GLY A 1 189 ? 28.555 -3.226 -44.616 1.00 86.81 189 GLY A O 1
ATOM 1510 N N . ARG A 1 190 ? 29.395 -4.970 -45.756 1.00 90.06 190 ARG A N 1
ATOM 1511 C CA . ARG A 1 190 ? 28.880 -5.995 -44.830 1.00 90.06 190 ARG A CA 1
ATOM 1512 C C . ARG A 1 190 ? 29.377 -5.795 -43.399 1.00 90.06 190 ARG A C 1
ATOM 1514 O O . ARG A 1 190 ? 28.585 -5.891 -42.462 1.00 90.06 190 ARG A O 1
ATOM 1521 N N . LYS A 1 191 ? 30.664 -5.482 -43.210 1.00 92.00 191 LYS A N 1
ATOM 1522 C CA . LYS A 1 191 ? 31.241 -5.227 -41.880 1.00 92.00 191 LYS A CA 1
ATOM 1523 C C . LYS A 1 191 ? 30.649 -3.975 -41.227 1.00 92.00 191 LYS A C 1
ATOM 1525 O O . LYS A 1 191 ? 30.363 -3.999 -40.030 1.00 92.00 191 LYS A O 1
ATOM 1530 N N . ALA A 1 192 ? 30.449 -2.905 -41.995 1.00 87.94 192 ALA A N 1
ATOM 1531 C CA . ALA A 1 192 ? 29.832 -1.674 -41.510 1.00 87.94 192 ALA A CA 1
ATOM 1532 C C . ALA A 1 192 ? 28.372 -1.904 -41.089 1.00 87.94 192 ALA A C 1
ATOM 1534 O O . ALA A 1 192 ? 27.985 -1.512 -39.990 1.00 87.94 192 ALA A O 1
ATOM 1535 N N . ILE A 1 193 ? 27.594 -2.623 -41.904 1.00 93.44 193 ILE A N 1
ATOM 1536 C CA . ILE A 1 193 ? 26.205 -2.987 -41.589 1.00 93.44 193 ILE A CA 1
ATOM 1537 C C . ILE A 1 193 ? 26.143 -3.847 -40.321 1.00 93.44 193 ILE A C 1
ATOM 1539 O O . ILE A 1 193 ? 25.377 -3.541 -39.411 1.00 93.44 193 ILE A O 1
ATOM 1543 N N . ALA A 1 194 ? 26.988 -4.877 -40.212 1.00 95.00 194 ALA A N 1
ATOM 1544 C CA . ALA A 1 194 ? 27.039 -5.734 -39.028 1.00 95.00 194 ALA A CA 1
ATOM 1545 C C . ALA A 1 194 ? 27.391 -4.955 -37.749 1.00 95.00 194 ALA A C 1
ATOM 1547 O O . ALA A 1 194 ? 26.878 -5.267 -36.675 1.00 95.00 194 ALA A O 1
ATOM 1548 N N . LYS A 1 195 ? 28.247 -3.929 -37.855 1.00 95.50 195 LYS A N 1
ATOM 1549 C CA . LYS A 1 195 ? 28.561 -3.036 -36.735 1.00 95.50 195 LYS A CA 1
ATOM 1550 C C . LYS A 1 195 ? 27.338 -2.219 -36.314 1.00 95.50 195 LYS A C 1
ATOM 1552 O O . LYS A 1 195 ? 27.023 -2.201 -35.134 1.00 95.50 195 LYS A O 1
ATOM 1557 N N . VAL A 1 196 ? 26.629 -1.605 -37.264 1.00 96.19 196 VAL A N 1
ATOM 1558 C CA . VAL A 1 196 ? 25.420 -0.812 -36.972 1.00 96.19 196 VAL A CA 1
ATOM 1559 C C . VAL A 1 196 ? 24.332 -1.670 -36.324 1.00 96.19 196 VAL A C 1
ATOM 1561 O O . VAL A 1 196 ? 23.723 -1.237 -35.351 1.00 96.19 196 VAL A O 1
ATOM 1564 N N . ILE A 1 197 ? 24.117 -2.893 -36.822 1.00 95.06 197 ILE A N 1
ATOM 1565 C CA . ILE A 1 197 ? 23.148 -3.833 -36.239 1.00 95.06 197 ILE A CA 1
ATOM 1566 C C . ILE A 1 197 ? 23.539 -4.177 -34.801 1.00 95.06 197 ILE A C 1
ATOM 1568 O O . ILE A 1 197 ? 22.721 -4.037 -33.898 1.00 95.06 197 ILE A O 1
ATOM 1572 N N . ARG A 1 198 ? 24.802 -4.552 -34.568 1.00 96.75 198 ARG A N 1
ATOM 1573 C CA . ARG A 1 198 ? 25.299 -4.864 -33.223 1.00 96.75 198 ARG A CA 1
ATOM 1574 C C . ARG A 1 198 ? 25.145 -3.683 -32.267 1.00 96.75 198 ARG A C 1
ATOM 1576 O O . ARG A 1 198 ? 24.703 -3.868 -31.139 1.00 96.75 198 ARG A O 1
ATOM 1583 N N . ASP A 1 199 ? 25.524 -2.485 -32.700 1.00 97.06 199 ASP A N 1
ATOM 1584 C CA . ASP A 1 199 ? 25.438 -1.283 -31.870 1.00 97.06 199 ASP A CA 1
ATOM 1585 C C . ASP A 1 199 ? 23.967 -0.969 -31.525 1.00 97.06 199 ASP A C 1
ATOM 1587 O O . ASP A 1 199 ? 23.667 -0.591 -30.391 1.00 97.06 199 ASP A O 1
ATOM 1591 N N . ALA A 1 200 ? 23.033 -1.201 -32.458 1.00 95.88 200 ALA A N 1
ATOM 1592 C CA . ALA A 1 200 ? 21.596 -1.075 -32.214 1.00 95.88 200 ALA A CA 1
ATOM 1593 C C . ALA A 1 200 ? 21.064 -2.130 -31.224 1.00 95.88 200 ALA A C 1
ATOM 1595 O O . ALA A 1 200 ? 20.332 -1.778 -30.301 1.00 95.88 200 ALA A O 1
ATOM 1596 N N . GLU A 1 201 ? 21.467 -3.396 -31.364 1.00 95.75 201 GLU A N 1
ATOM 1597 C CA . GLU A 1 201 ? 21.097 -4.482 -30.441 1.00 95.75 201 GLU A CA 1
ATOM 1598 C C . GLU A 1 201 ? 21.612 -4.228 -29.017 1.00 95.75 201 GLU A C 1
ATOM 1600 O O . GLU A 1 201 ? 20.894 -4.450 -28.038 1.00 95.75 201 GLU A O 1
ATOM 1605 N N . ILE A 1 202 ? 22.846 -3.729 -28.885 1.00 97.31 202 ILE A N 1
ATOM 1606 C CA . ILE A 1 202 ? 23.419 -3.341 -27.591 1.00 97.31 202 ILE A CA 1
ATOM 1607 C C . ILE A 1 202 ? 22.593 -2.209 -26.976 1.00 97.31 202 ILE A C 1
ATOM 1609 O O . ILE A 1 202 ? 22.194 -2.318 -25.816 1.00 97.31 202 ILE A O 1
ATOM 1613 N N . ALA A 1 203 ? 22.281 -1.166 -27.751 1.00 96.69 203 ALA A N 1
ATOM 1614 C CA . ALA A 1 203 ? 21.488 -0.038 -27.272 1.00 96.69 203 ALA A CA 1
ATOM 1615 C C . ALA A 1 203 ? 20.078 -0.462 -26.818 1.00 96.69 203 ALA A C 1
ATOM 1617 O O . ALA A 1 203 ? 19.604 -0.006 -25.776 1.00 96.69 203 ALA A O 1
ATOM 1618 N N . GLU A 1 204 ? 19.419 -1.362 -27.553 1.00 96.00 204 GLU A N 1
ATOM 1619 C CA . GLU A 1 204 ? 18.117 -1.914 -27.168 1.00 96.00 204 GLU A CA 1
ATOM 1620 C C . GLU A 1 204 ? 18.215 -2.757 -25.886 1.00 96.00 204 GLU A C 1
ATOM 1622 O O . GLU A 1 204 ? 17.411 -2.591 -24.964 1.00 96.00 204 GLU A O 1
ATOM 1627 N N . SER A 1 205 ? 19.230 -3.619 -25.789 1.00 97.25 205 SER A N 1
ATOM 1628 C CA . SER A 1 205 ? 19.487 -4.451 -24.608 1.00 97.25 205 SER A CA 1
ATOM 1629 C C . SER A 1 205 ? 19.766 -3.615 -23.357 1.00 97.25 205 SER A C 1
ATOM 1631 O O . SER A 1 205 ? 19.218 -3.900 -22.290 1.00 97.25 205 SER A O 1
ATOM 1633 N N . ASP A 1 206 ? 20.587 -2.569 -23.474 1.00 97.19 206 ASP A N 1
ATOM 1634 C CA . ASP A 1 206 ? 20.881 -1.640 -22.380 1.00 97.19 206 ASP A CA 1
ATOM 1635 C C . ASP A 1 206 ? 19.623 -0.880 -21.942 1.00 97.19 206 ASP A C 1
ATOM 1637 O O . ASP A 1 206 ? 19.335 -0.805 -20.745 1.00 97.19 206 ASP A O 1
ATOM 1641 N N . ALA A 1 207 ? 18.834 -0.371 -22.896 1.00 95.62 207 ALA A N 1
ATOM 1642 C CA . ALA A 1 207 ? 17.584 0.325 -22.601 1.00 95.62 207 ALA A CA 1
ATOM 1643 C C . ALA A 1 207 ? 16.576 -0.589 -21.889 1.00 95.62 207 ALA A C 1
ATOM 1645 O O . ALA A 1 207 ? 15.945 -0.180 -20.910 1.00 95.62 207 ALA A O 1
ATOM 1646 N N . LYS A 1 208 ? 16.460 -1.845 -22.337 1.00 96.94 208 LYS A N 1
ATOM 1647 C CA . LYS A 1 208 ? 15.595 -2.847 -21.711 1.00 96.94 208 LYS A CA 1
ATOM 1648 C C . LYS A 1 208 ? 16.055 -3.180 -20.292 1.00 96.94 208 LYS A C 1
ATOM 1650 O O . LYS A 1 208 ? 15.239 -3.129 -19.375 1.00 96.94 208 LYS A O 1
ATOM 1655 N N . ARG A 1 209 ? 17.352 -3.434 -20.083 1.00 96.88 209 ARG A N 1
ATOM 1656 C CA . ARG A 1 209 ? 17.918 -3.690 -18.746 1.00 96.88 209 ARG A CA 1
ATOM 1657 C C . ARG A 1 209 ? 17.698 -2.519 -17.790 1.00 96.88 209 ARG A C 1
ATOM 1659 O O . ARG A 1 209 ? 17.307 -2.734 -16.647 1.00 96.88 209 ARG A O 1
ATOM 1666 N N . ALA A 1 210 ? 17.900 -1.286 -18.252 1.00 97.06 210 ALA A N 1
ATOM 1667 C CA . ALA A 1 210 ? 17.667 -0.094 -17.438 1.00 97.06 210 ALA A CA 1
ATOM 1668 C C . ALA A 1 210 ? 16.186 0.062 -17.044 1.00 97.06 210 ALA A C 1
ATOM 1670 O O . ALA A 1 210 ? 15.879 0.411 -15.899 1.00 97.06 210 ALA A O 1
ATOM 1671 N N . ALA A 1 211 ? 15.266 -0.226 -17.971 1.00 95.75 211 ALA A N 1
ATOM 1672 C CA . ALA A 1 211 ? 13.832 -0.216 -17.700 1.00 95.75 211 ALA A CA 1
ATOM 1673 C C . ALA A 1 211 ? 13.440 -1.296 -16.678 1.00 95.75 211 ALA A C 1
ATOM 1675 O O . ALA A 1 211 ? 12.769 -0.980 -15.696 1.00 95.75 211 ALA A O 1
ATOM 1676 N N . GLU A 1 212 ? 13.915 -2.532 -16.859 1.00 96.06 212 GLU A N 1
ATOM 1677 C CA . GLU A 1 212 ? 13.667 -3.655 -15.944 1.00 96.06 212 GLU A CA 1
ATOM 1678 C C . GLU A 1 212 ? 14.209 -3.379 -14.535 1.00 96.06 212 GLU A C 1
ATOM 1680 O O . GLU A 1 212 ? 13.513 -3.612 -13.547 1.00 96.06 212 GLU A O 1
ATOM 1685 N N . GLN A 1 213 ? 15.417 -2.816 -14.421 1.00 97.19 213 GLN A N 1
ATOM 1686 C CA . GLN A 1 213 ? 15.987 -2.426 -13.13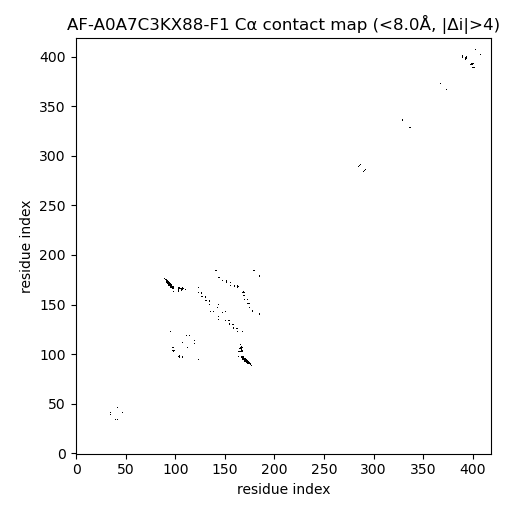0 1.00 97.19 213 GLN A CA 1
ATOM 1687 C C . GLN A 1 213 ? 15.137 -1.346 -12.446 1.00 97.19 213 GLN A C 1
ATOM 1689 O O . GLN A 1 213 ? 14.796 -1.473 -11.270 1.00 97.19 213 GLN A O 1
ATOM 1694 N N . THR A 1 214 ? 14.743 -0.308 -13.189 1.00 95.19 214 THR A N 1
ATOM 1695 C CA . THR A 1 214 ? 13.904 0.779 -12.661 1.00 95.19 214 THR A CA 1
ATOM 1696 C C . THR A 1 214 ? 12.532 0.263 -12.217 1.00 95.19 214 THR A C 1
ATOM 1698 O O . THR A 1 214 ? 11.988 0.703 -11.200 1.00 95.19 214 THR A O 1
ATOM 1701 N N . GLU A 1 215 ? 11.943 -0.672 -12.962 1.00 94.88 215 GLU A N 1
ATOM 1702 C CA . GLU A 1 215 ? 10.681 -1.314 -12.597 1.00 94.88 215 GLU A CA 1
ATOM 1703 C C . GLU A 1 215 ? 10.835 -2.154 -11.323 1.00 94.88 215 GLU A C 1
ATOM 1705 O O . GLU A 1 215 ? 10.053 -1.981 -10.385 1.00 94.88 215 GLU A O 1
ATOM 1710 N N . ALA A 1 216 ? 11.879 -2.982 -11.239 1.00 96.31 216 ALA A N 1
ATOM 1711 C CA . ALA A 1 216 ? 12.172 -3.800 -10.065 1.00 96.31 216 ALA A CA 1
ATOM 1712 C C . ALA A 1 216 ? 12.397 -2.948 -8.803 1.00 96.31 216 ALA A C 1
ATOM 1714 O O . ALA A 1 216 ? 11.839 -3.246 -7.744 1.00 96.31 216 ALA A O 1
ATOM 1715 N N . GLU A 1 217 ? 13.148 -1.849 -8.911 1.00 96.38 217 GLU A N 1
ATOM 1716 C CA . GLU A 1 217 ? 13.368 -0.899 -7.815 1.00 96.38 217 GLU A CA 1
ATOM 1717 C C . GLU A 1 217 ? 12.059 -0.234 -7.365 1.00 96.38 217 GLU A C 1
ATOM 1719 O O . GLU A 1 217 ? 11.764 -0.163 -6.166 1.00 96.38 217 GLU A O 1
ATOM 1724 N N . ASN A 1 218 ? 11.228 0.210 -8.314 1.00 95.12 218 ASN A N 1
ATOM 1725 C CA . ASN A 1 218 ? 9.932 0.812 -8.006 1.00 95.12 218 ASN A CA 1
ATOM 1726 C C . ASN A 1 218 ? 8.969 -0.186 -7.357 1.00 95.12 218 ASN A C 1
ATOM 1728 O O . ASN A 1 218 ? 8.295 0.172 -6.389 1.00 95.12 218 ASN A O 1
ATOM 1732 N N . MET A 1 219 ? 8.926 -1.429 -7.841 1.00 95.44 219 MET A N 1
ATOM 1733 C CA . MET A 1 219 ? 8.146 -2.505 -7.231 1.00 95.44 219 MET A CA 1
ATOM 1734 C C . MET A 1 219 ? 8.637 -2.817 -5.817 1.00 95.44 219 MET A C 1
ATOM 1736 O O . MET A 1 219 ? 7.824 -2.937 -4.900 1.00 95.44 219 MET A O 1
ATOM 1740 N N . GLY A 1 220 ? 9.955 -2.897 -5.617 1.00 96.06 220 GLY A N 1
ATOM 1741 C CA . GLY A 1 220 ? 10.564 -3.086 -4.302 1.00 96.06 220 GLY A CA 1
ATOM 1742 C C . GLY A 1 220 ? 10.150 -1.984 -3.328 1.00 96.06 220 GLY A C 1
ATOM 1743 O O . GLY A 1 220 ? 9.623 -2.268 -2.250 1.00 96.06 220 GLY A O 1
ATOM 1744 N N . ARG A 1 221 ? 10.283 -0.718 -3.740 1.00 95.56 221 ARG A N 1
ATOM 1745 C CA . ARG A 1 221 ? 9.863 0.436 -2.936 1.00 95.56 221 ARG A CA 1
ATOM 1746 C C . ARG A 1 221 ? 8.363 0.415 -2.640 1.00 95.56 221 ARG A C 1
ATOM 1748 O O . ARG A 1 221 ? 7.975 0.607 -1.491 1.00 95.56 221 ARG A O 1
ATOM 1755 N N . ALA A 1 222 ? 7.526 0.143 -3.642 1.00 94.81 222 ALA A N 1
ATOM 1756 C CA . ALA A 1 222 ? 6.076 0.063 -3.477 1.00 94.81 222 ALA A CA 1
AT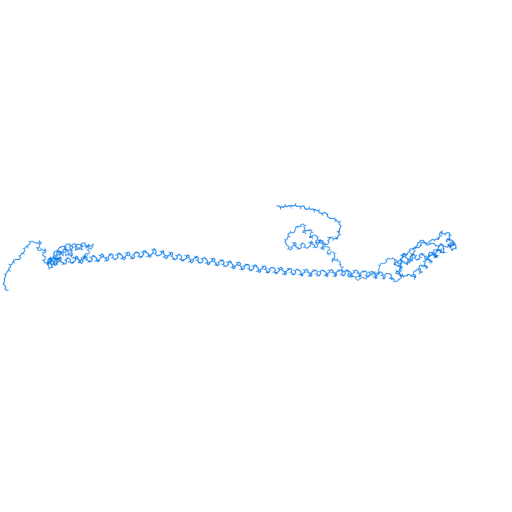OM 1757 C C . ALA A 1 222 ? 5.671 -1.038 -2.485 1.00 94.81 222 ALA A C 1
ATOM 1759 O O . ALA A 1 222 ? 4.824 -0.805 -1.622 1.00 94.81 222 ALA A O 1
ATOM 1760 N N . ASN A 1 223 ? 6.311 -2.208 -2.554 1.00 95.69 223 ASN A N 1
ATOM 1761 C CA . ASN A 1 223 ? 6.074 -3.311 -1.625 1.00 95.69 223 ASN A CA 1
ATOM 1762 C C . ASN A 1 223 ? 6.458 -2.947 -0.188 1.00 95.69 223 ASN A C 1
ATOM 1764 O O . ASN A 1 223 ? 5.675 -3.204 0.725 1.00 95.69 223 ASN A O 1
ATOM 1768 N N . VAL A 1 224 ? 7.611 -2.302 0.018 1.00 96.50 224 VAL A N 1
ATOM 1769 C CA . VAL A 1 224 ? 8.034 -1.827 1.347 1.00 96.50 224 VAL A CA 1
ATOM 1770 C C . VAL A 1 224 ? 7.060 -0.780 1.890 1.00 96.50 224 VAL A C 1
ATOM 1772 O O . VAL A 1 224 ? 6.628 -0.876 3.038 1.00 96.50 224 VAL A O 1
ATOM 1775 N N . THR A 1 225 ? 6.654 0.200 1.075 1.00 93.56 225 THR A N 1
ATOM 1776 C CA . THR A 1 225 ? 5.667 1.211 1.485 1.00 93.56 225 THR A CA 1
ATOM 1777 C C . THR A 1 225 ? 4.326 0.577 1.848 1.00 93.56 225 THR A C 1
ATOM 1779 O O . THR A 1 225 ? 3.750 0.931 2.877 1.00 93.56 225 THR A O 1
ATOM 1782 N N . ARG A 1 226 ? 3.846 -0.388 1.053 1.00 95.69 226 ARG A N 1
ATOM 1783 C CA . ARG A 1 226 ? 2.606 -1.119 1.332 1.00 95.69 226 ARG A CA 1
ATOM 1784 C C . ARG A 1 226 ? 2.699 -1.907 2.639 1.00 95.69 226 ARG A C 1
ATOM 1786 O O . ARG A 1 226 ? 1.816 -1.766 3.478 1.00 95.69 226 ARG A O 1
ATOM 1793 N N . ALA A 1 227 ? 3.780 -2.656 2.849 1.00 96.50 227 ALA A N 1
ATOM 1794 C CA . ALA A 1 227 ? 3.999 -3.413 4.081 1.00 96.50 227 ALA A CA 1
ATOM 1795 C C . ALA A 1 227 ? 4.052 -2.500 5.320 1.00 96.50 227 ALA A C 1
ATOM 1797 O O . ALA A 1 227 ? 3.453 -2.808 6.349 1.00 96.50 227 ALA A O 1
ATOM 1798 N N . ASN A 1 228 ? 4.706 -1.339 5.215 1.00 95.69 228 ASN A N 1
ATOM 1799 C CA . ASN A 1 228 ? 4.745 -0.352 6.295 1.00 95.69 228 ASN A CA 1
ATOM 1800 C C . ASN A 1 228 ? 3.358 0.235 6.597 1.00 95.69 228 ASN A C 1
ATOM 1802 O O . ASN A 1 228 ? 3.006 0.402 7.765 1.00 95.69 228 ASN A O 1
ATOM 1806 N N . ALA A 1 229 ? 2.563 0.531 5.565 1.00 93.75 229 ALA A N 1
ATOM 1807 C CA . ALA A 1 229 ? 1.196 1.015 5.731 1.00 93.75 229 ALA A CA 1
ATOM 1808 C C . ALA A 1 229 ? 0.295 -0.046 6.386 1.00 93.75 229 ALA A C 1
ATOM 1810 O O . ALA A 1 229 ? -0.419 0.261 7.339 1.00 93.75 229 ALA A O 1
ATOM 1811 N N . GLU A 1 230 ? 0.374 -1.300 5.937 1.00 95.88 230 GLU A N 1
ATOM 1812 C CA . GLU A 1 230 ? -0.347 -2.433 6.530 1.00 95.88 230 GLU A CA 1
ATOM 1813 C C . GLU A 1 230 ? 0.042 -2.638 8.002 1.00 95.88 230 GLU A C 1
ATOM 1815 O O . GLU A 1 230 ? -0.831 -2.771 8.861 1.00 95.88 230 GLU A O 1
ATOM 1820 N N . ALA A 1 231 ? 1.337 -2.568 8.328 1.00 96.00 231 ALA A N 1
ATOM 1821 C CA . ALA A 1 231 ? 1.820 -2.649 9.704 1.00 96.00 231 ALA A CA 1
ATOM 1822 C C . ALA A 1 231 ? 1.301 -1.492 10.577 1.00 96.00 231 ALA A C 1
ATOM 1824 O O . ALA A 1 231 ? 0.932 -1.708 11.734 1.00 96.00 231 ALA A O 1
ATOM 1825 N N . ALA A 1 232 ? 1.240 -0.269 10.041 1.00 95.06 232 ALA A N 1
ATOM 1826 C CA . ALA A 1 232 ? 0.686 0.884 10.748 1.00 95.06 232 ALA A CA 1
ATOM 1827 C C . ALA A 1 232 ? -0.822 0.732 11.004 1.00 95.06 232 ALA A C 1
ATOM 1829 O O . ALA A 1 232 ? -1.279 0.974 12.121 1.00 95.06 232 ALA A O 1
ATOM 1830 N N . ILE A 1 233 ? -1.585 0.268 10.008 1.00 94.00 233 ILE A N 1
A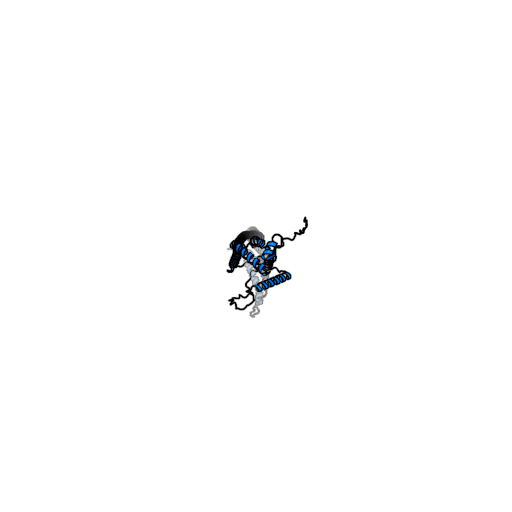TOM 1831 C CA . ILE A 1 233 ? -3.020 -0.017 10.151 1.00 94.00 233 ILE A CA 1
ATOM 1832 C C . ILE A 1 233 ? -3.244 -1.089 11.220 1.00 94.00 233 ILE A C 1
ATOM 1834 O O . ILE A 1 233 ? -4.076 -0.899 12.104 1.00 94.00 233 ILE A O 1
ATOM 1838 N N . ALA A 1 234 ? -2.479 -2.182 11.188 1.00 95.69 234 ALA A N 1
ATOM 1839 C CA . ALA A 1 234 ? -2.590 -3.250 12.177 1.00 95.69 234 ALA A CA 1
ATOM 1840 C C . ALA A 1 234 ? -2.291 -2.752 13.604 1.00 95.69 234 ALA A C 1
ATOM 1842 O O . ALA A 1 234 ? -2.994 -3.121 14.545 1.00 95.69 234 ALA A O 1
ATOM 1843 N N . ARG A 1 235 ? -1.289 -1.876 13.780 1.00 95.06 235 ARG A N 1
ATOM 1844 C CA . ARG A 1 235 ? -1.007 -1.229 15.076 1.00 95.06 235 ARG A CA 1
ATOM 1845 C C . ARG A 1 235 ? -2.189 -0.385 15.550 1.00 95.06 235 ARG A C 1
ATOM 1847 O O . ARG A 1 235 ? -2.668 -0.608 16.656 1.00 95.06 235 ARG A O 1
ATOM 1854 N N . LEU A 1 236 ? -2.710 0.497 14.695 1.00 93.31 236 LEU A N 1
ATOM 1855 C CA . LEU A 1 236 ? -3.855 1.352 15.026 1.00 93.31 236 LEU A CA 1
ATOM 1856 C C . LEU A 1 236 ? -5.119 0.544 15.351 1.00 93.31 236 LEU A C 1
ATOM 1858 O O . LEU A 1 236 ? -5.852 0.895 16.270 1.00 93.31 236 LEU A O 1
ATOM 1862 N N . GLN A 1 237 ? -5.372 -0.555 14.638 1.00 94.00 237 GLN A N 1
ATOM 1863 C CA . GLN A 1 237 ? -6.493 -1.451 14.930 1.00 94.00 237 GLN A CA 1
ATOM 1864 C C . GLN A 1 237 ? -6.339 -2.150 16.284 1.00 94.00 237 GLN A C 1
ATOM 1866 O O . GLN A 1 237 ? -7.315 -2.270 17.022 1.00 94.00 237 GLN A O 1
ATOM 1871 N N . ASN A 1 238 ? -5.131 -2.603 16.627 1.00 94.69 238 ASN A N 1
ATOM 1872 C CA . ASN A 1 238 ? -4.867 -3.197 17.938 1.00 94.69 238 ASN A CA 1
ATOM 1873 C C . ASN A 1 238 ? -5.005 -2.168 19.065 1.00 94.69 238 ASN A C 1
ATOM 1875 O O . ASN A 1 238 ? -5.603 -2.475 20.095 1.00 94.69 238 ASN A O 1
ATOM 1879 N N . ASP A 1 239 ? -4.522 -0.942 18.858 1.00 93.56 239 ASP A N 1
ATOM 1880 C CA . ASP A 1 239 ? -4.704 0.152 19.812 1.00 93.56 239 ASP A CA 1
ATOM 1881 C C . ASP A 1 239 ? -6.181 0.492 20.008 1.00 93.56 239 ASP A C 1
ATOM 1883 O O . ASP A 1 239 ? -6.634 0.605 21.146 1.00 93.56 239 ASP A O 1
ATOM 1887 N N . LEU A 1 240 ? -6.951 0.575 18.919 1.00 94.44 240 LEU A N 1
ATOM 1888 C CA . LEU A 1 240 ? -8.393 0.789 18.983 1.00 94.44 240 LEU A CA 1
ATOM 1889 C C . LEU A 1 240 ? -9.091 -0.324 19.775 1.00 94.44 240 LEU A C 1
ATOM 1891 O O . LEU A 1 240 ? -9.876 -0.018 20.667 1.00 94.44 240 LEU A O 1
ATOM 1895 N N . ARG A 1 241 ? -8.772 -1.598 19.505 1.00 94.44 241 ARG A N 1
ATOM 1896 C CA . ARG A 1 241 ? -9.325 -2.741 20.254 1.00 94.44 241 ARG A CA 1
ATOM 1897 C C . ARG A 1 241 ? -8.991 -2.667 21.741 1.00 94.44 241 ARG A C 1
ATOM 1899 O O . ARG A 1 241 ? -9.857 -2.927 22.567 1.00 94.44 241 ARG A O 1
ATOM 1906 N N . ARG A 1 242 ? -7.756 -2.294 22.090 1.00 95.50 242 ARG A N 1
ATOM 1907 C CA . ARG A 1 242 ? -7.339 -2.118 23.488 1.00 95.50 242 ARG A CA 1
ATOM 1908 C C . ARG A 1 242 ? -8.135 -1.008 24.174 1.00 95.50 242 ARG A C 1
ATOM 1910 O O . ARG A 1 242 ? -8.591 -1.208 25.291 1.00 95.50 242 ARG A O 1
ATOM 1917 N N . ILE A 1 243 ? -8.305 0.139 23.513 1.00 93.31 243 ILE A N 1
ATOM 1918 C CA . ILE A 1 243 ? -9.078 1.270 24.051 1.00 93.31 243 ILE A CA 1
ATOM 1919 C C . ILE A 1 243 ? -10.550 0.884 24.220 1.00 93.31 243 ILE A C 1
ATOM 1921 O O . ILE A 1 243 ? -11.140 1.200 25.247 1.00 93.31 243 ILE A O 1
ATOM 1925 N N . GLN A 1 244 ? -11.135 0.188 23.243 1.00 93.69 244 GLN A N 1
ATOM 1926 C CA . GLN A 1 244 ? -12.507 -0.317 23.333 1.00 93.69 244 GLN A CA 1
ATOM 1927 C C . GLN A 1 244 ? -12.671 -1.273 24.515 1.00 93.69 244 GLN A C 1
ATOM 1929 O O . GLN A 1 244 ? -13.565 -1.065 25.323 1.00 93.69 244 GLN A O 1
ATOM 1934 N N . ALA A 1 245 ? -11.769 -2.246 24.669 1.00 94.31 245 ALA A N 1
ATOM 1935 C CA . ALA A 1 245 ? -11.807 -3.185 25.786 1.00 94.31 245 ALA A CA 1
ATOM 1936 C C . ALA A 1 245 ? -11.649 -2.491 27.154 1.00 94.31 245 ALA A C 1
ATOM 1938 O O . ALA A 1 245 ? -12.369 -2.826 28.089 1.00 94.31 245 ALA A O 1
ATOM 1939 N N . ASP A 1 246 ? -10.748 -1.506 27.281 1.00 93.94 246 ASP A N 1
ATOM 1940 C CA . ASP A 1 246 ? -10.594 -0.725 28.522 1.00 93.94 246 ASP A CA 1
ATOM 1941 C C . ASP A 1 246 ? -11.853 0.103 28.823 1.00 93.94 246 ASP A C 1
ATOM 1943 O O . ASP A 1 246 ? -12.308 0.163 29.964 1.00 93.94 246 ASP A O 1
ATOM 1947 N N . LEU A 1 247 ? -12.459 0.712 27.799 1.00 94.25 247 LEU A N 1
ATOM 1948 C CA . LEU A 1 247 ? -13.691 1.479 27.959 1.00 94.25 247 LEU A CA 1
ATOM 1949 C C . LEU A 1 247 ? -14.868 0.578 28.353 1.00 94.25 247 LEU A C 1
ATOM 1951 O O . LEU A 1 247 ? -15.594 0.915 29.282 1.00 94.25 247 LEU A O 1
ATOM 1955 N N . GLU A 1 248 ? -15.038 -0.566 27.691 1.00 93.69 248 GLU A N 1
ATOM 1956 C CA . GLU A 1 248 ? -16.070 -1.556 28.017 1.00 93.69 248 GLU A CA 1
ATOM 1957 C C . GLU A 1 248 ? -15.900 -2.092 29.440 1.00 93.69 248 GLU A C 1
ATOM 1959 O O . GLU A 1 248 ? -16.873 -2.136 30.189 1.00 93.69 248 GLU A O 1
ATOM 1964 N N . ALA A 1 249 ? -14.671 -2.418 29.853 1.00 94.44 249 ALA A N 1
ATOM 1965 C CA . ALA A 1 249 ? -14.385 -2.861 31.215 1.00 94.44 249 ALA A CA 1
ATOM 1966 C C . ALA A 1 249 ? -14.728 -1.783 32.258 1.00 94.44 249 ALA A C 1
ATOM 1968 O O . ALA A 1 249 ? -15.301 -2.090 33.304 1.00 94.44 249 ALA A O 1
ATOM 1969 N N . ARG A 1 250 ? -14.428 -0.508 31.973 1.00 91.75 250 ARG A N 1
ATOM 1970 C CA . ARG A 1 250 ? -14.817 0.613 32.845 1.00 91.75 250 ARG A CA 1
ATOM 1971 C C . ARG A 1 250 ? -16.329 0.785 32.914 1.00 91.75 250 ARG A C 1
ATOM 1973 O O . ARG A 1 250 ? -16.850 0.957 34.009 1.00 91.75 250 ARG A O 1
ATOM 1980 N N . VAL A 1 251 ? -17.025 0.727 31.778 1.00 93.56 251 VAL A N 1
ATOM 1981 C CA . VAL A 1 251 ? -18.492 0.831 31.731 1.00 93.56 251 VAL A CA 1
ATOM 1982 C C . VAL A 1 251 ? 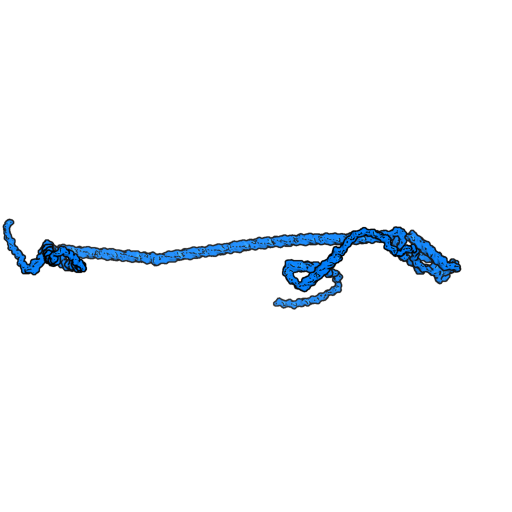-19.126 -0.302 32.532 1.00 93.56 251 VAL A C 1
ATOM 1984 O O . VAL A 1 251 ? -19.922 -0.021 33.421 1.00 93.56 251 VAL A O 1
ATOM 1987 N N . GLN A 1 252 ? -18.715 -1.552 32.303 1.00 92.44 252 GLN A N 1
ATOM 1988 C CA . GLN A 1 252 ? -19.211 -2.703 33.062 1.00 92.44 252 GLN A CA 1
ATOM 1989 C C . GLN A 1 252 ? -18.939 -2.552 34.560 1.00 92.44 252 GLN A C 1
ATOM 1991 O O . GLN A 1 252 ? -19.843 -2.746 35.366 1.00 92.44 252 GLN A O 1
ATOM 1996 N N . SER A 1 253 ? -17.730 -2.131 34.950 1.00 93.38 253 SER A N 1
ATOM 1997 C CA . SER A 1 253 ? -17.409 -1.907 36.362 1.00 93.38 253 SER A CA 1
ATOM 1998 C C . SER A 1 253 ? -18.281 -0.821 36.999 1.00 93.38 253 SER A C 1
ATOM 2000 O O . SER A 1 253 ? -18.649 -0.955 38.166 1.00 93.38 253 SER A O 1
ATOM 2002 N N . GLU A 1 254 ? -18.589 0.263 36.288 1.00 91.38 254 GLU A N 1
ATOM 2003 C CA . GLU A 1 254 ? -19.449 1.334 36.804 1.00 91.38 254 GLU A CA 1
ATOM 2004 C C . GLU A 1 254 ? -20.927 0.914 36.848 1.00 91.38 254 GLU A C 1
ATOM 2006 O O . GLU A 1 254 ? -21.633 1.239 37.806 1.00 91.38 254 GLU A O 1
ATOM 2011 N N . GLU A 1 255 ? -21.398 0.130 35.877 1.00 91.31 255 GLU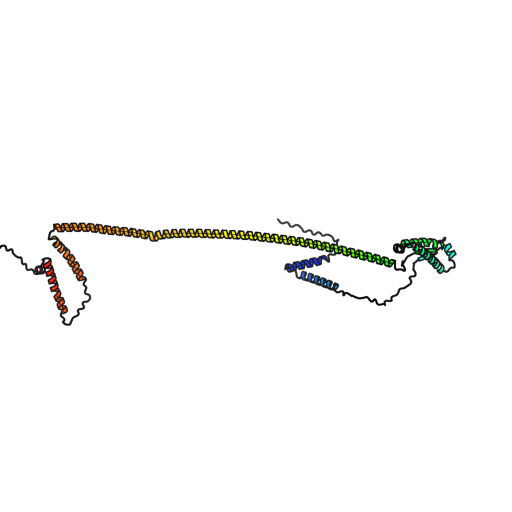 A N 1
ATOM 2012 C CA . GLU A 1 255 ? -22.736 -0.475 35.892 1.00 91.31 255 GLU A CA 1
ATOM 2013 C C . GLU A 1 255 ? -22.893 -1.459 37.058 1.00 91.31 255 GLU A C 1
ATOM 2015 O O . GLU A 1 255 ? -23.879 -1.403 37.798 1.00 91.31 255 GLU A O 1
ATOM 2020 N N . GLU A 1 256 ? -21.907 -2.326 37.289 1.00 92.62 256 GLU A N 1
ATOM 2021 C CA . GLU A 1 256 ? -21.876 -3.240 38.433 1.00 92.62 256 GLU A CA 1
ATOM 2022 C C . GLU A 1 256 ? -21.871 -2.478 39.761 1.00 92.62 256 GLU A C 1
ATOM 2024 O O . GLU A 1 256 ? -22.663 -2.790 40.649 1.00 92.62 256 GLU A O 1
ATOM 2029 N N . ARG A 1 257 ? -21.053 -1.425 39.892 1.00 91.62 257 ARG A N 1
ATOM 2030 C CA . ARG A 1 257 ? -21.055 -0.555 41.082 1.00 91.62 257 ARG A CA 1
ATOM 2031 C C . ARG A 1 257 ? -22.408 0.110 41.304 1.00 91.62 257 ARG A C 1
ATOM 2033 O O . ARG A 1 257 ? -22.921 0.092 42.420 1.00 91.62 257 ARG A O 1
ATOM 2040 N N . THR A 1 258 ? -23.006 0.661 40.251 1.00 91.12 258 THR A N 1
ATOM 2041 C CA . THR A 1 258 ? -24.306 1.344 40.324 1.00 91.12 258 THR A CA 1
ATOM 2042 C C . THR A 1 258 ? -25.422 0.369 40.693 1.00 91.12 258 THR A C 1
ATOM 2044 O O . THR A 1 258 ? -26.257 0.664 41.548 1.00 91.12 258 THR A O 1
ATOM 2047 N N . THR A 1 259 ? -25.439 -0.820 40.087 1.00 92.75 259 THR A N 1
ATOM 2048 C CA . THR A 1 259 ? -26.434 -1.856 40.392 1.00 92.75 259 THR A CA 1
ATOM 2049 C C . THR A 1 259 ? -26.249 -2.435 41.792 1.00 92.75 259 THR A C 1
ATOM 2051 O O . THR A 1 259 ? -27.245 -2.657 42.482 1.00 92.75 259 THR A O 1
ATOM 2054 N N . ALA A 1 260 ? -25.008 -2.632 42.248 1.00 92.44 260 ALA A N 1
ATOM 2055 C CA . ALA A 1 260 ? -24.702 -3.034 43.617 1.00 92.44 260 ALA A CA 1
ATOM 2056 C C . ALA A 1 260 ? -25.167 -1.975 44.627 1.00 92.44 260 ALA A C 1
ATOM 2058 O O . ALA A 1 260 ? -25.916 -2.314 45.541 1.00 92.44 260 ALA A O 1
ATOM 2059 N N . ALA A 1 261 ? -24.834 -0.699 44.409 1.00 92.56 261 ALA A N 1
ATOM 2060 C CA . ALA A 1 261 ? -25.283 0.408 45.253 1.00 92.56 261 ALA A CA 1
ATOM 2061 C C . ALA A 1 261 ? -26.818 0.525 45.285 1.00 92.56 261 ALA A C 1
ATOM 2063 O O . ALA A 1 261 ? -27.410 0.727 46.342 1.00 92.56 261 ALA A O 1
ATOM 2064 N N . ALA A 1 262 ? -27.493 0.335 44.146 1.00 92.62 262 ALA A N 1
ATOM 2065 C CA . ALA A 1 262 ? -28.954 0.324 44.088 1.00 92.62 262 ALA A CA 1
ATOM 2066 C C . ALA A 1 262 ? -29.570 -0.863 44.850 1.00 92.62 262 ALA A C 1
ATOM 2068 O O . ALA A 1 262 ? -30.617 -0.710 45.481 1.00 92.62 262 ALA A O 1
ATOM 2069 N N . ARG A 1 263 ? -28.947 -2.050 44.804 1.00 92.06 263 ARG A N 1
ATOM 2070 C CA . ARG A 1 263 ? -29.379 -3.220 45.590 1.00 92.06 263 ARG A CA 1
ATOM 2071 C C . ARG A 1 263 ? -29.169 -2.998 47.080 1.00 92.06 263 ARG A C 1
ATOM 2073 O O . ARG A 1 263 ? -30.068 -3.311 47.851 1.00 92.06 263 ARG A O 1
ATOM 2080 N N . GLU A 1 264 ? -28.029 -2.437 47.467 1.00 93.19 264 GLU A N 1
ATOM 2081 C CA . GLU A 1 264 ? -27.732 -2.086 48.854 1.00 93.19 264 GLU A CA 1
ATOM 2082 C C . GLU A 1 264 ? -28.748 -1.071 49.385 1.00 93.19 264 GLU A C 1
ATOM 2084 O O . GLU A 1 264 ? -29.379 -1.327 50.405 1.00 93.19 264 GLU A O 1
ATOM 2089 N N . ALA A 1 265 ? -29.011 0.010 48.643 1.00 91.12 265 ALA A N 1
ATOM 2090 C CA . ALA A 1 265 ? -30.016 1.008 49.006 1.00 91.12 265 ALA A CA 1
ATOM 2091 C C . ALA A 1 265 ? -31.439 0.425 49.120 1.00 91.12 265 ALA A C 1
ATOM 2093 O O . ALA A 1 265 ? -32.218 0.843 49.975 1.00 91.12 265 ALA A O 1
ATOM 2094 N N . ARG A 1 266 ? -31.803 -0.551 48.275 1.00 91.44 266 ARG A N 1
ATOM 2095 C CA . ARG A 1 266 ? -33.082 -1.270 48.407 1.00 91.44 266 ARG A CA 1
ATOM 2096 C C . ARG A 1 266 ? -33.109 -2.157 49.644 1.00 91.44 266 ARG A C 1
ATOM 2098 O O . ARG A 1 266 ? -34.099 -2.134 50.362 1.00 91.44 266 ARG A O 1
ATOM 2105 N N . ALA A 1 267 ? -32.039 -2.905 49.903 1.00 92.62 267 ALA A N 1
ATOM 2106 C CA . ALA A 1 267 ? -31.952 -3.783 51.062 1.00 92.62 267 ALA A CA 1
ATOM 2107 C C . ALA A 1 267 ? -32.013 -2.991 52.377 1.00 92.62 267 ALA A C 1
ATOM 2109 O O . ALA A 1 267 ? -32.725 -3.395 53.292 1.00 92.62 267 ALA A O 1
ATOM 2110 N N . THR A 1 268 ? -31.332 -1.843 52.465 1.00 93.69 268 THR A N 1
ATOM 2111 C CA . THR A 1 268 ? -31.401 -0.965 53.644 1.00 93.69 268 THR A CA 1
ATOM 2112 C C . THR A 1 268 ? -32.794 -0.364 53.818 1.00 93.69 268 THR A C 1
ATOM 2114 O O . THR A 1 268 ? -33.336 -0.407 54.921 1.00 93.69 268 THR A O 1
ATOM 2117 N N . ALA A 1 269 ? -33.425 0.108 52.737 1.00 90.38 269 ALA A N 1
ATOM 2118 C CA . ALA A 1 269 ? -34.801 0.605 52.781 1.00 90.38 269 ALA A CA 1
ATOM 2119 C C . ALA A 1 269 ? -35.811 -0.488 53.183 1.00 90.38 269 ALA A C 1
ATOM 2121 O O . ALA A 1 269 ? -36.733 -0.229 53.956 1.00 90.38 269 ALA A O 1
ATOM 2122 N N . GLU A 1 270 ? -35.640 -1.721 52.700 1.00 92.00 270 GLU A N 1
ATOM 2123 C CA . GLU A 1 270 ? -36.462 -2.868 53.095 1.00 92.00 270 GLU A CA 1
ATOM 2124 C C . GLU A 1 270 ? -36.254 -3.231 54.567 1.00 92.00 270 GLU A C 1
ATOM 2126 O O . GLU A 1 270 ? -37.234 -3.435 55.280 1.00 92.00 270 GLU A O 1
ATOM 2131 N N . GLN A 1 271 ? -35.008 -3.272 55.049 1.00 93.06 271 GLN A N 1
ATOM 2132 C CA . GLN A 1 271 ? -34.703 -3.505 56.463 1.00 93.06 271 GLN A CA 1
ATOM 2133 C C . GLN A 1 271 ? -35.349 -2.446 57.359 1.00 93.06 271 GLN A C 1
ATOM 2135 O O . GLN A 1 271 ? -35.970 -2.786 58.366 1.00 93.06 271 GLN A O 1
ATOM 2140 N N . GLU A 1 272 ? -35.253 -1.173 56.979 1.00 92.56 272 GLU A N 1
ATOM 2141 C CA . GLU A 1 272 ? -35.879 -0.083 57.718 1.00 92.56 272 GLU A CA 1
ATOM 2142 C C . GLU A 1 272 ? -37.408 -0.190 57.705 1.00 92.56 272 GLU A C 1
ATOM 2144 O O . GLU A 1 272 ? -38.043 -0.061 58.752 1.00 92.56 272 GLU A O 1
ATOM 2149 N N . LEU A 1 273 ? -38.006 -0.535 56.562 1.00 93.75 273 LEU A N 1
ATOM 2150 C CA . LEU A 1 273 ? -39.440 -0.790 56.469 1.00 93.75 273 LEU A CA 1
ATOM 2151 C C . LEU A 1 273 ? -39.875 -1.957 57.368 1.00 93.75 273 LEU A C 1
ATOM 2153 O O . LEU A 1 273 ? -40.913 -1.868 58.022 1.00 93.75 273 LEU A O 1
ATOM 2157 N N . GLN A 1 274 ? -3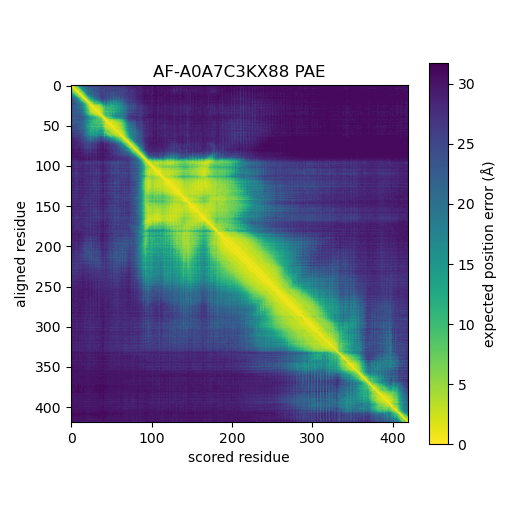9.106 -3.047 57.417 1.00 91.75 274 GLN A N 1
ATOM 2158 C CA . GLN A 1 274 ? -39.402 -4.182 58.295 1.00 91.75 274 GLN A CA 1
ATOM 2159 C C . GLN A 1 274 ? -39.271 -3.806 59.772 1.00 91.75 274 GLN A C 1
ATOM 2161 O O . GLN A 1 274 ? -40.117 -4.204 60.569 1.00 91.75 274 GLN A O 1
ATOM 2166 N N . ARG A 1 275 ? -38.271 -2.993 60.135 1.00 93.50 275 ARG A N 1
ATOM 2167 C CA . ARG A 1 275 ? -38.130 -2.450 61.492 1.00 93.50 275 ARG A CA 1
ATOM 2168 C C . ARG A 1 275 ? -39.354 -1.626 61.885 1.00 93.50 275 ARG A C 1
ATOM 2170 O O . ARG A 1 275 ? -39.960 -1.907 62.912 1.00 93.50 275 ARG A O 1
ATOM 2177 N N . ILE A 1 276 ? -39.766 -0.684 61.036 1.00 93.00 276 ILE A N 1
ATOM 2178 C CA . ILE A 1 276 ? -40.956 0.148 61.274 1.00 93.00 276 ILE A CA 1
ATOM 2179 C C . ILE A 1 276 ? -42.215 -0.724 61.393 1.00 93.00 276 ILE A C 1
ATOM 2181 O O . ILE A 1 276 ? -43.050 -0.484 62.259 1.00 93.00 276 ILE A O 1
ATOM 2185 N N . ARG A 1 277 ? -42.360 -1.763 60.559 1.00 91.56 277 ARG A N 1
ATOM 2186 C CA . ARG A 1 277 ? -43.483 -2.713 60.650 1.00 91.56 277 ARG A CA 1
ATOM 2187 C C . ARG A 1 277 ? -43.481 -3.498 61.955 1.00 91.56 277 ARG A C 1
ATOM 2189 O O . ARG A 1 277 ? -44.541 -3.660 62.544 1.00 91.56 277 ARG A O 1
ATOM 2196 N N . ALA A 1 278 ? -42.321 -3.974 62.400 1.00 93.56 278 ALA A N 1
ATOM 2197 C CA . ALA A 1 278 ? -42.196 -4.681 63.667 1.00 93.56 278 ALA A CA 1
ATOM 2198 C C . ALA A 1 278 ? -42.538 -3.761 64.849 1.00 93.56 278 ALA A C 1
ATOM 2200 O O . ALA A 1 278 ? -43.305 -4.155 65.725 1.00 93.56 278 ALA A O 1
ATOM 2201 N N . GLU A 1 279 ? -42.037 -2.522 64.848 1.00 92.62 279 GLU A N 1
ATOM 2202 C CA . GLU A 1 279 ? -42.383 -1.506 65.850 1.00 92.62 279 GLU A CA 1
ATOM 2203 C C . GLU A 1 279 ? -43.897 -1.228 65.855 1.00 92.62 279 GLU A C 1
ATOM 2205 O O . GLU A 1 279 ? -44.531 -1.280 66.910 1.00 92.62 279 GLU A O 1
ATOM 2210 N N . LEU A 1 280 ? -44.500 -1.026 64.678 1.00 94.00 280 LEU A N 1
ATOM 2211 C CA . LEU A 1 280 ? -45.940 -0.809 64.526 1.00 94.00 280 LEU A CA 1
ATOM 2212 C C . LEU A 1 280 ? -46.765 -1.997 65.037 1.00 94.00 280 LEU A C 1
ATOM 2214 O O . LEU A 1 280 ? -47.743 -1.793 65.751 1.00 94.00 280 LEU A O 1
ATOM 2218 N N . GLU A 1 281 ? -46.378 -3.226 64.696 1.00 92.06 281 GLU A N 1
ATOM 2219 C CA . GLU A 1 281 ? -47.065 -4.439 65.150 1.00 92.06 281 GLU A CA 1
ATOM 2220 C C . GLU A 1 281 ? -46.953 -4.605 66.668 1.00 92.06 281 GLU A C 1
ATOM 2222 O O . GLU A 1 281 ? -47.924 -4.964 67.327 1.00 92.06 281 GLU A O 1
ATOM 2227 N N . THR A 1 282 ? -45.800 -4.266 67.250 1.00 91.06 282 THR A N 1
ATOM 2228 C CA . THR A 1 282 ? -45.605 -4.296 68.707 1.00 91.06 282 THR A CA 1
ATOM 2229 C C . THR A 1 282 ? -46.539 -3.305 69.404 1.00 91.06 282 THR A C 1
ATOM 2231 O O . THR A 1 282 ? -47.219 -3.672 70.362 1.00 91.06 282 THR A O 1
ATOM 2234 N N . ILE A 1 283 ? -46.625 -2.070 68.893 1.00 90.94 283 ILE A N 1
ATOM 2235 C CA . ILE A 1 283 ? -47.543 -1.039 69.403 1.00 90.94 283 ILE A CA 1
ATOM 2236 C C . ILE A 1 283 ? -48.995 -1.497 69.254 1.00 90.94 283 ILE A C 1
ATOM 2238 O O . ILE A 1 283 ? -49.794 -1.344 70.178 1.00 90.94 283 ILE A O 1
ATOM 2242 N N . ARG A 1 284 ? -49.343 -2.093 68.111 1.00 91.75 284 ARG A N 1
ATOM 2243 C CA . ARG A 1 284 ? -50.684 -2.617 67.860 1.00 91.75 284 ARG A CA 1
ATOM 2244 C C . ARG A 1 284 ? -51.046 -3.733 68.836 1.00 91.75 284 ARG A C 1
ATOM 2246 O O . ARG A 1 284 ? -52.107 -3.670 69.440 1.00 91.75 284 ARG A O 1
ATOM 2253 N N . LEU A 1 285 ? -50.171 -4.717 69.042 1.00 92.50 285 LEU A N 1
ATOM 2254 C CA . LEU A 1 285 ? -50.391 -5.798 70.008 1.00 92.50 285 LEU A CA 1
ATOM 2255 C C . LEU A 1 285 ? -50.510 -5.265 71.442 1.00 92.50 285 LEU A C 1
ATOM 2257 O O . LEU A 1 285 ? -51.347 -5.743 72.211 1.00 92.50 285 LEU A O 1
ATOM 2261 N N . GLN A 1 286 ? -49.717 -4.252 71.802 1.00 89.88 286 GLN A N 1
ATOM 2262 C CA . GLN A 1 286 ? -49.856 -3.569 73.087 1.00 89.88 286 GLN A CA 1
ATOM 2263 C C . GLN A 1 286 ? -51.228 -2.899 73.237 1.00 89.88 286 GLN A C 1
ATOM 2265 O O . GLN A 1 286 ? -51.861 -3.057 74.280 1.00 89.88 286 GLN A O 1
ATOM 2270 N N . ALA A 1 287 ? -51.705 -2.195 72.209 1.00 89.06 287 ALA A N 1
ATOM 2271 C CA . ALA A 1 287 ? -52.994 -1.506 72.217 1.00 89.06 287 ALA A CA 1
ATOM 2272 C C . ALA A 1 287 ? -54.201 -2.456 72.177 1.00 89.06 287 ALA A C 1
ATOM 2274 O O . ALA A 1 287 ? -55.148 -2.266 72.937 1.00 89.06 287 ALA A O 1
ATOM 2275 N N . ASP A 1 288 ? -54.163 -3.477 71.321 1.00 88.75 288 ASP A N 1
ATOM 2276 C CA . ASP A 1 288 ? -55.306 -4.349 71.036 1.00 88.75 288 ASP A CA 1
ATOM 2277 C C . ASP A 1 288 ? -55.440 -5.493 72.055 1.00 88.75 288 ASP A C 1
ATOM 2279 O O . ASP A 1 288 ? -56.555 -5.906 72.371 1.00 88.75 288 ASP A O 1
ATOM 2283 N N . ALA A 1 289 ? -54.324 -6.027 72.570 1.00 88.38 289 ALA A N 1
ATOM 2284 C CA . ALA A 1 289 ? -54.337 -7.210 73.433 1.00 88.38 289 ALA A CA 1
ATOM 2285 C C . ALA A 1 289 ? -53.890 -6.915 74.869 1.00 88.38 289 ALA A C 1
ATOM 2287 O O . ALA A 1 289 ? -54.590 -7.285 75.812 1.00 88.38 289 ALA A O 1
ATOM 2288 N N . VAL A 1 290 ? -52.741 -6.256 75.053 1.00 88.81 290 VAL A N 1
ATOM 2289 C CA . VAL A 1 290 ? -52.140 -6.095 76.390 1.00 88.81 290 VAL A CA 1
ATOM 2290 C C . VAL A 1 290 ? -52.914 -5.088 77.235 1.00 88.81 290 VAL A C 1
ATOM 2292 O O . VAL A 1 290 ? -53.334 -5.427 78.336 1.00 88.81 290 VAL A O 1
ATOM 2295 N N . LEU A 1 291 ? -53.165 -3.884 76.719 1.00 89.31 291 LEU A N 1
ATOM 2296 C CA . LEU A 1 291 ? -53.872 -2.825 77.444 1.00 89.31 291 LEU A CA 1
ATOM 2297 C C . LEU A 1 291 ? -55.284 -3.249 77.897 1.00 89.31 291 LEU A C 1
ATOM 2299 O O . LEU A 1 291 ? -55.601 -3.064 79.073 1.00 89.31 291 LEU A O 1
ATOM 2303 N N . PRO A 1 292 ? -56.128 -3.870 77.047 1.00 92.44 292 PRO A N 1
ATOM 2304 C CA . PRO A 1 292 ? -57.425 -4.382 77.482 1.00 92.44 292 PRO A CA 1
ATOM 2305 C C . PRO A 1 292 ? -57.296 -5.527 78.486 1.00 92.44 292 PRO A C 1
ATOM 2307 O O . PRO A 1 292 ? -58.082 -5.597 79.428 1.00 92.44 292 PRO A O 1
ATOM 2310 N N . ALA A 1 293 ? -56.310 -6.417 78.324 1.00 90.81 293 ALA A N 1
ATOM 2311 C CA . ALA A 1 293 ? -56.075 -7.501 79.275 1.00 90.81 293 ALA A CA 1
ATOM 2312 C C . ALA A 1 293 ? -55.641 -6.974 80.652 1.00 90.81 293 ALA A C 1
ATOM 2314 O O . ALA A 1 293 ? -56.157 -7.433 81.670 1.00 90.81 293 ALA A O 1
ATOM 2315 N N . GLU A 1 294 ? -54.751 -5.983 80.700 1.00 88.75 294 GLU A N 1
ATOM 2316 C CA . GLU A 1 294 ? -54.344 -5.303 81.932 1.00 88.75 294 GLU A CA 1
ATOM 2317 C C . GLU A 1 294 ? -55.508 -4.537 82.561 1.00 88.75 294 GLU A C 1
ATOM 2319 O O . GLU A 1 294 ? -55.749 -4.674 83.760 1.00 88.75 294 GLU A O 1
ATOM 2324 N N . ALA A 1 295 ? -56.282 -3.798 81.761 1.00 89.50 295 ALA A N 1
ATOM 2325 C CA . ALA A 1 295 ? -57.476 -3.103 82.232 1.00 89.50 295 ALA A CA 1
ATOM 2326 C C . ALA A 1 295 ? -58.500 -4.084 82.826 1.00 89.50 295 ALA A C 1
ATOM 2328 O O . ALA A 1 295 ? -59.025 -3.839 83.911 1.00 89.50 295 ALA A O 1
ATOM 2329 N N . ASN A 1 296 ? -58.730 -5.227 82.171 1.00 91.00 296 ASN A N 1
ATOM 2330 C CA . ASN A 1 296 ? -59.609 -6.285 82.668 1.00 91.00 296 ASN A CA 1
ATOM 2331 C C . ASN A 1 296 ? -59.076 -6.918 83.956 1.00 91.00 296 ASN A C 1
ATOM 2333 O O . ASN A 1 296 ? -59.846 -7.126 84.890 1.00 91.00 296 ASN A O 1
ATOM 2337 N N . LYS A 1 297 ? -57.769 -7.194 84.036 1.00 92.88 297 LYS A N 1
ATOM 2338 C CA . LYS A 1 297 ? -57.130 -7.710 85.253 1.00 92.88 297 LYS A CA 1
ATOM 2339 C C . LYS A 1 297 ? -57.333 -6.747 86.422 1.00 92.88 297 LYS A C 1
ATOM 2341 O O . LYS A 1 297 ? -57.781 -7.160 87.487 1.00 92.88 297 LYS A O 1
ATOM 2346 N N . VAL A 1 298 ? -57.046 -5.462 86.217 1.00 92.12 298 VAL A N 1
ATOM 2347 C CA . VAL A 1 298 ? -57.216 -4.422 87.240 1.00 92.12 298 VAL A CA 1
ATOM 2348 C C . VAL A 1 298 ? -58.690 -4.277 87.628 1.00 92.12 298 VAL A C 1
ATOM 2350 O O . VAL A 1 298 ? -59.006 -4.203 88.814 1.00 92.12 298 VAL A O 1
ATOM 2353 N N . ALA A 1 299 ? -59.610 -4.305 86.660 1.00 89.75 299 ALA A N 1
ATOM 2354 C CA . ALA A 1 299 ? -61.045 -4.286 86.930 1.00 89.75 299 ALA A CA 1
ATOM 2355 C C . ALA A 1 299 ? -61.482 -5.485 87.789 1.00 89.75 299 ALA A C 1
ATOM 2357 O O . ALA A 1 299 ? -62.194 -5.298 88.773 1.00 89.75 299 ALA A O 1
ATOM 2358 N N . GLN A 1 300 ? -61.011 -6.698 87.479 1.00 92.00 300 GLN A N 1
ATOM 2359 C CA . GLN A 1 300 ? -61.284 -7.896 88.279 1.00 92.00 300 GLN A CA 1
ATOM 2360 C C . GLN A 1 300 ? -60.705 -7.795 89.692 1.00 92.00 300 GLN A C 1
ATOM 2362 O O . GLN A 1 300 ? -61.387 -8.148 90.650 1.00 92.00 300 GLN A O 1
ATOM 2367 N N . GLU A 1 301 ? -59.486 -7.271 89.851 1.00 90.31 301 GLU A N 1
ATOM 2368 C CA . GLU A 1 301 ? -58.901 -7.022 91.174 1.00 90.31 301 GLU A CA 1
ATOM 2369 C C . GLU A 1 301 ? -59.754 -6.045 91.997 1.00 90.31 301 GLU A C 1
ATOM 2371 O O . GLU A 1 301 ? -59.956 -6.262 93.194 1.00 90.31 301 GLU A O 1
ATOM 2376 N N . PHE A 1 302 ? -60.289 -4.987 91.378 1.00 90.81 302 PHE A N 1
ATOM 2377 C CA . PHE A 1 302 ? -61.191 -4.052 92.052 1.00 90.81 302 PHE A CA 1
ATOM 2378 C C . PHE A 1 302 ? -62.533 -4.686 92.422 1.00 90.81 302 PHE A C 1
ATOM 2380 O O . PHE A 1 302 ? -62.990 -4.482 93.547 1.00 90.81 302 PHE A O 1
ATOM 2387 N N . VAL A 1 303 ? -63.137 -5.477 91.529 1.00 92.56 303 VAL A N 1
ATOM 2388 C CA . VAL A 1 303 ? -64.375 -6.220 91.820 1.00 92.56 303 VAL A CA 1
ATOM 2389 C C . VAL A 1 303 ? -64.152 -7.182 92.986 1.00 92.56 303 VAL A C 1
ATOM 2391 O O . VAL A 1 303 ? -64.874 -7.107 93.975 1.00 92.56 303 VAL A O 1
ATOM 2394 N N . ALA A 1 304 ? -63.091 -7.993 92.942 1.00 89.50 304 ALA A N 1
ATOM 2395 C CA . ALA A 1 304 ? -62.754 -8.936 94.006 1.00 89.50 304 ALA A CA 1
ATOM 2396 C C . ALA A 1 304 ? -62.470 -8.235 95.347 1.00 89.50 304 ALA A C 1
ATOM 2398 O O . ALA A 1 304 ? -62.884 -8.712 96.403 1.00 89.50 304 ALA A O 1
ATOM 2399 N N . ARG A 1 305 ? -61.797 -7.074 95.336 1.00 89.81 305 ARG A N 1
ATOM 2400 C CA . ARG A 1 305 ? -61.615 -6.249 96.545 1.00 89.81 305 ARG A CA 1
ATOM 2401 C C . ARG A 1 305 ? -62.940 -5.705 97.074 1.00 89.81 305 ARG A C 1
ATOM 2403 O O . ARG A 1 305 ? -63.119 -5.676 98.289 1.00 89.81 305 ARG A O 1
ATOM 2410 N N . GLY A 1 306 ? -63.842 -5.281 96.191 1.00 88.50 306 GLY A N 1
ATOM 2411 C CA . GLY A 1 306 ? -65.182 -4.819 96.549 1.00 88.50 306 GLY A CA 1
ATOM 2412 C C . GLY A 1 306 ? -66.022 -5.926 97.186 1.00 88.50 306 GLY A C 1
ATOM 2413 O O . GLY A 1 306 ? -66.586 -5.725 98.260 1.00 88.50 306 GLY A O 1
ATOM 2414 N N . GLU A 1 307 ? -66.035 -7.116 96.585 1.00 89.75 307 GLU A N 1
ATOM 2415 C CA . GLU A 1 307 ? -66.700 -8.306 97.129 1.00 89.75 307 GLU A CA 1
ATOM 2416 C C . GLU A 1 307 ? -66.111 -8.704 98.486 1.00 89.75 307 GLU A C 1
ATOM 2418 O O . GLU A 1 307 ? -66.848 -8.876 99.455 1.00 89.75 307 GLU A O 1
ATOM 2423 N N . ALA A 1 308 ? -64.780 -8.762 98.602 1.00 86.69 308 ALA A N 1
ATOM 2424 C CA . ALA A 1 308 ? -64.112 -9.065 99.865 1.00 86.69 308 ALA A CA 1
ATOM 2425 C C . ALA A 1 308 ? -64.416 -8.024 100.957 1.00 86.69 308 ALA A C 1
ATOM 2427 O O . ALA A 1 308 ? -64.574 -8.387 102.123 1.00 86.69 308 ALA A O 1
ATOM 2428 N N . ALA A 1 309 ? -64.508 -6.738 100.602 1.00 86.25 309 ALA A N 1
ATOM 2429 C CA . ALA A 1 309 ? -64.908 -5.683 101.528 1.00 86.25 309 ALA A CA 1
ATOM 2430 C C . ALA A 1 309 ? -66.375 -5.830 101.954 1.00 86.25 309 ALA A C 1
ATOM 2432 O O . ALA A 1 309 ? -66.664 -5.726 103.142 1.00 86.25 309 ALA A O 1
ATOM 2433 N N . SER A 1 310 ? -67.281 -6.139 101.020 1.00 82.88 310 SER A N 1
ATOM 2434 C CA . SER A 1 310 ? -68.697 -6.375 101.320 1.00 82.88 310 SER A CA 1
ATOM 2435 C C . SER A 1 310 ? -68.888 -7.576 102.247 1.00 82.88 310 SER A C 1
ATOM 2437 O O . SER A 1 310 ? -69.585 -7.455 103.249 1.00 82.88 310 SER A O 1
ATOM 2439 N N . ILE A 1 311 ? -68.206 -8.696 101.986 1.0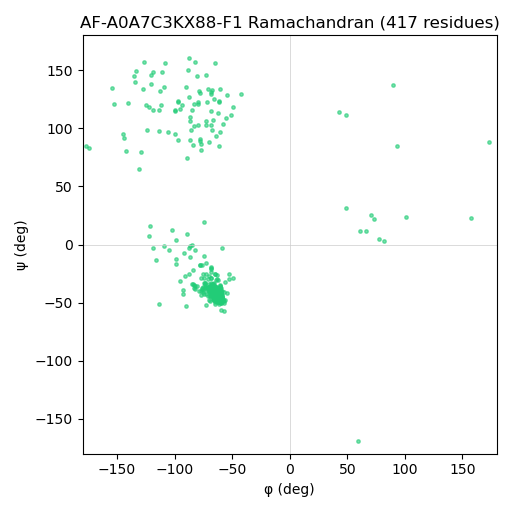0 85.38 311 ILE A N 1
ATOM 2440 C CA . ILE A 1 311 ? -68.237 -9.887 102.847 1.00 85.38 311 ILE A CA 1
ATOM 2441 C C . ILE A 1 311 ? -67.669 -9.571 104.233 1.00 85.38 311 ILE A C 1
ATOM 2443 O O . ILE A 1 311 ? -68.235 -9.994 105.238 1.00 85.38 311 ILE A O 1
ATOM 2447 N N . ARG A 1 312 ? -66.561 -8.823 104.309 1.00 87.25 312 ARG A N 1
ATOM 2448 C CA . ARG A 1 312 ? -65.967 -8.422 105.592 1.00 87.25 312 ARG A CA 1
ATOM 2449 C C . ARG A 1 312 ? -66.925 -7.550 106.401 1.00 87.25 312 ARG A C 1
ATOM 2451 O O . ARG A 1 312 ? -67.092 -7.796 107.591 1.00 87.25 312 ARG A O 1
ATOM 2458 N N . GLU A 1 313 ? -67.557 -6.572 105.762 1.00 83.94 313 GLU A N 1
ATOM 2459 C CA . GLU A 1 313 ? -68.496 -5.660 106.416 1.00 83.94 313 GLU A CA 1
ATOM 2460 C C . GLU A 1 313 ? -69.778 -6.383 106.839 1.00 83.94 313 GLU A C 1
ATOM 2462 O O . GLU A 1 313 ? -70.209 -6.254 107.979 1.00 83.94 313 GLU A O 1
ATOM 2467 N N . GLN A 1 314 ? -70.343 -7.226 105.968 1.00 84.69 314 GLN A N 1
ATOM 2468 C CA . GLN A 1 314 ? -71.475 -8.091 106.308 1.00 84.69 314 GLN A CA 1
ATOM 2469 C C . GLN A 1 314 ? -71.127 -9.039 107.455 1.00 84.69 314 GLN A C 1
ATOM 2471 O O . GLN A 1 314 ? -71.932 -9.211 108.364 1.00 84.69 314 GLN A O 1
ATOM 2476 N N . GLY A 1 315 ? -69.925 -9.619 107.449 1.00 85.62 315 GLY A N 1
ATOM 2477 C CA . GLY A 1 315 ? -69.427 -10.455 108.537 1.00 85.62 315 GLY A CA 1
ATOM 2478 C C . GLY A 1 315 ? -69.320 -9.691 109.857 1.00 85.62 315 GLY A C 1
ATOM 2479 O O . GLY A 1 315 ? -69.741 -10.208 110.888 1.00 85.62 315 GLY A O 1
ATOM 2480 N N . SER A 1 316 ? -68.826 -8.449 109.825 1.00 86.50 316 SER A N 1
ATOM 2481 C CA . SER A 1 316 ? -68.762 -7.570 110.998 1.00 86.50 316 SER A CA 1
ATOM 2482 C C . SER A 1 316 ? -70.158 -7.203 111.509 1.00 86.50 316 SER A C 1
ATOM 2484 O O . SER A 1 316 ? -70.449 -7.386 112.689 1.00 86.50 316 SER A O 1
ATOM 2486 N N . ALA A 1 317 ? -71.053 -6.764 110.621 1.00 84.31 317 ALA A N 1
ATOM 2487 C CA . ALA A 1 317 ? -72.431 -6.417 110.963 1.00 84.31 317 ALA A CA 1
ATOM 2488 C C . ALA A 1 317 ? -73.205 -7.621 111.520 1.00 84.31 317 ALA A C 1
ATOM 2490 O O . ALA A 1 317 ? -73.961 -7.490 112.479 1.00 84.31 317 ALA A O 1
ATOM 2491 N N . MET A 1 318 ? -72.997 -8.811 110.953 1.00 79.81 318 MET A N 1
ATOM 2492 C CA . MET A 1 318 ? -73.622 -10.044 111.423 1.00 79.81 318 MET A CA 1
ATOM 2493 C C . MET A 1 318 ? -73.057 -10.479 112.777 1.00 79.81 318 MET A C 1
ATOM 2495 O O . MET A 1 318 ? -73.825 -10.895 113.640 1.00 79.81 318 MET A O 1
ATOM 2499 N N . ALA A 1 319 ? -71.749 -10.327 113.009 1.00 82.31 319 ALA A N 1
ATOM 2500 C CA . ALA A 1 319 ? -71.145 -10.552 114.321 1.00 82.31 319 ALA A CA 1
ATOM 2501 C C . ALA A 1 319 ? -71.698 -9.581 115.380 1.00 82.31 319 ALA A C 1
ATOM 2503 O O . ALA A 1 319 ? -72.028 -10.005 116.490 1.00 82.31 319 ALA A O 1
ATOM 2504 N N . GLU A 1 320 ? -71.870 -8.300 115.040 1.00 83.75 320 GLU A N 1
ATOM 2505 C CA . GLU A 1 320 ? -72.481 -7.308 115.932 1.00 83.75 320 GLU A CA 1
ATOM 2506 C C . GLU A 1 320 ? -73.959 -7.635 116.204 1.00 83.75 320 GLU A C 1
ATOM 2508 O O . GLU A 1 320 ? -74.394 -7.635 117.356 1.00 83.75 320 GLU A O 1
ATOM 2513 N N . ALA A 1 321 ? -74.722 -8.009 115.171 1.00 81.00 321 ALA A N 1
ATOM 2514 C CA . ALA A 1 321 ? -76.111 -8.443 115.306 1.00 81.00 321 ALA A CA 1
ATOM 2515 C C . ALA A 1 321 ? -76.246 -9.693 116.193 1.00 81.00 321 ALA A C 1
ATOM 2517 O O . ALA A 1 321 ? -77.106 -9.728 117.072 1.00 81.00 321 ALA A O 1
ATOM 2518 N N . PHE A 1 322 ? -75.374 -10.694 116.020 1.00 79.25 322 PHE A N 1
ATOM 2519 C CA . PHE A 1 322 ? -75.333 -11.878 116.882 1.00 79.25 322 PHE A CA 1
ATOM 2520 C C . PHE A 1 322 ? -74.952 -11.542 118.319 1.00 79.25 322 PHE A C 1
ATOM 2522 O O . PHE A 1 322 ? -75.505 -12.137 119.239 1.00 79.25 322 PHE A O 1
ATOM 2529 N N . THR A 1 323 ? -74.049 -10.584 118.525 1.00 83.94 323 THR A N 1
ATOM 2530 C CA . THR A 1 323 ? -73.679 -10.127 119.871 1.00 83.94 323 THR A CA 1
ATOM 2531 C C . THR A 1 323 ? -74.884 -9.494 120.567 1.00 83.94 323 THR A C 1
ATOM 2533 O O . THR A 1 323 ? -75.218 -9.906 121.675 1.00 83.94 323 THR A O 1
ATOM 2536 N N . ARG A 1 324 ? -75.623 -8.601 119.889 1.00 81.19 324 ARG A N 1
ATOM 2537 C CA . ARG A 1 324 ? -76.858 -8.008 120.437 1.00 81.19 324 ARG A CA 1
ATOM 2538 C C . ARG A 1 324 ? -77.954 -9.046 120.684 1.00 81.19 324 ARG A C 1
ATOM 2540 O O . ARG A 1 324 ? -78.651 -8.973 121.692 1.00 81.19 324 ARG A O 1
ATOM 2547 N N . LEU A 1 325 ? -78.101 -10.032 119.796 1.00 74.94 325 LEU A N 1
ATOM 2548 C CA . LEU A 1 325 ? -79.031 -11.149 119.996 1.00 74.94 325 LEU A CA 1
ATOM 2549 C C . LEU A 1 325 ? -78.642 -11.980 121.228 1.00 74.94 325 LEU A C 1
ATOM 2551 O O . LEU A 1 325 ? -79.502 -12.351 122.020 1.00 74.94 325 LEU A O 1
ATOM 2555 N N . HIS A 1 326 ? -77.348 -12.252 121.406 1.00 76.38 326 HIS A N 1
ATOM 2556 C CA . HIS A 1 326 ? -76.827 -12.993 122.550 1.00 76.38 326 HIS A CA 1
ATOM 2557 C C . HIS A 1 326 ? -77.012 -12.227 123.870 1.00 76.38 326 HIS A C 1
ATOM 2559 O O . HIS A 1 326 ? -77.362 -12.828 124.886 1.00 76.38 326 HIS A O 1
ATOM 2565 N N . GLU A 1 327 ? -76.826 -10.906 123.863 1.00 78.00 327 GLU A N 1
ATOM 2566 C CA . GLU A 1 327 ? -77.141 -10.030 124.997 1.00 78.00 327 GLU A CA 1
ATOM 2567 C C . GLU A 1 327 ? -78.637 -10.078 125.335 1.00 78.00 327 GLU A C 1
ATOM 2569 O O . GLU A 1 327 ? -78.985 -10.347 126.484 1.00 78.00 327 GLU A O 1
ATOM 2574 N N . ALA A 1 328 ? -79.515 -9.960 124.332 1.00 70.94 328 ALA A N 1
ATOM 2575 C CA . ALA A 1 328 ? -80.960 -10.099 124.514 1.00 70.94 328 ALA A CA 1
ATOM 2576 C C . ALA A 1 328 ? -81.356 -11.489 125.054 1.00 70.94 328 ALA A C 1
ATOM 2578 O O . ALA A 1 328 ? -82.233 -11.596 125.909 1.00 70.94 328 ALA A O 1
ATOM 2579 N N . TRP A 1 329 ? -80.688 -12.565 124.620 1.00 65.88 329 TRP A N 1
ATOM 2580 C CA . TRP A 1 329 ? -80.882 -13.915 125.167 1.00 65.88 329 TRP A CA 1
ATOM 2581 C C . TRP A 1 329 ? -80.445 -14.037 126.629 1.00 65.88 329 TRP A C 1
ATOM 2583 O O . TRP A 1 329 ? -81.108 -14.729 127.402 1.00 65.88 329 TRP A O 1
ATOM 2593 N N . ARG A 1 330 ? -79.353 -13.371 127.033 1.00 69.38 330 ARG A N 1
ATOM 2594 C CA . ARG A 1 330 ? -78.936 -13.326 128.445 1.00 69.38 330 ARG A CA 1
ATOM 2595 C C . ARG A 1 330 ? -79.922 -12.545 129.308 1.00 69.38 330 ARG A C 1
ATOM 2597 O O . ARG A 1 330 ? -80.116 -12.919 130.461 1.00 69.38 330 ARG A O 1
ATOM 2604 N N . GLU A 1 331 ? -80.533 -11.497 128.765 1.00 68.69 331 GLU A N 1
ATOM 2605 C CA . GLU A 1 331 ? -81.514 -10.665 129.471 1.00 68.69 331 GLU A CA 1
ATOM 2606 C C . GLU A 1 331 ? -82.888 -11.345 129.600 1.00 68.69 331 GLU A C 1
ATOM 2608 O O . GLU A 1 331 ? -83.533 -11.242 130.642 1.00 68.69 331 GLU A O 1
ATOM 2613 N N . ALA A 1 332 ? -83.324 -12.092 128.582 1.00 60.66 332 ALA A N 1
ATOM 2614 C CA . ALA A 1 332 ? -84.663 -12.682 128.522 1.00 60.66 332 ALA A CA 1
ATOM 2615 C C . ALA A 1 332 ? -84.821 -14.048 129.240 1.00 60.66 332 ALA A C 1
ATOM 2617 O O . ALA A 1 332 ? -85.931 -14.585 129.304 1.00 60.66 332 ALA A O 1
ATOM 2618 N N . GLY A 1 333 ? -83.759 -14.600 129.840 1.00 61.97 333 GLY A N 1
ATOM 2619 C CA . GLY A 1 333 ? -83.829 -15.806 130.682 1.00 61.97 333 GLY A CA 1
ATOM 2620 C C . GLY A 1 333 ? -84.375 -17.054 129.967 1.00 61.97 333 GLY A C 1
ATOM 2621 O O . GLY A 1 333 ? -84.539 -17.080 128.749 1.00 61.97 333 GLY A O 1
ATOM 2622 N N . SER A 1 334 ? -84.678 -18.120 130.719 1.00 62.34 334 SER A N 1
ATOM 2623 C CA . SER A 1 334 ? -85.086 -19.446 130.197 1.00 62.34 334 SER A CA 1
ATOM 2624 C C . SER A 1 334 ? -86.346 -19.470 129.312 1.00 62.34 334 SER A C 1
ATOM 2626 O O . SER A 1 334 ? -86.662 -20.519 128.755 1.00 62.34 334 SER A O 1
ATOM 2628 N N . ASN A 1 335 ? -87.023 -18.333 129.125 1.00 59.22 335 ASN A N 1
ATOM 2629 C CA . ASN A 1 335 ? -88.221 -18.195 128.295 1.00 59.22 335 ASN A CA 1
ATOM 2630 C C . ASN A 1 335 ? -87.963 -17.500 126.938 1.00 59.22 335 ASN A C 1
ATOM 2632 O O . ASN A 1 335 ? -88.864 -17.430 126.104 1.00 59.22 335 ASN A O 1
ATOM 2636 N N . ALA A 1 336 ? -86.746 -17.004 126.683 1.00 59.38 336 ALA A N 1
ATOM 2637 C CA . ALA A 1 336 ? -86.396 -16.316 125.433 1.00 59.3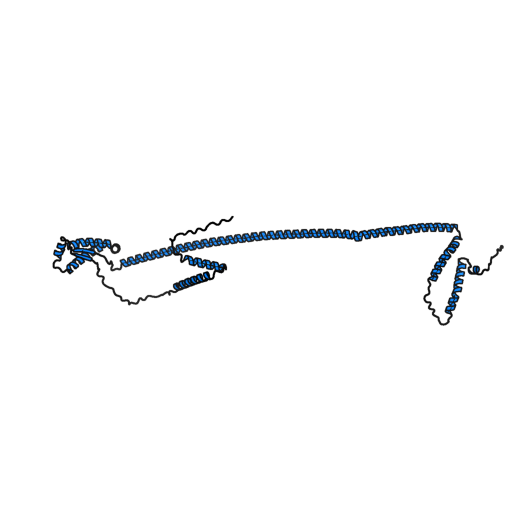8 336 ALA A CA 1
ATOM 2638 C C . ALA A 1 336 ? -86.401 -17.254 124.217 1.00 59.38 336 ALA A C 1
ATOM 2640 O O . ALA A 1 336 ? -86.890 -16.911 123.139 1.00 59.38 336 ALA A O 1
ATOM 2641 N N . LEU A 1 337 ? -85.867 -18.465 124.409 1.00 57.78 337 LEU A N 1
ATOM 2642 C CA . LEU A 1 337 ? -85.755 -19.467 123.353 1.00 57.78 337 LEU A CA 1
ATOM 2643 C C . LEU A 1 337 ? -87.135 -19.972 122.919 1.00 57.78 337 LEU A C 1
ATOM 2645 O O . LEU A 1 337 ? -87.340 -20.237 121.742 1.00 57.78 337 LEU A O 1
ATOM 2649 N N . SER A 1 338 ? -88.081 -20.072 123.856 1.00 57.72 338 SER A N 1
ATOM 2650 C CA . SER A 1 338 ? -89.448 -20.541 123.618 1.00 57.72 338 SER A CA 1
ATOM 2651 C C . SER A 1 338 ? -90.289 -19.520 122.849 1.00 57.72 338 SER A C 1
ATOM 2653 O O . SER A 1 338 ? -91.012 -19.919 121.943 1.00 57.72 338 SER A O 1
ATOM 2655 N N . VAL A 1 339 ? -90.159 -18.216 123.125 1.00 58.34 339 VAL A N 1
ATOM 2656 C CA . VAL A 1 339 ? -90.858 -17.168 122.349 1.00 58.34 339 VAL A CA 1
ATOM 2657 C C . VAL A 1 339 ? -90.313 -17.074 120.920 1.00 58.34 339 VAL A C 1
ATOM 2659 O O . VAL A 1 339 ? -91.094 -17.015 119.973 1.00 58.34 339 VAL A O 1
ATOM 2662 N N . TYR A 1 340 ? -88.990 -17.150 120.742 1.00 62.78 340 TYR A N 1
ATOM 2663 C CA . TYR A 1 340 ? -88.386 -17.146 119.406 1.00 62.78 340 TYR A CA 1
ATOM 2664 C C . TYR A 1 340 ? -88.678 -18.439 118.628 1.00 62.78 340 TYR A C 1
ATOM 2666 O O . TYR A 1 340 ? -88.940 -18.378 117.430 1.00 62.78 340 TYR A O 1
ATOM 2674 N N . LEU A 1 341 ? -88.715 -19.607 119.293 1.00 63.66 341 LEU A N 1
ATOM 2675 C CA . LEU A 1 341 ? -89.157 -20.854 118.658 1.00 63.66 341 LEU A CA 1
ATOM 2676 C C . LEU A 1 341 ? -90.602 -20.754 118.175 1.00 63.66 341 LEU A C 1
ATOM 2678 O O . LEU A 1 341 ? -90.900 -21.301 117.126 1.00 63.66 341 LEU A O 1
ATOM 2682 N N . ILE A 1 342 ? -91.492 -20.080 118.908 1.00 65.19 342 ILE A N 1
ATOM 2683 C CA . ILE A 1 342 ? -92.882 -19.880 118.476 1.00 65.19 342 ILE A CA 1
ATOM 2684 C C . ILE A 1 342 ? -92.937 -18.987 117.226 1.00 65.19 342 ILE A C 1
ATOM 2686 O O . ILE A 1 342 ? -93.680 -19.292 116.295 1.00 65.19 342 ILE A O 1
ATOM 2690 N N . GLU A 1 343 ? -92.120 -17.932 117.164 1.00 62.56 343 GLU A N 1
ATOM 2691 C CA . GLU A 1 343 ? -92.047 -17.035 116.001 1.00 62.56 343 GLU A CA 1
ATOM 2692 C C . GLU A 1 343 ? -91.430 -17.715 114.763 1.00 62.56 343 GLU A C 1
ATOM 2694 O O . GLU A 1 343 ? -91.924 -17.557 113.643 1.00 62.56 343 GLU A O 1
ATOM 2699 N N . ASP A 1 344 ? -90.396 -18.537 114.951 1.00 67.12 344 ASP A N 1
ATOM 2700 C CA . ASP A 1 344 ? -89.762 -19.291 113.867 1.00 67.12 344 ASP A CA 1
ATOM 2701 C C . ASP A 1 344 ? -90.444 -20.641 113.573 1.00 67.12 344 ASP A C 1
ATOM 2703 O O . ASP A 1 344 ? -90.185 -21.223 112.516 1.00 67.12 344 ASP A O 1
ATOM 2707 N N . ILE A 1 345 ? -91.372 -21.116 114.417 1.00 68.88 345 ILE A N 1
ATOM 2708 C CA . ILE A 1 345 ? -92.218 -22.292 114.144 1.00 68.88 345 ILE A CA 1
ATOM 2709 C C . ILE A 1 345 ? -93.052 -22.059 112.884 1.00 68.88 345 ILE A C 1
ATOM 2711 O O . ILE A 1 345 ? -93.165 -22.986 112.090 1.00 68.88 345 ILE A O 1
ATOM 2715 N N . ASP A 1 346 ? -93.552 -20.842 112.623 1.00 63.81 346 ASP A N 1
ATOM 2716 C CA . ASP A 1 346 ? -94.267 -20.536 111.369 1.00 63.81 346 ASP A CA 1
ATOM 2717 C C . ASP A 1 346 ? -93.338 -20.637 110.143 1.00 63.81 346 ASP A C 1
ATOM 2719 O O . ASP A 1 346 ? -93.720 -21.174 109.102 1.00 63.81 346 ASP A O 1
ATOM 2723 N N . LYS A 1 347 ? -92.075 -20.196 110.258 1.00 70.44 347 LYS A N 1
ATOM 2724 C CA . LYS A 1 347 ? -91.086 -20.306 109.166 1.00 70.44 347 LYS A CA 1
ATOM 2725 C C . LYS A 1 347 ? -90.635 -21.749 108.943 1.00 70.44 347 LYS A C 1
ATOM 2727 O O . LYS A 1 347 ? -90.438 -22.156 107.795 1.00 70.44 347 LYS A O 1
ATOM 2732 N N . LEU A 1 348 ? -90.478 -22.523 110.016 1.00 67.25 348 LEU A N 1
ATOM 2733 C CA . LEU A 1 348 ? -90.155 -23.949 109.962 1.00 67.25 348 LEU A CA 1
ATOM 2734 C C . LEU A 1 348 ? -91.332 -24.761 109.407 1.00 67.25 348 LEU A C 1
ATOM 2736 O O . LEU A 1 348 ? -91.109 -25.603 108.541 1.00 67.25 348 LEU A O 1
ATOM 2740 N N . LEU A 1 349 ? -92.570 -24.453 109.809 1.00 62.91 349 LEU A N 1
ATOM 2741 C CA . LEU A 1 349 ? -93.797 -25.033 109.255 1.00 62.91 349 LEU A CA 1
ATOM 2742 C C . LEU A 1 349 ? -93.957 -24.693 107.773 1.00 62.91 349 LEU A C 1
ATOM 2744 O O . LEU A 1 349 ? -94.226 -25.600 106.995 1.00 62.91 349 LEU A O 1
ATOM 2748 N N . LYS A 1 350 ? -93.723 -23.443 107.347 1.00 67.81 350 LYS A N 1
ATOM 2749 C CA . LYS A 1 350 ? -93.729 -23.072 105.918 1.00 67.81 350 LYS A CA 1
ATOM 2750 C C . LYS A 1 350 ? -92.664 -23.812 105.116 1.00 67.81 350 LYS A C 1
ATOM 2752 O O . LYS A 1 350 ? -92.980 -24.347 104.063 1.00 67.81 350 LYS A O 1
ATOM 2757 N N . ARG A 1 351 ? -91.421 -23.909 105.607 1.00 69.81 351 ARG A N 1
ATOM 2758 C CA . ARG A 1 351 ? -90.358 -24.666 104.913 1.00 69.81 351 ARG A CA 1
ATOM 2759 C C . ARG A 1 351 ? -90.621 -26.176 104.890 1.00 69.81 351 ARG A C 1
ATOM 2761 O O . ARG A 1 351 ? -90.291 -26.823 103.900 1.00 69.81 351 ARG A O 1
ATOM 2768 N N . ALA A 1 352 ? -91.223 -26.737 105.939 1.00 62.34 352 ALA A N 1
ATOM 2769 C CA . ALA A 1 352 ? -91.652 -28.134 105.972 1.00 62.34 352 ALA A CA 1
ATOM 2770 C C . ALA A 1 352 ? -92.844 -28.385 105.029 1.00 62.34 352 ALA A C 1
ATOM 2772 O O . ALA A 1 352 ? -92.843 -29.373 104.298 1.00 62.34 352 ALA A O 1
ATOM 2773 N N . ALA A 1 353 ? -93.810 -27.463 104.977 1.00 63.06 353 ALA A N 1
ATOM 2774 C CA . ALA A 1 353 ? -94.937 -27.493 104.048 1.00 63.06 353 ALA A CA 1
ATOM 2775 C C . ALA A 1 353 ? -94.481 -27.351 102.587 1.00 63.06 353 ALA A C 1
ATOM 2777 O O . ALA A 1 353 ? -94.946 -28.113 101.746 1.00 63.06 353 ALA A O 1
ATOM 2778 N N . ASP A 1 354 ? -93.514 -26.476 102.287 1.00 66.88 354 ASP A N 1
ATOM 2779 C CA . ASP A 1 354 ? -92.867 -26.385 100.968 1.00 66.88 354 ASP A CA 1
ATOM 2780 C C . ASP A 1 354 ? -92.118 -27.680 100.614 1.00 66.88 354 ASP A C 1
ATOM 2782 O O . ASP A 1 354 ? -92.121 -28.114 99.461 1.00 66.88 354 ASP A O 1
ATOM 2786 N N . GLY A 1 355 ? -91.488 -28.324 101.602 1.00 64.00 355 GLY A N 1
ATOM 2787 C CA . GLY A 1 355 ? -90.841 -29.628 101.445 1.00 64.00 355 GLY A CA 1
ATOM 2788 C C . GLY A 1 355 ? -91.826 -30.744 101.089 1.00 64.00 355 GLY A C 1
ATOM 2789 O O . GLY A 1 355 ? -91.519 -31.570 100.233 1.00 64.00 355 GLY A O 1
ATOM 2790 N N . ILE A 1 356 ? -93.024 -30.732 101.681 1.00 60.00 356 ILE A N 1
ATOM 2791 C CA . ILE A 1 356 ? -94.108 -31.681 101.380 1.00 60.00 356 ILE A CA 1
ATOM 2792 C C . ILE A 1 356 ? -94.783 -31.341 100.041 1.00 60.00 356 ILE A C 1
ATOM 2794 O O . ILE A 1 356 ? -95.051 -32.241 99.250 1.00 60.00 356 ILE A O 1
ATOM 2798 N N . ALA A 1 357 ? -94.987 -30.058 99.726 1.00 59.75 357 ALA A N 1
ATOM 2799 C CA . ALA A 1 357 ? -95.554 -29.608 98.451 1.00 59.75 357 ALA A CA 1
ATOM 2800 C C . ALA A 1 357 ? -94.648 -29.924 97.244 1.00 59.75 357 ALA A C 1
ATOM 2802 O O . ALA A 1 357 ? -95.140 -30.083 96.127 1.00 59.75 357 ALA A O 1
ATOM 2803 N N . ARG A 1 358 ? -93.331 -30.062 97.458 1.00 56.62 358 ARG A N 1
ATOM 2804 C CA . ARG A 1 358 ? -92.371 -30.542 96.447 1.00 56.62 358 ARG A CA 1
ATOM 2805 C C . ARG A 1 358 ? -92.440 -32.051 96.188 1.00 56.62 358 ARG A C 1
ATOM 2807 O O . ARG A 1 358 ? -91.836 -32.507 95.221 1.00 56.62 358 ARG A O 1
ATOM 2814 N N . VAL A 1 359 ? -93.178 -32.824 96.989 1.00 56.91 359 VAL A N 1
ATOM 2815 C CA . VAL A 1 359 ? -93.432 -34.249 96.729 1.00 56.91 359 VAL A CA 1
ATOM 2816 C C . VAL A 1 359 ? -94.693 -34.383 95.867 1.00 56.91 359 VAL A C 1
ATOM 2818 O O . VAL A 1 359 ? -95.760 -34.769 96.334 1.00 56.91 359 VAL A O 1
ATOM 2821 N N . GLN A 1 360 ? -94.580 -34.052 94.579 1.00 53.84 360 GLN A N 1
ATOM 2822 C CA . GLN A 1 360 ? -95.560 -34.478 93.577 1.00 53.84 360 GLN A CA 1
ATOM 2823 C C . GLN A 1 360 ? -95.252 -35.933 93.200 1.00 53.84 360 GLN A C 1
ATOM 2825 O O . GLN A 1 360 ? -94.291 -36.209 92.485 1.00 53.84 360 GLN A O 1
ATOM 2830 N N . VAL A 1 361 ? -96.031 -36.889 93.716 1.00 55.69 361 VAL A N 1
ATOM 2831 C CA . VAL A 1 361 ? -95.931 -38.298 93.301 1.00 55.69 361 VAL A CA 1
ATOM 2832 C C . VAL A 1 361 ? -96.634 -38.447 91.951 1.00 55.69 361 VAL A C 1
ATOM 2834 O O . VAL A 1 361 ? -97.839 -38.669 91.895 1.00 55.69 361 VAL A O 1
ATOM 2837 N N . GLU A 1 362 ? -95.892 -38.288 90.855 1.00 50.97 362 GLU A N 1
ATOM 2838 C CA . GLU A 1 362 ? -96.436 -38.364 89.487 1.00 50.97 362 GLU A CA 1
ATOM 2839 C C . GLU A 1 362 ? -96.890 -39.772 89.072 1.00 50.97 362 GLU A C 1
ATOM 2841 O O . GLU A 1 362 ? -97.718 -39.891 88.177 1.00 50.97 362 GLU A O 1
ATOM 2846 N N . ASN A 1 363 ? -96.407 -40.843 89.714 1.00 51.66 363 ASN A N 1
ATOM 2847 C CA . ASN A 1 363 ? -96.894 -42.206 89.483 1.00 51.66 363 ASN A CA 1
ATOM 2848 C C . ASN A 1 363 ? -96.701 -43.080 90.727 1.00 51.66 363 ASN A C 1
ATOM 2850 O O . ASN A 1 363 ? -95.576 -43.298 91.179 1.00 51.66 363 ASN A O 1
ATOM 2854 N N . LEU A 1 364 ? -97.803 -43.618 91.254 1.00 49.56 364 LEU A N 1
ATOM 2855 C CA . LEU A 1 364 ? -97.806 -44.583 92.352 1.00 49.56 364 LEU A CA 1
ATOM 2856 C C . LEU A 1 364 ? -98.121 -45.975 91.785 1.00 49.56 364 LEU A C 1
ATOM 2858 O O . LEU A 1 364 ? -99.281 -46.324 91.581 1.00 49.56 364 LEU A O 1
ATOM 2862 N N . ASN A 1 365 ? -97.088 -46.775 91.516 1.00 51.12 365 ASN A N 1
ATOM 2863 C CA . ASN A 1 365 ? -97.268 -48.170 91.112 1.00 51.12 365 ASN A CA 1
ATOM 2864 C C . ASN A 1 365 ? -97.390 -49.049 92.358 1.00 51.12 365 ASN A C 1
ATOM 2866 O O . ASN A 1 365 ? -96.395 -49.418 92.982 1.00 51.12 365 ASN A O 1
ATOM 2870 N N . VAL A 1 366 ? -98.628 -49.369 92.727 1.00 54.56 366 VAL A N 1
ATOM 2871 C CA . VAL A 1 366 ? -98.922 -50.308 93.812 1.00 54.56 366 VAL A CA 1
ATOM 2872 C C . VAL A 1 366 ? -98.928 -51.716 93.227 1.00 54.56 366 VAL A C 1
ATOM 2874 O O . VAL A 1 366 ? -99.823 -52.076 92.467 1.00 54.56 366 VAL A O 1
ATOM 2877 N N . ILE A 1 367 ? -97.920 -52.516 93.569 1.00 51.78 367 ILE A N 1
ATOM 2878 C CA . ILE A 1 367 ? -97.906 -53.946 93.252 1.00 51.78 367 ILE A CA 1
ATOM 2879 C C . ILE A 1 367 ? -98.719 -54.650 94.342 1.00 51.78 367 ILE A C 1
ATOM 2881 O O . ILE A 1 367 ? -98.256 -54.810 95.470 1.00 51.78 367 ILE A O 1
ATOM 2885 N N . ASP A 1 368 ? -99.960 -55.009 94.015 1.00 49.31 368 ASP A N 1
ATOM 2886 C CA . ASP A 1 368 ? -100.826 -55.828 94.865 1.00 49.31 368 ASP A CA 1
ATOM 2887 C C . ASP A 1 368 ? -100.421 -57.305 94.738 1.00 49.31 368 ASP A C 1
ATOM 2889 O O . ASP A 1 368 ? -100.246 -57.819 93.633 1.00 49.31 368 ASP A O 1
ATOM 2893 N N . SER A 1 369 ? -100.271 -57.990 95.872 1.00 54.06 369 SER A N 1
ATOM 2894 C CA . SER A 1 369 ? -100.071 -59.448 95.921 1.00 54.06 369 SER A CA 1
ATOM 2895 C C . SER A 1 369 ? -101.394 -60.225 95.984 1.00 54.06 369 SER A C 1
ATOM 2897 O O . SER A 1 369 ? -101.378 -61.445 96.123 1.00 54.06 369 SER A O 1
ATOM 2899 N N . GLY A 1 370 ? -102.533 -59.547 95.796 1.00 55.19 370 GLY A N 1
ATOM 2900 C CA . GLY A 1 370 ? -103.828 -60.173 95.532 1.00 55.19 370 GLY A CA 1
ATOM 2901 C C . GLY A 1 370 ? -104.770 -60.255 96.732 1.00 55.19 370 GLY A C 1
ATOM 2902 O O . GLY A 1 370 ? -105.665 -61.096 96.725 1.00 55.19 370 GLY A O 1
ATOM 2903 N N . GLU A 1 371 ? -104.622 -59.391 97.742 1.00 60.41 371 GLU A N 1
ATOM 2904 C CA . GLU A 1 371 ? -105.520 -59.375 98.914 1.00 60.41 371 GLU A CA 1
ATOM 2905 C C . GLU A 1 371 ? -106.239 -58.034 99.162 1.00 60.41 371 GLU A C 1
ATOM 2907 O O . GLU A 1 371 ? -106.930 -57.892 100.170 1.00 60.41 371 GLU A O 1
ATOM 2912 N N . GLY A 1 372 ? -106.147 -57.046 98.259 1.00 54.44 372 GLY A N 1
ATOM 2913 C CA . GLY A 1 372 ? -107.071 -55.896 98.215 1.00 54.44 372 GLY A CA 1
ATOM 2914 C C . GLY A 1 372 ? -107.122 -54.990 99.461 1.00 54.44 372 GLY A C 1
ATOM 2915 O O . GLY A 1 372 ? -108.017 -54.154 99.580 1.00 54.44 372 GLY A O 1
ATOM 2916 N N . LYS A 1 373 ? -106.179 -55.128 100.403 1.00 59.03 373 LYS A N 1
ATOM 2917 C CA . LYS A 1 373 ? -106.149 -54.390 101.685 1.00 59.03 373 LYS A CA 1
ATOM 2918 C C . LYS A 1 373 ? -105.049 -53.327 101.782 1.00 59.03 373 LYS A C 1
ATOM 2920 O O . LYS A 1 373 ? -104.987 -52.600 102.772 1.00 59.03 373 LYS A O 1
ATOM 2925 N N . THR A 1 374 ? -104.215 -53.179 100.758 1.00 59.41 374 THR A N 1
ATOM 2926 C CA . THR A 1 374 ? -103.060 -52.260 100.753 1.00 59.41 374 THR A CA 1
ATOM 2927 C C . THR A 1 374 ? -103.465 -50.784 100.754 1.00 59.41 374 THR A C 1
ATOM 2929 O O . THR A 1 374 ? -102.855 -49.982 101.459 1.00 59.41 374 THR A O 1
ATOM 2932 N N . LEU A 1 375 ? -104.553 -50.420 100.068 1.00 57.06 375 LEU A N 1
ATOM 2933 C CA . LEU A 1 375 ? -105.066 -49.045 100.080 1.00 57.06 375 LEU A CA 1
ATOM 2934 C C . LEU A 1 375 ? -105.675 -48.665 101.444 1.00 57.06 375 LEU A C 1
ATOM 2936 O O . LEU A 1 375 ? -105.529 -47.536 101.902 1.00 57.06 375 LEU A O 1
ATOM 2940 N N . SER A 1 376 ? -106.303 -49.624 102.132 1.00 59.28 376 SER A N 1
ATOM 2941 C CA . SER A 1 376 ? -106.923 -49.399 103.449 1.00 59.28 376 SER A CA 1
ATOM 2942 C C . SER A 1 376 ? -105.879 -49.257 104.562 1.00 59.28 376 SER A C 1
ATOM 2944 O O . SER A 1 376 ? -106.031 -48.412 105.440 1.00 59.28 376 SER A O 1
ATOM 2946 N N . ALA A 1 377 ? -104.788 -50.028 104.496 1.00 61.47 377 ALA A N 1
ATOM 2947 C CA . ALA A 1 377 ? -103.666 -49.907 105.427 1.00 61.47 377 ALA A CA 1
ATOM 2948 C C . ALA A 1 377 ? -102.931 -48.559 105.292 1.00 61.47 377 ALA A C 1
ATOM 2950 O O . ALA A 1 377 ? -102.485 -48.005 106.292 1.00 61.47 377 ALA A O 1
ATOM 2951 N N . TYR A 1 378 ? -102.856 -47.997 104.080 1.00 60.75 378 TYR A N 1
ATOM 2952 C CA . TYR A 1 378 ? -102.254 -46.681 103.848 1.00 60.75 378 TYR A CA 1
ATOM 2953 C C . TYR A 1 378 ? -103.138 -45.530 104.354 1.00 60.75 378 TYR A C 1
ATOM 2955 O O . TYR A 1 378 ? -102.649 -44.623 105.023 1.00 60.75 378 TYR A O 1
ATOM 2963 N N . VAL A 1 379 ? -104.453 -45.590 104.116 1.00 62.00 379 VAL A N 1
ATOM 2964 C CA . VAL A 1 379 ? -105.393 -44.573 104.623 1.00 62.00 379 VAL A CA 1
ATOM 2965 C C . VAL A 1 379 ? -105.479 -44.604 106.157 1.00 62.00 379 VAL A C 1
ATOM 2967 O O . VAL A 1 379 ? -105.579 -43.553 106.785 1.00 62.00 379 VAL A O 1
ATOM 2970 N N . ALA A 1 380 ? -105.351 -45.782 106.777 1.00 61.16 380 ALA A N 1
ATOM 2971 C CA . ALA A 1 380 ? -105.298 -45.922 108.234 1.00 61.16 380 ALA A CA 1
ATOM 2972 C C . ALA A 1 380 ? -103.947 -45.513 108.861 1.00 61.16 380 ALA A C 1
ATOM 2974 O O . ALA A 1 380 ? -103.890 -45.259 110.063 1.00 61.16 380 ALA A O 1
ATOM 2975 N N . ALA A 1 381 ? -102.865 -45.416 108.079 1.00 62.97 381 ALA A N 1
ATOM 2976 C CA . ALA A 1 381 ? -101.547 -45.021 108.584 1.00 62.97 381 ALA A CA 1
ATOM 2977 C C . ALA A 1 381 ? -101.440 -43.513 108.873 1.00 62.97 381 ALA A C 1
ATOM 2979 O O . ALA A 1 381 ? -100.644 -43.103 109.717 1.00 62.97 381 ALA A O 1
ATOM 2980 N N . TYR A 1 382 ? -102.250 -42.682 108.209 1.00 59.62 382 TYR A N 1
ATOM 2981 C CA . TYR A 1 382 ? -102.200 -41.225 108.366 1.00 59.62 382 TYR A CA 1
ATOM 2982 C C . TYR A 1 382 ? -102.565 -40.738 109.779 1.00 59.62 382 TYR A C 1
ATOM 2984 O O . TYR A 1 382 ? -101.790 -39.959 110.336 1.00 59.62 382 TYR A O 1
ATOM 2992 N N . PRO A 1 383 ? -103.670 -41.193 110.406 1.00 63.06 383 PRO A N 1
ATOM 2993 C CA . PRO A 1 383 ? -103.976 -40.831 111.791 1.00 63.06 383 PRO A CA 1
ATOM 2994 C C . PRO A 1 383 ? -102.904 -41.301 112.789 1.00 63.06 383 PRO A C 1
ATOM 2996 O O . PRO A 1 383 ? -102.512 -40.534 113.662 1.00 63.06 383 PRO A O 1
ATOM 2999 N N . ALA A 1 384 ? -102.367 -42.515 112.616 1.00 60.91 384 ALA A N 1
ATOM 3000 C CA . ALA A 1 384 ? -101.371 -43.101 113.522 1.00 60.91 384 ALA A CA 1
ATOM 3001 C C . ALA A 1 384 ? -99.995 -42.404 113.456 1.00 60.91 384 ALA A C 1
ATOM 3003 O O . ALA A 1 384 ? -99.317 -42.244 114.473 1.00 60.91 384 ALA A O 1
ATOM 3004 N N . MET A 1 385 ? -99.585 -41.949 112.267 1.00 60.34 385 MET A N 1
ATOM 3005 C CA . MET A 1 385 ? -98.372 -41.138 112.087 1.00 60.34 385 MET A CA 1
ATOM 3006 C C . MET A 1 385 ? -98.514 -39.758 112.740 1.00 60.34 385 MET A C 1
ATOM 3008 O O . MET A 1 385 ? -97.555 -39.225 113.292 1.00 60.34 385 MET A O 1
ATOM 3012 N N . MET A 1 386 ? -99.717 -39.181 112.708 1.00 60.84 386 MET A N 1
ATOM 3013 C CA . MET A 1 386 ? -99.976 -37.887 113.338 1.00 60.84 386 MET A CA 1
ATOM 3014 C C . MET A 1 386 ? -99.969 -37.987 114.870 1.00 60.84 386 MET A C 1
ATOM 3016 O O . MET A 1 386 ? -99.429 -37.110 115.539 1.00 60.84 386 MET A O 1
ATOM 3020 N N . GLU A 1 387 ? -100.475 -39.092 115.421 1.00 63.59 387 GLU A N 1
ATOM 3021 C CA . GLU A 1 387 ? -100.430 -39.390 116.858 1.00 63.59 387 GLU A CA 1
ATOM 3022 C C . GLU A 1 387 ? -98.984 -39.519 117.372 1.00 63.59 387 GLU A C 1
ATOM 3024 O O . GLU A 1 387 ? -98.624 -38.916 118.381 1.00 63.59 387 GLU A O 1
ATOM 3029 N N . THR A 1 388 ? -98.105 -40.192 116.619 1.00 65.38 388 THR A N 1
ATOM 3030 C CA . THR A 1 388 ? -96.673 -40.304 116.965 1.00 65.38 388 THR A CA 1
ATOM 3031 C C . THR A 1 388 ? -95.936 -38.966 116.895 1.00 65.38 388 THR A C 1
ATOM 3033 O O . THR A 1 388 ? -95.031 -38.720 117.696 1.00 65.38 388 THR A O 1
ATOM 3036 N N . VAL A 1 389 ? -96.314 -38.085 115.965 1.00 65.00 389 VAL A N 1
ATOM 3037 C CA . VAL A 1 389 ? -95.764 -36.724 115.888 1.00 65.00 389 VAL A CA 1
ATOM 3038 C C . VAL A 1 389 ? -96.233 -35.883 117.076 1.00 65.00 389 VAL A C 1
ATOM 3040 O O . VAL A 1 389 ? -95.406 -35.215 117.697 1.00 65.00 389 VAL A O 1
ATOM 3043 N N . PHE A 1 390 ? -97.516 -35.942 117.442 1.00 72.75 390 PHE A N 1
ATOM 3044 C CA . PHE A 1 390 ? -98.028 -35.220 118.610 1.00 72.75 390 PHE A CA 1
ATOM 3045 C C . PHE A 1 390 ? -97.405 -35.713 119.924 1.00 72.75 390 PHE A C 1
ATOM 3047 O O . PHE A 1 390 ? -97.002 -34.884 120.742 1.00 72.75 390 PHE A O 1
ATOM 3054 N N . ASP A 1 391 ? -97.197 -37.022 120.089 1.00 68.69 391 ASP A N 1
ATOM 3055 C CA . ASP A 1 391 ? -96.478 -37.582 121.242 1.00 68.69 391 ASP A CA 1
ATOM 3056 C C . ASP A 1 391 ? -95.001 -37.156 121.284 1.00 68.69 391 ASP A C 1
ATOM 3058 O O . ASP A 1 391 ? -94.462 -36.823 122.347 1.00 68.69 391 ASP A O 1
ATOM 3062 N N . ALA A 1 392 ? -94.325 -37.117 120.132 1.00 66.81 392 ALA A N 1
ATOM 3063 C CA . ALA A 1 392 ? -92.940 -36.657 120.051 1.00 66.81 392 ALA A CA 1
ATOM 3064 C C . ALA A 1 392 ? -92.814 -35.171 120.422 1.00 66.81 392 ALA A C 1
ATOM 3066 O O . ALA A 1 392 ? -91.867 -34.790 121.118 1.00 66.81 392 ALA A O 1
ATOM 3067 N N . VAL A 1 393 ? -93.780 -34.343 120.013 1.00 67.44 393 VAL A N 1
ATOM 3068 C CA . VAL A 1 393 ? -93.859 -32.931 120.409 1.00 67.44 393 VAL A CA 1
ATOM 3069 C C . VAL A 1 393 ? -94.093 -32.824 121.915 1.00 67.44 393 VAL A C 1
ATOM 3071 O O . VAL A 1 393 ? -93.274 -32.207 122.595 1.00 67.44 393 VAL A O 1
ATOM 3074 N N . LYS A 1 394 ? -95.092 -33.522 122.471 1.00 71.06 394 LYS A N 1
ATOM 3075 C CA . LYS A 1 394 ? -95.375 -33.531 123.917 1.00 71.06 394 LYS A CA 1
ATOM 3076 C C . LYS A 1 394 ? -94.155 -33.924 124.752 1.00 71.06 394 LYS A C 1
ATOM 3078 O O . LYS A 1 394 ? -93.863 -33.277 125.753 1.00 71.06 394 LYS A O 1
ATOM 3083 N N . ARG A 1 395 ? -93.385 -34.932 124.330 1.00 65.19 395 ARG A N 1
ATOM 3084 C CA . ARG A 1 395 ? -92.182 -35.384 125.054 1.00 65.19 395 ARG A CA 1
ATOM 3085 C C . ARG A 1 395 ? -91.011 -34.399 124.985 1.00 65.19 395 ARG A C 1
ATOM 3087 O O . ARG A 1 395 ? -90.195 -34.372 125.900 1.00 65.19 395 ARG A O 1
ATOM 3094 N N . THR A 1 396 ? -90.901 -33.628 123.905 1.00 62.03 396 THR A N 1
ATOM 3095 C CA . THR A 1 396 ? -89.736 -32.758 123.663 1.00 62.03 396 THR A CA 1
ATOM 3096 C C . THR A 1 396 ? -89.979 -31.323 124.132 1.00 62.03 396 THR A C 1
ATOM 3098 O O . THR A 1 396 ? -89.040 -30.661 124.566 1.00 62.03 396 THR A O 1
ATOM 3101 N N . THR A 1 397 ? -91.226 -30.844 124.081 1.00 65.44 397 THR A N 1
ATOM 3102 C CA . THR A 1 397 ? -91.595 -29.467 124.452 1.00 65.44 397 THR A CA 1
ATOM 3103 C C . THR A 1 397 ? -92.529 -29.376 125.661 1.00 65.44 397 THR A C 1
ATOM 3105 O O . THR A 1 397 ? -92.670 -28.292 126.217 1.00 65.44 397 THR A O 1
ATOM 3108 N N . GLY A 1 398 ? -93.147 -30.481 126.098 1.00 61.19 398 GLY A N 1
ATOM 3109 C CA . GLY A 1 398 ? -94.085 -30.517 127.230 1.00 61.19 398 GLY A CA 1
ATOM 3110 C C . GLY A 1 398 ? -95.521 -30.086 126.902 1.00 61.19 398 GLY A C 1
ATOM 3111 O O . GLY A 1 398 ? -96.346 -30.028 127.808 1.00 61.19 398 GLY A O 1
ATOM 3112 N N . ILE A 1 399 ? -95.830 -29.782 125.637 1.00 68.69 399 ILE A N 1
ATOM 3113 C CA . ILE A 1 399 ? -97.124 -29.223 125.208 1.00 68.69 399 ILE A CA 1
ATOM 3114 C C . ILE A 1 399 ? -98.040 -30.343 124.686 1.00 68.69 399 ILE A C 1
ATOM 3116 O O . ILE A 1 399 ? -97.679 -31.044 123.740 1.00 68.69 399 ILE A O 1
ATOM 3120 N N . ASP A 1 400 ? -99.229 -30.501 125.282 1.00 69.06 400 ASP A N 1
ATOM 3121 C CA . ASP A 1 400 ? -100.226 -31.519 124.913 1.00 69.06 400 ASP A CA 1
ATOM 3122 C C . ASP A 1 400 ? -101.298 -30.956 123.966 1.00 69.06 400 ASP A C 1
ATOM 3124 O O . ASP A 1 400 ? -102.340 -30.453 124.377 1.00 69.06 400 ASP A O 1
ATOM 3128 N N . ILE A 1 401 ? -101.041 -31.058 122.663 1.00 63.50 401 ILE A N 1
ATOM 3129 C CA . ILE A 1 401 ? -101.919 -30.508 121.621 1.00 63.50 401 ILE A CA 1
ATOM 3130 C C . ILE A 1 401 ? -103.265 -31.261 121.551 1.00 63.50 401 ILE A C 1
ATOM 3132 O O . ILE A 1 401 ? -104.284 -30.665 121.208 1.00 63.50 401 ILE A O 1
ATOM 3136 N N . ALA A 1 402 ? -103.308 -32.551 121.903 1.00 61.31 402 ALA A N 1
ATOM 3137 C CA . ALA A 1 402 ? -104.540 -33.344 121.870 1.00 61.31 402 ALA A CA 1
ATOM 3138 C C . ALA A 1 402 ? -105.464 -33.023 123.061 1.00 61.31 402 ALA A C 1
ATOM 3140 O O . ALA A 1 402 ? -106.683 -32.936 122.891 1.00 61.31 402 ALA A O 1
ATOM 3141 N N . GLY A 1 403 ? -104.892 -32.788 124.247 1.00 58.78 403 GLY A N 1
ATOM 3142 C CA . GLY A 1 403 ? -105.629 -32.347 125.437 1.00 58.78 403 GLY A CA 1
ATOM 3143 C C . GLY A 1 403 ? -106.256 -30.957 125.278 1.00 58.78 403 GLY A C 1
ATOM 3144 O O . GLY A 1 403 ? -107.430 -30.771 125.605 1.00 58.78 403 GLY A O 1
ATOM 3145 N N . GLU A 1 404 ? -105.523 -30.013 124.683 1.00 62.12 404 GLU A N 1
ATOM 3146 C CA . GLU A 1 404 ? -105.960 -28.619 124.516 1.00 62.12 404 GLU A CA 1
ATOM 3147 C C . GLU A 1 404 ? -107.130 -28.454 123.526 1.00 62.12 404 GLU A C 1
ATOM 3149 O O . GLU A 1 404 ? -107.953 -27.551 123.665 1.00 62.12 404 GLU A O 1
ATOM 3154 N N . ILE A 1 405 ? -107.243 -29.348 122.538 1.00 60.59 405 ILE A N 1
ATOM 3155 C CA . ILE A 1 405 ? -108.328 -29.337 121.540 1.00 60.59 405 ILE A CA 1
ATOM 3156 C C . ILE A 1 405 ? -109.592 -30.047 122.074 1.00 60.59 405 ILE A C 1
ATOM 3158 O O . ILE A 1 405 ? -110.700 -29.765 121.617 1.00 60.59 405 ILE A O 1
ATOM 3162 N N . SER A 1 406 ? -109.450 -30.928 123.073 1.00 55.84 406 SER A N 1
ATOM 3163 C CA . SER A 1 406 ? -110.532 -31.780 123.603 1.00 55.84 406 SER A CA 1
ATOM 3164 C C . SER A 1 406 ? -111.299 -31.179 124.794 1.00 55.84 406 SER A C 1
ATOM 3166 O O . SER A 1 406 ? -112.323 -31.724 125.201 1.00 55.84 406 SER A O 1
ATOM 3168 N N . GLY A 1 407 ? -110.848 -30.045 125.344 1.00 47.56 407 GLY A N 1
ATOM 3169 C CA . GLY A 1 407 ? -111.657 -29.193 126.226 1.00 47.56 407 GLY A CA 1
ATOM 3170 C C . GLY A 1 407 ? -111.990 -29.731 127.627 1.00 47.56 407 GLY A C 1
ATOM 3171 O O . GLY A 1 407 ? -112.978 -29.292 128.215 1.00 47.56 407 GLY A O 1
ATOM 3172 N N . THR A 1 408 ? -111.194 -30.634 128.205 1.00 41.88 408 THR A N 1
ATOM 3173 C CA . THR A 1 408 ? -111.358 -31.088 129.602 1.00 41.88 408 THR A CA 1
ATOM 3174 C C . THR A 1 408 ? -110.179 -30.648 130.469 1.00 41.88 408 THR A C 1
ATOM 3176 O O . THR A 1 408 ? -109.139 -31.301 130.493 1.00 41.88 408 THR A O 1
ATOM 3179 N N . ASN A 1 409 ? -110.352 -29.541 131.197 1.00 38.66 409 ASN A N 1
ATOM 3180 C CA . ASN A 1 409 ? -109.382 -29.027 132.168 1.00 38.66 409 ASN A CA 1
ATOM 3181 C C . ASN A 1 409 ? -109.212 -29.991 133.355 1.00 38.66 409 ASN A C 1
ATOM 3183 O O . ASN A 1 409 ? -110.184 -30.289 134.053 1.00 38.66 409 ASN A O 1
ATOM 3187 N N . HIS A 1 410 ? -107.974 -30.403 133.637 1.00 40.50 410 HIS A N 1
ATOM 3188 C CA . HIS A 1 410 ? -107.600 -31.010 134.915 1.00 40.50 410 HIS A CA 1
ATOM 3189 C C . HIS A 1 410 ? -106.443 -30.223 135.539 1.00 40.50 410 HIS A C 1
ATOM 3191 O O . HIS A 1 410 ? -105.280 -30.379 135.176 1.00 40.50 410 HIS A O 1
ATOM 3197 N N . THR A 1 411 ? -106.789 -29.337 136.468 1.00 35.06 411 THR A N 1
ATOM 3198 C CA . THR A 1 411 ? -105.859 -28.671 137.383 1.00 35.06 411 THR A CA 1
ATOM 3199 C C . THR A 1 411 ? -105.488 -29.654 138.500 1.00 35.06 411 THR A C 1
ATOM 3201 O O . THR A 1 411 ? -106.410 -30.188 139.115 1.00 35.06 411 THR A O 1
ATOM 3204 N N . PRO A 1 412 ? -104.207 -29.883 138.841 1.00 42.31 412 PRO A N 1
ATOM 3205 C CA . PRO A 1 412 ? -103.865 -30.569 140.082 1.00 42.31 412 PRO A CA 1
ATOM 3206 C C . PRO A 1 412 ? -103.754 -29.563 141.236 1.00 42.31 412 PRO A C 1
ATOM 3208 O O . PRO A 1 412 ? -103.038 -28.562 141.149 1.00 42.31 412 PRO A O 1
ATOM 3211 N N . GLU A 1 413 ? -104.485 -29.849 142.312 1.00 32.16 413 GLU A N 1
ATOM 3212 C CA . GLU A 1 413 ? -104.433 -29.182 143.612 1.00 32.16 413 GLU A CA 1
ATOM 3213 C C . GLU A 1 413 ? -103.087 -29.382 144.329 1.00 32.16 413 GLU A C 1
ATOM 3215 O O . GLU A 1 413 ? -102.359 -30.352 144.114 1.00 32.16 413 GLU A O 1
ATOM 3220 N N . LYS A 1 414 ? -102.786 -28.437 145.226 1.00 36.25 414 LYS A N 1
ATOM 3221 C CA . LYS A 1 414 ? -101.769 -28.561 146.271 1.00 36.25 414 LYS A CA 1
ATOM 3222 C C . LYS A 1 414 ? -102.210 -29.603 147.301 1.00 36.25 414 LYS A C 1
ATOM 3224 O O . LYS A 1 414 ? -103.285 -29.444 147.865 1.00 36.25 414 LYS A O 1
ATOM 3229 N N . GLU A 1 415 ? -101.317 -30.513 147.674 1.00 34.00 415 GLU A N 1
ATOM 3230 C CA . GLU A 1 415 ? -101.302 -31.095 149.017 1.00 34.00 415 GLU A CA 1
ATOM 3231 C C . GLU A 1 415 ? -99.878 -31.144 149.570 1.00 34.00 415 GLU A C 1
ATOM 3233 O O . GLU A 1 415 ? -98.880 -31.287 148.864 1.00 34.00 415 GLU A O 1
ATOM 3238 N N . GLU A 1 416 ? -99.832 -30.929 150.872 1.00 34.16 416 GLU A N 1
ATOM 3239 C CA . GLU A 1 416 ? -98.699 -30.622 151.711 1.00 34.16 416 GLU A CA 1
ATOM 3240 C C . GLU A 1 416 ? -98.551 -31.749 152.754 1.00 34.16 416 GLU A C 1
ATOM 3242 O O . GLU A 1 416 ? -99.544 -32.303 153.214 1.00 34.16 416 GLU A O 1
ATOM 3247 N N . GLN A 1 417 ? -97.296 -32.000 153.154 1.00 35.12 417 GLN A N 1
ATOM 3248 C CA . GLN A 1 417 ? -96.816 -32.638 154.395 1.00 35.12 417 GLN A CA 1
ATOM 3249 C C . GLN A 1 417 ? -96.595 -34.166 154.518 1.00 35.12 417 GLN A C 1
ATOM 3251 O O . GLN A 1 417 ? -97.441 -35.007 154.244 1.00 35.12 417 GLN A O 1
ATOM 3256 N N . SER A 1 418 ? -95.447 -34.439 155.172 1.00 36.72 418 SER A N 1
ATOM 3257 C CA . SER A 1 418 ? -95.139 -35.536 156.108 1.00 36.72 418 SER A CA 1
ATOM 3258 C C . SER A 1 418 ? -94.511 -36.836 155.563 1.00 36.72 418 SER A C 1
ATOM 3260 O O . SER A 1 418 ? -95.180 -37.867 155.478 1.00 36.72 418 SER A O 1
ATOM 3262 N N . ARG A 1 419 ? -93.174 -36.861 155.422 1.00 36.88 419 ARG A N 1
ATOM 3263 C CA . ARG A 1 419 ? -92.254 -37.470 156.416 1.00 36.88 419 ARG A CA 1
ATOM 3264 C C . ARG A 1 419 ? -90.783 -37.244 156.091 1.00 36.88 419 ARG A C 1
ATOM 3266 O O . ARG A 1 419 ? -90.443 -37.265 154.891 1.00 36.88 419 ARG A O 1
#

Solvent-accessible surface area (backbone atoms only — not comparable to full-atom values): 25135 Å² total; per-residue (Å²): 142,86,85,91,80,80,89,78,88,76,89,78,81,93,84,82,88,71,86,72,75,65,72,55,56,58,58,52,56,49,53,52,52,54,38,64,75,66,74,56,89,71,59,71,72,59,52,55,53,51,52,55,53,52,53,52,53,49,59,54,52,58,67,70,72,68,70,81,85,76,89,64,87,78,80,77,76,92,78,80,92,75,86,77,91,64,85,76,71,85,71,56,65,62,45,70,44,74,36,87,48,82,80,34,28,53,42,26,46,76,74,45,67,95,54,59,72,66,55,56,52,48,52,54,50,52,52,55,48,51,45,47,55,54,57,57,71,77,49,53,76,62,53,55,66,75,41,52,64,61,52,48,50,55,46,48,57,63,38,43,62,59,32,44,68,49,7,33,36,78,77,45,79,52,87,77,83,90,83,67,98,75,54,56,70,60,51,52,51,52,52,52,51,53,49,55,53,51,54,49,53,49,51,51,51,52,52,49,52,52,50,52,50,53,48,52,52,50,50,51,51,50,50,53,53,48,53,52,51,52,52,52,50,54,50,52,53,52,51,50,52,51,51,50,51,53,50,50,52,51,51,51,52,50,50,51,51,51,52,50,54,52,50,51,54,47,51,53,51,49,52,50,51,51,50,54,47,52,54,50,50,50,54,45,47,41,61,72,50,47,50,53,50,51,52,49,52,52,49,49,52,51,51,52,50,50,51,52,49,50,52,50,50,51,51,50,53,49,51,53,52,51,48,54,51,50,52,51,47,67,72,48,46,96,57,37,64,58,56,52,47,58,64,46,43,57,56,50,48,49,54,50,47,52,57,54,69,68,64,72,81,88,74,84,87,79,85,77,96,79,74,91,49,68,69,58,56,55,66,58,42,55,65,57,55,50,52,54,50,50,52,52,45,25,75,74,73,71,52,58,70,70,57,69,74,67,74,72,89,79,82,85,79,92,86,82,91,90,133

Nearest PDB structures (foldseek):
  1win-assembly1_A  TM=8.881E-01  e=1.472E-06  Mus musculus
  9bq2-assembly1_A  TM=3.342E-01  e=1.223E-07  Homo sapiens

Foldseek 3Di:
DDDDDDDDDDDDDDDDDDPPPPVVLVVVVVVVVVCVVVPHDDDPVVVVVNVVVVVVVVVVVVVVPDDDPPPDDDPPDPDDDDDDPDPPPQDWPWDKDQAPDPVQNVLQCVVDPVHDPVVVVVVLVVLLVVLLVVLPVVDDLVCCVVCVPVSLVSSQVVSQVVCSNNSMHTDDTDRDDDDDPPCPVVVVVVVVVVVVVVVVVVVVVVVVVVVVVVVVVVVVVVVVVVVVVVVVVVVVVVVVVVVVVVVVVVVVVVVVVVVVVVVVVVVVVVVVVVVVVVVVVVVVCCVPPVVVVVVVVVVVVVVVVVVVVVVVVVVVVVVVVVVVVVVVDVVVPPCPVVVVCVVCVVVVVVVVVVVVVVPPPPDDDDDDPPDPCPVVVVVVVVVVVVVVVQVVCCVPPVDRPPVVVVPDDDDDDDDDDDD

Mean predicted aligned error: 22.5 Å

Sequence (419 aa):
MVNPRLWVLGRRNSRDQAPASHLSAERGAHLLREAQAHGGRLDPRIHNRLRRRATQKAAHRERVAHEPEHDGGADLDSRRLLKGRHPAERGRDRHVKISSDPILIGNAIERFLGRDPEEIRRVAKETLEGHLRGVLATLTPEEVNEDRLKFAGELSHESEEDLVKLGIQLDTLKIQHVSDDVDYLDSIGRKAIAKVIRDAEIAESDAKRAAEQTEAENMGRANVTRANAEAAIARLQNDLRRIQADLEARVQSEEERTTAAAREARATAEQELQRIRAELETIRLQADAVLPAEANKVAQEFVARGEAASIREQGSAMAEAFTRLHEAWREAGSNALSVYLIEDIDKLLKRAADGIARVQVENLNVIDSGEGKTLSAYVAAYPAMMETVFDAVKRTTGIDIAGEISGTNHTPEKEEQSR

pLDDT: mean 71.66, std 21.95, range [24.53, 97.31]